Protein AF-A0A2L0ERF5-F1 (afdb_monomer)

Foldseek 3Di:
DDDDDCVVVVVDDPDDPDPDDDPQAEEEEEDQPPVVQVVVVVLSVVVRHHYDYDHALVVVLVVCVVPRHAEYEAEQDGPPAGLLRSLLVCCVVCVVQDYAYEYEYQDPDPVVLVVSVVSPHPYYAHPVGDSCVVVVVVVVSSVVNSVVVVVSVSVVVVVVVQQADPLARAGEQVNVVVVLVVLVVVCVVVVAKKKKKKKFWPPLVVQCVVANVVSSSLLLNQLSVQLVVLDDPSKHWYANDDGMIMIIDHSADDVRQVSSVVSSQCSSQVAFRCDPNDGHGIGMQMFMEMPPDDQDDDSVSNVVQSVVQSVVCVVVPHSFYWYRDPDGDGPRPDDDDDDDDDDDDDDDDDDDDDDDDDDDDDDDDDDDDDDDDDDDDDDDDDDDDDDDDDDDDDDDDDDDDDDDDDDDDDDDDDDDDDDDDDDDDDDDDDDDDDDDDDDDDDDDDDDDDDDDDDDDDDDDDDDDDDDDDDDDDD

Mean predicted aligned error: 20.96 Å

Organism: Sorangium cellulosum (NCBI:txid56)

Nearest PDB structures (foldseek):
  2v0n-assembly1_B  TM=8.458E-01  e=3.869E-25  Caulobacter vibrioides CB15
  2wb4-assembly1_B  TM=5.733E-01  e=1.990E-24  Caulobacter vibrioides CB15
  3ign-assembly1_A  TM=9.523E-01  e=3.283E-17  Marinobacter nauticus VT8
  7e6g-assembly1_B  TM=6.764E-01  e=1.104E-16  Pseudomonas aeruginosa
  4zmu-assembly2_D  TM=7.756E-01  e=6.049E-15  Pseudomonas aeruginosa PAO1

Secondary structure (DSSP, 8-state):
-PPPPGGGGGTSPPP-S-S------EEEEE-S-HHHHHHHHHHHHHTT-EEEEESSHHHHHHHHTTS---EEEEES--SSS-HHHHHHHHHHHTSSS---EEEEES---HHHHHHHHHTT-SEEEESSPPHHHHHHHHHHHHHHHHHHHHHHHHHHHHHHH--B-TTTSSBPHHHHHHHHHHHHHHHHHHT--EEEEEEEETTHHHHHHTT-HHHHHHHHHHHHHHHHHTS-TTSEEEE-SSSEEEEEETT--HHHHHHHHHHHHHHHHHS-EEETTEEE---EEEEEEEES-SS--SHHHHHHHHHHHHHHHHHTTSSSEEE--SS---B----SS--PPPP----PPPP--------------------------------------------------------PPPP---PPPPPPPPPPPPP--PPPPPPP-PPPPP--------------------------------

pLDDT: mean 70.07, std 27.42, range [23.44, 98.38]

Solvent-accessible surface area (backbone atoms only — not comparable to full-atom values): 29821 Å² total; per-residue (Å²): 136,81,83,82,61,73,70,63,68,74,70,53,76,78,78,73,80,69,98,78,72,92,71,59,50,29,33,41,40,22,30,48,54,64,65,61,42,51,49,54,46,52,54,44,44,74,74,55,34,43,70,49,76,38,57,23,26,60,59,44,50,61,53,49,73,73,52,87,58,49,36,37,38,26,24,48,71,35,62,102,32,29,25,61,59,34,44,41,54,48,60,60,74,32,66,93,52,80,62,46,37,32,37,33,32,75,67,84,51,70,67,64,57,54,48,46,48,77,55,67,38,75,48,70,46,51,52,90,65,54,69,68,61,52,50,52,50,52,53,52,46,46,53,51,35,53,51,52,52,48,53,53,50,53,48,55,48,53,60,59,69,53,40,50,32,93,80,55,74,35,29,18,52,71,48,41,56,54,52,52,56,51,53,50,52,49,26,66,75,71,70,36,34,28,27,37,37,34,39,34,50,52,63,46,66,62,43,23,77,73,57,38,63,69,43,32,56,50,48,54,31,54,42,43,51,30,43,64,73,37,57,56,93,82,36,51,53,20,43,64,52,97,62,30,32,38,34,39,34,70,77,27,44,73,69,57,47,50,53,36,52,50,44,28,43,48,49,33,47,70,52,56,44,78,53,98,91,40,75,43,77,48,34,34,18,24,3,29,18,50,34,79,43,97,83,23,83,46,74,70,43,32,50,52,32,9,52,52,13,24,51,50,16,46,72,79,73,34,67,27,42,22,58,53,55,100,71,87,68,79,52,65,82,76,73,96,70,80,94,74,79,84,78,91,75,90,75,91,77,86,89,77,85,84,86,83,84,90,88,85,83,84,89,79,90,79,87,92,80,89,87,90,87,89,86,82,86,81,90,87,85,84,89,89,91,83,87,89,86,84,90,86,83,87,88,88,82,81,85,86,88,81,82,90,79,88,74,83,84,80,94,76,80,95,75,83,84,78,83,80,81,82,79,84,80,86,81,90,79,87,80,82,82,82,87,88,79,85,89,82,84,82,85,81,88,84,84,88,87,89,77,86,85,85,84,84,88,82,82,85,89,81,86,88,89,89,90,84,87,90,84,86,86,134

Sequence (474 aa):
MVPLSEELRGALPPMPVELTGPRAARIVVADDDRLARQMLVSILQRAGFVVEAVDDGQEAIELIGRGGVDLALLDIVMPRLTGLEACRLLKGMTTETFLPVVLVTAKTDTASRVEGLKIGADDYVCKPFDEDELLARVAAMLRIKRLHDHVAAQRSYLEQLSIHDEMTGLYNYRYLFTRLNEEFKRAERYHEPFACVLVDIDRLKALNDAGGRSLGDAVIRRVADGIRRSVREVDVVARYGGEEFLIVLPSTHFAGSLTVAERIWREASGNPVEFGGAARPCTVSIGVALYPSRDVRTKDALIRAAESALHQAKREGGNRICVFQQHGHIYTPTGGAEAQAPPAAAGQAPEVQRSRLPRGPGRAEGAALAADRGACAPHLDAQADRPALAAARPLASARPARATVRRKWPDALYEVPSPPPPSPSRSGSPRPPPPRTPAARKPPRSARRSSTTSPASSRSPTATTRTSPPPARS

Structure (mmCIF, N/CA/C/O backbone):
data_AF-A0A2L0ERF5-F1
#
_entry.id   AF-A0A2L0ERF5-F1
#
loop_
_atom_site.group_PDB
_atom_site.id
_atom_site.type_symbol
_atom_site.label_atom_id
_atom_site.label_alt_id
_atom_si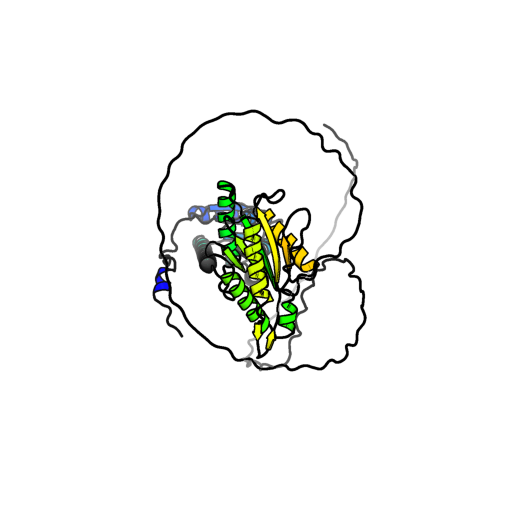te.label_comp_id
_atom_site.label_asym_id
_atom_site.label_entity_id
_atom_site.label_seq_id
_atom_site.pdbx_PDB_ins_code
_atom_site.Cartn_x
_atom_site.Cartn_y
_atom_site.Cartn_z
_atom_site.occupancy
_atom_site.B_iso_or_equiv
_atom_site.auth_seq_id
_atom_site.auth_comp_id
_atom_site.auth_asym_id
_atom_site.auth_atom_id
_atom_site.pdbx_PDB_model_num
ATOM 1 N N . MET A 1 1 ? 13.210 -24.681 14.261 1.00 36.84 1 MET A N 1
ATOM 2 C CA . MET A 1 1 ? 12.790 -24.653 12.843 1.00 36.84 1 MET A CA 1
ATOM 3 C C . MET A 1 1 ? 11.501 -25.440 12.731 1.00 36.84 1 MET A C 1
ATOM 5 O O . MET A 1 1 ? 11.516 -26.612 13.076 1.00 36.84 1 MET A O 1
ATOM 9 N N . VAL A 1 2 ? 10.408 -24.805 12.310 1.00 33.59 2 VAL A N 1
ATOM 10 C CA . VAL A 1 2 ? 9.202 -25.520 11.855 1.00 33.59 2 VAL A CA 1
ATOM 11 C C . VAL A 1 2 ? 9.411 -25.821 10.364 1.00 33.59 2 VAL A C 1
ATOM 13 O O . VAL A 1 2 ? 9.930 -24.941 9.671 1.00 33.59 2 VAL A O 1
ATOM 16 N N . PRO A 1 3 ? 9.096 -27.024 9.854 1.00 38.28 3 PRO A N 1
ATOM 17 C CA . PRO A 1 3 ? 9.157 -27.280 8.419 1.00 38.28 3 PRO A CA 1
ATOM 18 C C . PRO A 1 3 ? 8.088 -26.449 7.697 1.00 38.28 3 PRO A C 1
ATOM 20 O O . PRO A 1 3 ? 6.926 -26.450 8.094 1.00 38.28 3 PRO A O 1
ATOM 23 N N . LEU A 1 4 ? 8.480 -25.750 6.630 1.00 34.47 4 LEU A N 1
ATOM 24 C CA . LEU A 1 4 ? 7.531 -25.142 5.694 1.00 34.47 4 LEU A CA 1
ATOM 25 C C . LEU A 1 4 ? 6.729 -26.263 5.018 1.00 34.47 4 LEU A C 1
ATOM 27 O O . LEU A 1 4 ? 7.330 -27.169 4.436 1.00 34.47 4 LEU A O 1
ATOM 31 N N . SER A 1 5 ? 5.397 -26.211 5.113 1.00 45.25 5 SER A N 1
ATOM 32 C CA . SER A 1 5 ? 4.515 -27.193 4.478 1.00 45.25 5 SER A CA 1
ATOM 33 C C . SER A 1 5 ? 4.612 -27.117 2.951 1.00 45.25 5 SER A C 1
ATOM 35 O O . SER A 1 5 ? 4.958 -26.084 2.370 1.00 45.25 5 SER A O 1
ATOM 37 N N . GLU A 1 6 ? 4.323 -28.234 2.279 1.00 43.38 6 GLU A N 1
ATOM 38 C CA . GLU A 1 6 ? 4.442 -28.333 0.817 1.00 43.38 6 GLU A CA 1
ATOM 39 C C . GLU A 1 6 ? 3.490 -27.388 0.070 1.00 43.38 6 GLU A C 1
ATOM 41 O O . GLU A 1 6 ? 3.773 -27.002 -1.062 1.00 43.38 6 GLU A O 1
ATOM 46 N N . GLU A 1 7 ? 2.424 -26.941 0.735 1.00 44.75 7 GLU A N 1
ATOM 47 C CA . GLU A 1 7 ? 1.428 -25.979 0.253 1.00 44.75 7 GLU A CA 1
ATOM 48 C C . GLU A 1 7 ? 2.069 -24.689 -0.288 1.00 44.75 7 GLU A C 1
ATOM 50 O O . GLU A 1 7 ? 1.657 -24.187 -1.334 1.00 44.75 7 GLU A O 1
ATOM 55 N N . LEU A 1 8 ? 3.144 -24.188 0.344 1.00 41.59 8 LEU A N 1
ATOM 56 C CA . LEU A 1 8 ? 3.838 -22.987 -0.141 1.00 41.59 8 LEU A CA 1
ATOM 57 C C . LEU A 1 8 ? 4.569 -23.191 -1.479 1.00 41.59 8 LEU A C 1
ATOM 59 O O . LEU A 1 8 ? 4.863 -22.207 -2.157 1.00 41.59 8 LEU A O 1
ATOM 63 N N . ARG A 1 9 ? 4.850 -24.433 -1.901 1.00 41.09 9 ARG A N 1
ATOM 64 C CA . ARG A 1 9 ? 5.512 -24.701 -3.192 1.00 41.09 9 ARG A CA 1
ATOM 65 C C . ARG A 1 9 ? 4.586 -24.474 -4.387 1.00 41.09 9 ARG A C 1
ATOM 67 O O . ARG A 1 9 ? 5.084 -24.188 -5.469 1.00 41.09 9 ARG A O 1
ATOM 74 N N . GLY A 1 10 ? 3.268 -24.577 -4.194 1.00 38.75 10 GLY A N 1
ATOM 75 C CA . GLY A 1 10 ? 2.269 -24.289 -5.230 1.00 38.75 10 GLY A CA 1
ATOM 76 C C . GLY A 1 10 ? 1.893 -22.807 -5.350 1.00 38.75 10 GLY A C 1
ATOM 77 O O . GLY A 1 10 ? 1.244 -22.429 -6.320 1.00 38.75 10 GLY A O 1
ATOM 78 N N . ALA A 1 11 ? 2.283 -21.975 -4.376 1.00 46.50 11 ALA A N 1
ATOM 79 C CA . ALA A 1 11 ? 1.910 -20.560 -4.298 1.00 46.50 11 ALA A CA 1
ATOM 80 C C . ALA A 1 11 ? 2.975 -19.592 -4.848 1.00 46.50 11 ALA A C 1
ATOM 82 O O . ALA A 1 11 ? 2.679 -18.417 -5.070 1.00 46.50 11 ALA A O 1
ATOM 83 N N . LEU A 1 12 ? 4.208 -20.054 -5.087 1.00 40.47 12 LEU A N 1
ATOM 84 C CA . LEU A 1 12 ? 5.156 -19.286 -5.895 1.00 40.47 12 LEU A CA 1
ATOM 85 C C . LEU A 1 12 ? 4.736 -19.371 -7.373 1.00 40.47 12 LEU A C 1
ATOM 87 O O . LEU A 1 12 ? 4.416 -20.466 -7.840 1.00 40.47 12 LEU A O 1
ATOM 91 N N . PRO A 1 13 ? 4.797 -18.267 -8.145 1.00 43.06 13 PRO A N 1
ATOM 92 C CA . PRO A 1 13 ? 4.732 -18.372 -9.596 1.00 43.06 13 PRO A CA 1
ATOM 93 C C . PRO A 1 13 ? 5.880 -19.278 -10.072 1.00 43.06 13 PRO A C 1
ATOM 95 O O . PRO A 1 13 ? 6.963 -19.242 -9.472 1.00 43.06 13 PRO A O 1
ATOM 98 N N . PRO A 1 14 ? 5.682 -20.087 -11.130 1.00 44.69 14 PRO A N 1
ATOM 99 C CA . PRO A 1 14 ? 6.727 -20.972 -11.621 1.00 44.69 14 PRO A CA 1
ATOM 100 C C . PRO A 1 14 ? 7.982 -20.155 -11.927 1.00 44.69 14 PRO A C 1
ATOM 102 O O . PRO A 1 14 ? 7.909 -19.133 -12.614 1.00 44.69 14 PRO A O 1
ATOM 105 N N . MET A 1 15 ? 9.127 -20.607 -11.404 1.00 40.62 15 MET A N 1
ATOM 106 C CA . MET A 1 15 ? 10.433 -20.037 -11.737 1.00 40.62 15 MET A CA 1
ATOM 107 C C . MET A 1 15 ? 10.540 -19.927 -13.261 1.00 40.62 15 MET A C 1
ATOM 109 O O . MET A 1 15 ? 10.402 -20.962 -13.921 1.00 40.62 15 MET A O 1
ATOM 113 N N . PRO A 1 16 ? 10.783 -18.729 -13.829 1.00 45.06 16 PRO A N 1
ATOM 114 C CA . PRO A 1 16 ? 10.980 -18.592 -15.261 1.00 45.06 16 PRO A CA 1
ATOM 115 C C . PRO A 1 16 ? 12.243 -19.340 -15.685 1.00 45.06 16 PRO A C 1
ATOM 117 O O . PRO A 1 16 ? 13.364 -18.830 -15.622 1.00 45.06 16 PRO A O 1
ATOM 120 N N . VAL A 1 17 ? 12.043 -20.581 -16.123 1.00 43.91 17 VAL A N 1
ATOM 121 C CA . VAL A 1 17 ? 12.905 -21.189 -17.125 1.00 43.91 17 VAL A CA 1
ATOM 122 C C . VAL A 1 17 ? 12.892 -20.217 -18.302 1.00 43.91 17 VAL A C 1
ATOM 124 O O . VAL A 1 17 ? 11.822 -19.840 -18.771 1.00 43.91 17 VAL A O 1
ATOM 127 N N . GLU A 1 18 ? 14.089 -19.803 -18.713 1.00 40.34 18 GLU A N 1
ATOM 128 C CA . GLU A 1 18 ? 14.369 -18.795 -19.740 1.00 40.34 18 GLU A CA 1
ATOM 129 C C . GLU A 1 18 ? 14.155 -17.303 -19.384 1.00 40.34 18 GLU A C 1
ATOM 131 O O . GLU A 1 18 ? 13.056 -16.788 -19.202 1.00 40.34 18 GLU A O 1
ATOM 136 N N . LEU A 1 19 ? 15.272 -16.558 -19.423 1.00 44.34 19 LEU A N 1
ATOM 137 C CA . LEU A 1 19 ? 15.344 -15.084 -19.460 1.00 44.34 19 LEU A CA 1
ATOM 138 C C . LEU A 1 19 ? 15.172 -14.533 -20.899 1.00 44.34 19 LEU A C 1
ATOM 140 O O . LEU A 1 19 ? 15.588 -13.406 -21.202 1.00 44.34 19 LEU A O 1
ATOM 144 N N . THR A 1 20 ? 14.605 -15.344 -21.795 1.00 41.00 20 THR A N 1
ATOM 145 C CA . THR A 1 20 ? 14.603 -15.191 -23.255 1.00 41.00 20 THR A CA 1
ATOM 146 C C . THR A 1 20 ? 13.177 -15.013 -23.789 1.00 41.00 20 THR A C 1
ATOM 148 O O . THR A 1 20 ? 12.489 -15.961 -24.144 1.00 41.00 20 THR A O 1
ATOM 151 N N . GLY A 1 21 ? 12.730 -13.756 -23.871 1.00 42.53 21 GLY A N 1
ATOM 152 C CA . GLY A 1 21 ? 11.454 -13.361 -24.479 1.00 42.53 21 GLY A CA 1
ATOM 153 C C . GLY A 1 21 ? 11.509 -11.896 -24.946 1.00 42.53 21 GLY A C 1
ATOM 154 O O . GLY A 1 21 ? 12.041 -11.058 -24.210 1.00 42.53 21 GLY A O 1
ATOM 155 N N . PRO A 1 22 ? 11.038 -11.549 -26.160 1.00 45.53 22 PRO A N 1
ATOM 156 C CA . PRO A 1 22 ? 11.396 -10.281 -26.791 1.00 45.53 22 PRO A CA 1
ATOM 157 C C . PRO A 1 22 ? 10.431 -9.131 -26.459 1.00 45.53 22 PRO A C 1
ATOM 159 O O . PRO A 1 22 ? 9.541 -8.798 -27.238 1.00 45.53 22 PRO A O 1
ATOM 162 N N . ARG A 1 23 ? 10.704 -8.406 -25.368 1.00 53.59 23 ARG A N 1
ATOM 163 C CA . ARG A 1 23 ? 10.607 -6.940 -25.446 1.00 53.59 23 ARG A CA 1
ATOM 164 C C . ARG A 1 23 ? 11.965 -6.442 -25.931 1.00 53.59 23 ARG A C 1
ATOM 166 O O . ARG A 1 23 ? 12.962 -6.624 -25.234 1.00 53.59 23 ARG A O 1
ATOM 173 N N . ALA A 1 24 ? 12.004 -5.858 -27.128 1.00 72.12 24 ALA A N 1
ATOM 174 C CA . ALA A 1 24 ? 13.195 -5.181 -27.629 1.00 72.12 24 ALA A CA 1
ATOM 175 C C . ALA A 1 24 ? 13.561 -4.067 -26.638 1.00 72.12 24 ALA A C 1
ATOM 177 O O . ALA A 1 24 ? 12.752 -3.168 -26.397 1.00 72.12 24 ALA A O 1
ATOM 178 N N . ALA A 1 25 ? 14.725 -4.191 -25.995 1.00 87.56 25 ALA A N 1
ATOM 179 C CA . ALA A 1 25 ? 15.102 -3.293 -24.911 1.00 87.56 25 ALA A CA 1
ATOM 180 C C . ALA A 1 25 ? 15.279 -1.873 -25.453 1.00 87.56 25 ALA A C 1
ATOM 182 O O . ALA A 1 25 ? 15.855 -1.685 -26.529 1.00 87.56 25 ALA A O 1
ATOM 183 N N . ARG A 1 26 ? 14.754 -0.894 -24.719 1.00 94.38 26 ARG A N 1
ATOM 184 C CA . ARG A 1 26 ? 14.719 0.506 -25.134 1.00 94.38 26 ARG A CA 1
ATOM 185 C C . ARG A 1 26 ? 15.899 1.257 -24.532 1.00 94.38 26 ARG A C 1
ATOM 187 O O . ARG A 1 26 ? 15.954 1.459 -23.321 1.00 94.38 26 ARG A O 1
ATOM 194 N N . ILE A 1 27 ? 16.846 1.635 -25.381 1.00 96.12 27 ILE A N 1
ATOM 195 C CA . ILE A 1 27 ? 18.130 2.229 -25.012 1.00 96.12 27 ILE A CA 1
ATOM 196 C C . ILE A 1 27 ? 18.140 3.706 -25.408 1.00 96.12 27 ILE A C 1
ATOM 198 O O . ILE A 1 27 ? 17.806 4.048 -26.543 1.00 96.12 27 ILE A O 1
ATOM 202 N N . VAL A 1 28 ? 18.552 4.576 -24.487 1.00 97.12 28 VAL A N 1
ATOM 203 C CA . VAL A 1 28 ? 18.833 5.990 -24.782 1.00 97.12 28 VAL A CA 1
ATOM 204 C C . VAL A 1 28 ? 20.330 6.166 -25.012 1.00 97.12 28 VAL A C 1
ATOM 206 O O . VAL A 1 28 ? 21.127 5.691 -24.206 1.00 97.12 28 VAL A O 1
ATOM 209 N N . VAL A 1 29 ? 20.708 6.847 -26.096 1.00 97.00 29 VAL A N 1
ATOM 210 C CA . VAL A 1 29 ? 22.097 7.199 -26.431 1.00 97.00 29 VAL A CA 1
ATOM 211 C C . VAL A 1 29 ? 22.247 8.721 -26.444 1.00 97.00 29 VAL A C 1
ATOM 213 O O . VAL A 1 29 ? 21.646 9.390 -27.283 1.00 97.00 29 VAL A O 1
ATOM 216 N N . ALA A 1 30 ? 23.070 9.257 -25.546 1.00 96.31 30 ALA A N 1
ATOM 217 C CA . ALA A 1 30 ? 23.463 10.662 -25.511 1.00 96.31 30 ALA A CA 1
ATOM 218 C C . ALA A 1 30 ? 24.961 10.778 -25.810 1.00 96.31 30 ALA A C 1
ATOM 220 O O . ALA A 1 30 ? 25.782 10.183 -25.116 1.00 96.31 30 ALA A O 1
ATOM 221 N N . ASP A 1 31 ? 25.310 11.492 -26.873 1.00 94.25 31 ASP A N 1
ATOM 222 C CA . ASP A 1 31 ? 26.679 11.637 -27.385 1.00 94.25 31 ASP A CA 1
ATOM 223 C C . ASP A 1 31 ? 26.665 12.870 -28.297 1.00 94.25 31 ASP A C 1
ATOM 225 O O . ASP A 1 31 ? 25.781 12.947 -29.150 1.00 94.25 31 ASP A O 1
ATOM 229 N N . ASP A 1 32 ? 27.545 13.858 -28.129 1.00 92.88 32 ASP A N 1
ATOM 230 C CA . ASP A 1 32 ? 27.442 15.109 -28.897 1.00 92.88 32 ASP A CA 1
ATOM 231 C C . ASP A 1 32 ? 27.947 14.943 -30.343 1.00 92.88 32 ASP A C 1
ATOM 233 O O . ASP A 1 32 ? 27.307 15.418 -31.294 1.00 92.88 32 ASP A O 1
ATOM 237 N N . ASP A 1 33 ? 29.005 14.148 -30.529 1.00 93.56 33 ASP A N 1
ATOM 238 C CA . ASP A 1 33 ? 29.514 13.718 -31.827 1.00 93.56 33 ASP A CA 1
ATOM 239 C C . ASP A 1 33 ? 28.451 12.921 -32.596 1.00 93.56 33 ASP A C 1
ATOM 241 O O . ASP A 1 33 ? 28.145 11.756 -32.329 1.00 93.56 33 ASP A O 1
ATOM 245 N N . ARG A 1 34 ? 27.917 13.565 -33.636 1.00 93.62 34 ARG A N 1
ATOM 246 C CA . ARG A 1 34 ? 26.936 12.988 -34.556 1.00 93.62 34 ARG A CA 1
ATOM 247 C C . ARG A 1 34 ? 27.410 11.672 -35.179 1.00 93.62 34 ARG A C 1
ATOM 249 O O . ARG A 1 34 ? 26.565 10.813 -35.425 1.00 93.62 34 ARG A O 1
ATOM 256 N N . LEU A 1 35 ? 28.705 11.509 -35.456 1.00 92.25 35 LEU A N 1
ATOM 257 C CA . LEU A 1 35 ? 29.235 10.305 -36.095 1.00 92.25 35 LEU A CA 1
ATOM 258 C C . LEU A 1 35 ? 29.287 9.137 -35.101 1.00 92.25 35 LEU A C 1
ATOM 260 O O . LEU A 1 35 ? 28.757 8.067 -35.404 1.00 92.25 35 LEU A O 1
ATOM 264 N N . ALA A 1 36 ? 29.834 9.356 -33.901 1.00 90.62 36 ALA A N 1
ATOM 265 C CA . ALA A 1 36 ? 29.805 8.373 -32.817 1.00 90.62 36 ALA A CA 1
ATOM 266 C C . ALA A 1 36 ? 28.364 7.988 -32.435 1.00 90.62 36 ALA A C 1
ATOM 268 O O . ALA A 1 36 ? 28.038 6.799 -32.385 1.00 90.62 36 ALA A O 1
ATOM 269 N N . ARG A 1 37 ? 27.467 8.976 -32.290 1.00 94.50 37 ARG A N 1
ATOM 270 C CA . ARG A 1 37 ? 26.034 8.768 -32.028 1.00 94.50 37 ARG A CA 1
ATOM 271 C C . ARG A 1 37 ? 25.371 7.895 -33.097 1.00 94.50 37 ARG A C 1
ATOM 273 O O . ARG A 1 37 ? 24.684 6.932 -32.764 1.00 94.50 37 ARG A O 1
ATOM 280 N N . GLN A 1 38 ? 25.601 8.180 -34.381 1.00 94.12 38 GLN A N 1
ATOM 281 C CA . GLN A 1 38 ? 25.058 7.381 -35.489 1.00 94.12 38 GLN A CA 1
ATOM 282 C C . GLN A 1 38 ? 25.647 5.959 -35.544 1.00 94.12 38 GLN A C 1
ATOM 284 O O . GLN A 1 38 ? 24.920 5.014 -35.860 1.00 94.12 38 GLN A O 1
ATOM 289 N N . MET A 1 39 ? 26.925 5.781 -35.196 1.00 93.00 39 MET A N 1
ATOM 290 C CA . MET A 1 39 ? 27.566 4.465 -35.111 1.00 93.00 39 MET A CA 1
ATOM 291 C C . MET A 1 39 ? 26.980 3.614 -33.972 1.00 93.00 39 MET A C 1
ATOM 293 O O . MET A 1 39 ? 26.592 2.471 -34.217 1.00 93.00 39 MET A O 1
ATOM 297 N N . LEU A 1 40 ? 26.836 4.180 -32.766 1.00 93.50 40 LEU A N 1
ATOM 298 C CA . LEU A 1 40 ? 26.196 3.520 -31.618 1.00 93.50 40 LEU A CA 1
ATOM 299 C C . LEU A 1 40 ? 24.763 3.079 -31.950 1.00 93.50 40 LEU A C 1
ATOM 301 O O . LEU A 1 40 ? 24.402 1.924 -31.725 1.00 93.50 40 LEU A O 1
ATOM 305 N N . VAL A 1 41 ? 23.964 3.974 -32.542 1.00 95.12 41 VAL A N 1
ATOM 306 C CA . VAL A 1 41 ? 22.592 3.671 -32.980 1.00 95.12 41 VAL A CA 1
ATOM 307 C C . VAL A 1 41 ? 22.571 2.515 -33.985 1.00 95.12 41 VAL A C 1
ATOM 309 O O . VAL A 1 41 ? 21.796 1.580 -33.806 1.00 95.12 41 VAL A O 1
ATOM 312 N N . SER A 1 42 ? 23.445 2.533 -34.997 1.00 94.38 42 SER A N 1
ATOM 313 C CA . SER A 1 42 ? 23.531 1.476 -36.016 1.00 94.38 42 SER A CA 1
ATOM 314 C C . SER A 1 42 ? 23.876 0.104 -35.424 1.00 94.38 42 SER A C 1
ATOM 316 O O . SER A 1 42 ? 23.233 -0.890 -35.762 1.00 94.38 42 SER A O 1
ATOM 318 N N . ILE A 1 43 ? 24.854 0.035 -34.514 1.00 92.94 43 ILE A N 1
ATOM 319 C CA . ILE A 1 43 ? 25.244 -1.211 -33.830 1.00 92.94 43 ILE A CA 1
ATOM 320 C C . ILE A 1 43 ? 24.072 -1.769 -33.014 1.00 92.94 43 ILE A C 1
ATOM 322 O O . ILE A 1 43 ? 23.675 -2.923 -33.177 1.00 92.94 43 ILE A O 1
ATOM 326 N N . LEU A 1 44 ? 23.476 -0.933 -32.164 1.00 93.19 44 LEU A N 1
ATOM 327 C CA . LEU A 1 44 ? 22.429 -1.355 -31.236 1.00 93.19 44 LEU A CA 1
ATOM 328 C C . LEU A 1 44 ? 21.119 -1.723 -31.955 1.00 93.19 44 LEU A C 1
ATOM 330 O O . LEU A 1 44 ? 20.459 -2.686 -31.566 1.00 93.19 44 LEU A O 1
ATOM 334 N N . GLN A 1 45 ? 20.766 -1.024 -33.039 1.00 93.12 45 GLN A N 1
ATOM 335 C CA . GLN A 1 45 ? 19.614 -1.384 -33.874 1.00 93.12 45 GLN A CA 1
ATOM 336 C C . GLN A 1 45 ? 19.846 -2.693 -34.645 1.00 93.12 45 GLN A C 1
ATOM 338 O O . GLN A 1 45 ? 18.930 -3.511 -34.723 1.00 93.12 45 GLN A O 1
ATOM 343 N N . ARG A 1 46 ? 21.065 -2.957 -35.150 1.00 91.44 46 ARG A N 1
ATOM 344 C CA . ARG A 1 46 ? 21.412 -4.261 -35.756 1.00 91.44 46 ARG A CA 1
ATOM 345 C C . ARG A 1 46 ? 21.340 -5.415 -34.752 1.00 91.44 46 ARG A C 1
ATOM 347 O O . ARG A 1 46 ? 20.947 -6.512 -35.134 1.00 91.44 46 ARG A O 1
ATOM 354 N N . ALA A 1 47 ? 21.635 -5.159 -33.478 1.00 87.69 47 ALA A N 1
ATOM 355 C CA . ALA A 1 47 ? 21.444 -6.111 -32.382 1.00 87.69 47 ALA A CA 1
ATOM 356 C C . ALA A 1 47 ? 19.977 -6.254 -31.905 1.00 87.69 47 ALA A C 1
ATOM 358 O O . ALA A 1 47 ? 19.704 -7.014 -30.975 1.00 87.69 47 ALA A O 1
ATOM 359 N N . GLY A 1 48 ? 19.020 -5.557 -32.531 1.00 89.44 48 GLY A N 1
ATOM 360 C CA . GLY A 1 48 ? 17.587 -5.683 -32.242 1.00 89.44 48 GLY A CA 1
ATOM 361 C C . GLY A 1 48 ? 17.075 -4.839 -31.069 1.00 89.44 48 GLY A C 1
ATOM 362 O O . GLY A 1 48 ? 15.979 -5.100 -30.568 1.00 89.44 48 GLY A O 1
ATOM 363 N N . PHE A 1 49 ? 17.831 -3.835 -30.616 1.00 92.69 49 PHE A N 1
ATOM 364 C CA . PHE A 1 49 ? 17.375 -2.887 -29.596 1.00 92.69 49 PHE A CA 1
ATOM 365 C C . PHE A 1 49 ? 16.574 -1.728 -30.206 1.00 92.69 49 PHE A C 1
ATOM 367 O O . PHE A 1 49 ? 16.835 -1.284 -31.326 1.00 92.69 49 PHE A O 1
ATOM 374 N N . VAL A 1 50 ? 15.614 -1.194 -29.445 1.00 94.19 50 VAL A N 1
ATOM 375 C CA . VAL A 1 50 ? 14.959 0.080 -29.780 1.00 94.19 50 VAL A CA 1
ATOM 376 C C . VAL A 1 50 ? 15.858 1.189 -29.258 1.00 94.19 50 VAL A C 1
ATOM 378 O O . VAL A 1 50 ? 16.125 1.237 -28.062 1.00 94.19 50 VAL A O 1
ATOM 381 N N . VAL A 1 51 ? 16.333 2.072 -30.134 1.00 95.44 51 VAL A N 1
ATOM 382 C CA . VAL A 1 51 ? 17.305 3.110 -29.763 1.00 95.44 51 VAL A CA 1
ATOM 383 C C . VAL A 1 51 ? 16.740 4.490 -30.049 1.00 95.44 51 VAL A C 1
ATOM 385 O O . VAL A 1 51 ? 16.351 4.772 -31.182 1.00 95.44 51 VAL A O 1
ATOM 388 N N . GLU A 1 52 ? 16.746 5.352 -29.037 1.00 96.00 52 GLU A N 1
ATOM 389 C CA . GLU A 1 52 ? 16.493 6.786 -29.172 1.00 96.00 52 GLU A CA 1
ATOM 390 C C . GLU A 1 52 ? 17.779 7.556 -28.863 1.00 96.00 52 GLU A C 1
ATOM 392 O O . GLU A 1 52 ? 18.518 7.204 -27.943 1.00 96.00 52 GLU A O 1
ATOM 397 N N . ALA A 1 53 ? 18.071 8.583 -29.662 1.00 96.06 53 ALA A N 1
ATOM 398 C CA . ALA A 1 53 ? 19.360 9.263 -29.653 1.00 96.06 53 ALA A CA 1
ATOM 399 C C . ALA A 1 53 ? 19.198 10.782 -29.547 1.00 96.06 53 ALA A C 1
ATOM 401 O O . ALA A 1 53 ? 18.427 11.376 -30.300 1.00 96.06 53 ALA A O 1
ATOM 402 N N . VAL A 1 54 ? 19.960 11.385 -28.637 1.00 95.88 54 VAL A N 1
ATOM 403 C CA . VAL A 1 54 ? 19.903 12.802 -28.233 1.00 95.88 54 VAL A CA 1
ATOM 404 C C . VAL A 1 54 ? 21.310 13.411 -28.239 1.00 95.88 54 VAL A C 1
ATOM 406 O O . VAL A 1 54 ? 22.288 12.662 -28.225 1.00 95.88 54 VAL A O 1
ATOM 409 N N . ASP A 1 55 ? 21.441 14.742 -28.301 1.00 93.50 55 ASP A N 1
ATOM 410 C CA . ASP A 1 55 ? 22.766 15.400 -28.388 1.00 93.50 55 ASP A CA 1
ATOM 411 C C . ASP A 1 55 ? 23.343 15.941 -27.070 1.00 93.50 55 ASP A C 1
ATOM 413 O O . ASP A 1 55 ? 24.489 16.393 -27.053 1.00 93.50 55 ASP A O 1
ATOM 417 N N . ASP A 1 56 ? 22.612 15.819 -25.955 1.00 91.81 56 ASP A N 1
ATOM 418 C CA . ASP A 1 56 ? 23.132 16.137 -24.622 1.00 91.81 56 ASP A CA 1
ATOM 419 C C . ASP A 1 56 ? 22.487 15.360 -23.458 1.00 91.81 56 ASP A C 1
ATOM 421 O O . ASP A 1 56 ? 21.531 14.594 -23.612 1.00 91.81 56 ASP A O 1
ATOM 425 N N . GLY A 1 57 ? 23.010 15.602 -22.250 1.00 89.25 57 GLY A N 1
ATOM 426 C CA . GLY A 1 57 ? 22.502 15.017 -21.013 1.00 89.25 57 GLY A CA 1
ATOM 427 C C . GLY A 1 57 ? 21.114 15.509 -20.576 1.00 89.25 57 GLY A C 1
ATOM 428 O O . GLY A 1 57 ? 20.406 14.746 -19.919 1.00 89.25 57 GLY A O 1
ATOM 429 N N . GLN A 1 58 ? 20.698 16.736 -20.917 1.00 92.56 58 GLN A N 1
ATOM 430 C CA . GLN A 1 58 ? 19.377 17.259 -20.544 1.00 92.56 58 GLN A CA 1
ATOM 431 C C . GLN A 1 58 ? 18.259 16.532 -21.302 1.00 92.56 58 GLN A C 1
ATOM 433 O O . GLN A 1 58 ? 17.333 16.017 -20.673 1.00 92.56 58 GLN A O 1
ATOM 438 N N . GLU A 1 59 ? 18.369 16.413 -22.629 1.00 92.44 59 GLU A N 1
ATOM 439 C CA . GLU A 1 59 ? 17.407 15.647 -23.434 1.00 92.44 59 GLU A CA 1
ATOM 440 C C . GLU A 1 59 ? 17.344 14.173 -22.997 1.00 92.44 59 GLU A C 1
ATOM 442 O O . GLU A 1 59 ? 16.261 13.583 -22.944 1.00 92.44 59 GLU A O 1
ATOM 447 N N . ALA A 1 60 ? 18.484 13.584 -22.609 1.00 93.25 60 ALA A N 1
ATOM 448 C CA . ALA A 1 60 ? 18.543 12.217 -22.092 1.00 93.25 60 ALA A CA 1
ATOM 449 C C . ALA A 1 60 ? 17.722 12.048 -20.802 1.00 93.25 60 ALA A C 1
ATOM 451 O O . ALA A 1 60 ? 16.935 11.106 -20.689 1.00 93.25 60 ALA A O 1
ATOM 452 N N . ILE A 1 61 ? 17.860 12.978 -19.849 1.00 92.94 61 ILE A N 1
ATOM 453 C CA . ILE A 1 61 ? 17.073 12.992 -18.608 1.00 92.94 61 ILE A CA 1
ATOM 454 C C . ILE A 1 61 ? 15.583 13.149 -18.910 1.00 92.94 61 ILE A C 1
ATOM 456 O O . ILE A 1 61 ? 14.769 12.392 -18.382 1.00 92.94 61 ILE A O 1
ATOM 460 N N . GLU A 1 62 ? 15.208 14.099 -19.768 1.00 91.50 62 GLU A N 1
ATOM 461 C CA . GLU A 1 62 ? 13.804 14.344 -20.109 1.00 91.50 62 GLU A CA 1
ATOM 462 C C . GLU A 1 62 ? 13.149 13.163 -20.826 1.00 91.50 62 GLU A C 1
ATOM 464 O O . GLU A 1 62 ? 11.952 12.922 -20.652 1.00 91.50 62 GLU A O 1
ATOM 469 N N . LEU A 1 63 ? 13.912 12.414 -21.623 1.00 91.12 63 LEU A N 1
ATOM 470 C CA . LEU A 1 63 ? 13.433 11.212 -22.291 1.00 91.12 63 LEU A CA 1
ATOM 471 C C . LEU A 1 63 ? 13.283 10.035 -21.318 1.00 91.12 63 LEU A C 1
ATOM 473 O O . LEU A 1 63 ? 12.273 9.331 -21.357 1.00 91.12 63 LEU A O 1
ATOM 477 N N . ILE A 1 64 ? 14.243 9.851 -20.408 1.00 92.06 64 ILE A N 1
ATOM 478 C CA . ILE A 1 64 ? 14.198 8.809 -19.372 1.00 92.06 64 ILE A CA 1
ATOM 479 C C . ILE A 1 64 ? 13.083 9.088 -18.353 1.00 92.06 64 ILE A C 1
ATOM 481 O O . ILE A 1 64 ? 12.379 8.161 -17.949 1.00 92.06 64 ILE A O 1
ATOM 485 N N . GLY A 1 65 ? 12.840 10.356 -18.008 1.00 86.94 65 GLY A N 1
ATOM 486 C CA . GLY A 1 65 ? 11.752 10.788 -17.124 1.00 86.94 65 GLY A CA 1
ATOM 487 C C . GLY A 1 65 ? 10.342 10.501 -17.663 1.00 86.94 65 GLY A C 1
ATOM 488 O O . GLY A 1 65 ? 9.397 10.417 -16.881 1.00 86.94 65 GLY A O 1
ATOM 489 N N . ARG A 1 66 ? 10.187 10.271 -18.977 1.00 87.62 66 ARG A N 1
ATOM 490 C CA . ARG A 1 66 ? 8.931 9.778 -19.592 1.00 87.62 66 ARG A CA 1
ATOM 491 C C . ARG A 1 66 ? 8.705 8.276 -19.353 1.00 87.62 66 ARG A C 1
ATOM 493 O O . ARG A 1 66 ? 7.620 7.770 -19.631 1.00 87.62 66 ARG A O 1
ATOM 500 N N . GLY A 1 67 ? 9.706 7.573 -18.823 1.00 85.31 67 GLY A N 1
ATOM 501 C CA . GLY A 1 67 ? 9.646 6.166 -18.442 1.00 85.31 67 GLY A CA 1
ATOM 502 C C . GLY A 1 67 ? 9.841 5.180 -19.597 1.00 85.31 67 GLY A C 1
ATOM 503 O O . GLY A 1 67 ? 9.933 5.536 -20.774 1.00 85.31 67 GLY A O 1
ATOM 504 N N . GLY A 1 68 ? 9.915 3.894 -19.241 1.00 85.12 68 GLY A N 1
ATOM 505 C CA . GLY A 1 68 ? 10.019 2.785 -20.195 1.00 85.12 68 GLY A CA 1
ATOM 506 C C . GLY A 1 68 ? 11.348 2.704 -20.954 1.00 85.12 68 GLY A C 1
ATOM 507 O O . GLY A 1 68 ? 11.343 2.237 -22.093 1.00 85.12 68 GLY A O 1
ATOM 508 N N . VAL A 1 69 ? 12.439 3.202 -20.365 1.00 92.94 69 VAL A N 1
ATOM 509 C CA . VAL A 1 69 ? 13.825 3.025 -20.832 1.00 92.94 69 VAL A CA 1
ATOM 510 C C . VAL A 1 69 ? 14.478 1.921 -19.998 1.00 92.94 69 VAL A C 1
ATOM 512 O O . VAL A 1 69 ? 14.301 1.877 -18.781 1.00 92.94 69 VAL A O 1
ATOM 515 N N . ASP A 1 70 ? 15.216 1.030 -20.654 1.00 92.94 70 ASP A N 1
ATOM 516 C CA . ASP A 1 70 ? 15.840 -0.148 -20.046 1.00 92.94 70 ASP A CA 1
ATOM 517 C C . ASP A 1 70 ? 17.347 0.036 -19.784 1.00 92.94 70 ASP A C 1
ATOM 519 O O . ASP A 1 70 ? 17.892 -0.642 -18.914 1.00 92.94 70 ASP A O 1
ATOM 523 N N . LEU A 1 71 ? 18.015 0.943 -20.514 1.00 95.38 71 LEU A N 1
ATOM 524 C CA . LEU A 1 71 ? 19.436 1.289 -20.352 1.00 95.38 71 LEU A CA 1
ATOM 525 C C . LEU A 1 71 ? 19.745 2.686 -20.922 1.00 95.38 71 LEU A C 1
ATOM 527 O O . LEU A 1 71 ? 19.154 3.090 -21.924 1.00 95.38 71 LEU A O 1
ATOM 531 N N . ALA A 1 72 ? 20.699 3.400 -20.321 1.00 96.38 72 ALA A N 1
ATOM 532 C CA . ALA A 1 72 ? 21.246 4.651 -20.853 1.00 96.38 72 ALA A CA 1
ATOM 533 C C . ALA A 1 72 ? 22.744 4.520 -21.190 1.00 96.38 72 ALA A C 1
ATOM 535 O O . ALA A 1 72 ? 23.520 4.027 -20.374 1.00 96.38 72 ALA A O 1
ATOM 536 N N . LEU A 1 73 ? 23.144 4.988 -22.372 1.00 95.81 73 LEU A N 1
ATOM 537 C CA . LEU A 1 73 ? 24.527 5.185 -22.815 1.00 95.81 73 LEU A CA 1
ATOM 538 C C . LEU A 1 73 ? 24.778 6.690 -22.932 1.00 95.81 73 LEU A C 1
ATOM 540 O O . LEU A 1 73 ? 24.076 7.355 -23.689 1.00 95.81 73 LEU A O 1
ATOM 544 N N . LEU A 1 74 ? 25.743 7.230 -22.187 1.00 94.94 74 LEU A N 1
ATOM 545 C CA . LEU A 1 74 ? 26.009 8.675 -22.123 1.00 94.94 74 LEU A CA 1
ATOM 546 C C . LEU A 1 74 ? 27.502 8.954 -22.340 1.00 94.94 74 LEU A C 1
ATOM 548 O O . LEU A 1 74 ? 28.311 8.403 -21.592 1.00 94.94 74 LEU A O 1
ATOM 552 N N . ASP A 1 75 ? 27.894 9.824 -23.275 1.00 92.94 75 ASP A N 1
ATOM 553 C CA . ASP A 1 75 ? 29.274 10.332 -23.300 1.00 92.94 75 ASP A CA 1
ATOM 554 C C . ASP A 1 75 ? 29.533 11.202 -22.060 1.00 92.94 75 ASP A C 1
ATOM 556 O O . ASP A 1 75 ? 28.729 12.052 -21.673 1.00 92.94 75 ASP A O 1
ATOM 560 N N . ILE A 1 76 ? 30.679 10.992 -21.417 1.00 88.88 76 ILE A N 1
ATOM 561 C CA . ILE A 1 76 ? 31.188 11.862 -20.356 1.00 88.88 76 ILE A CA 1
ATOM 562 C C . ILE A 1 76 ? 31.296 13.320 -20.831 1.00 88.88 76 ILE A C 1
ATOM 564 O O . ILE A 1 76 ? 31.028 14.223 -20.039 1.00 88.88 76 ILE A O 1
ATOM 568 N N . VAL A 1 77 ? 31.677 13.566 -22.086 1.00 85.50 77 VAL A N 1
ATOM 569 C CA . VAL A 1 77 ? 31.823 14.909 -22.663 1.00 85.50 77 VAL A CA 1
ATOM 570 C C . VAL A 1 77 ? 30.630 15.210 -23.567 1.00 85.50 77 VAL A C 1
ATOM 572 O O . VAL A 1 77 ? 30.465 14.592 -24.608 1.00 85.50 77 VAL A O 1
ATOM 575 N N . MET A 1 78 ? 29.808 16.177 -23.157 1.00 89.06 78 MET A N 1
ATOM 576 C CA . MET A 1 78 ? 28.675 16.713 -23.919 1.00 89.06 78 MET A CA 1
ATOM 577 C C . MET A 1 78 ? 28.504 18.208 -23.584 1.00 89.06 78 MET A C 1
ATOM 579 O O . MET A 1 78 ? 28.909 18.632 -22.493 1.00 89.06 78 MET A O 1
ATOM 583 N N . PRO A 1 79 ? 27.916 19.030 -24.475 1.00 79.38 79 PRO A N 1
ATOM 584 C CA . PRO A 1 79 ? 27.540 20.404 -24.159 1.00 79.38 79 PRO A CA 1
ATOM 585 C C . PRO A 1 79 ? 26.366 20.432 -23.170 1.00 79.38 79 PRO A C 1
ATOM 587 O O . PRO A 1 79 ? 25.675 19.437 -22.990 1.00 79.38 79 PRO A O 1
ATOM 590 N N . ARG A 1 80 ? 26.098 21.604 -22.576 1.00 85.38 80 ARG A N 1
ATOM 591 C CA . ARG A 1 80 ? 25.012 21.867 -21.603 1.00 85.38 80 ARG A CA 1
ATOM 592 C C . ARG A 1 80 ? 25.141 21.087 -20.284 1.00 85.38 80 ARG A C 1
ATOM 594 O O . ARG A 1 80 ? 25.337 21.723 -19.253 1.00 85.38 80 ARG A O 1
ATOM 601 N N . LEU A 1 81 ? 25.060 19.757 -20.318 1.00 88.50 81 LEU A N 1
ATOM 602 C CA . LEU A 1 81 ? 25.121 18.859 -19.164 1.00 88.50 81 LEU A CA 1
ATOM 603 C C . LEU A 1 81 ? 25.972 17.623 -19.495 1.00 88.50 81 LEU A C 1
ATOM 605 O O . LEU A 1 81 ? 25.662 16.884 -20.431 1.00 88.50 81 LEU A O 1
ATOM 609 N N . THR A 1 82 ? 27.026 17.371 -18.715 1.00 89.44 82 THR A N 1
ATOM 610 C CA . THR A 1 82 ? 27.937 16.237 -18.958 1.00 89.44 82 THR A CA 1
ATOM 611 C C . THR A 1 82 ? 27.291 14.891 -18.615 1.00 89.44 82 THR A C 1
ATOM 613 O O . THR A 1 82 ? 26.435 14.811 -17.730 1.00 89.44 82 THR A O 1
ATOM 616 N N . GLY A 1 83 ? 27.751 13.792 -19.228 1.00 88.38 83 GLY A N 1
ATOM 617 C CA . GLY A 1 83 ? 27.269 12.444 -18.891 1.00 88.38 83 GLY A CA 1
ATOM 618 C C . GLY A 1 83 ? 27.480 12.057 -17.423 1.00 88.38 83 GLY A C 1
ATOM 619 O O . GLY A 1 83 ? 26.693 11.293 -16.868 1.00 88.38 83 GLY A O 1
ATOM 620 N N . LEU A 1 84 ? 28.486 12.633 -16.752 1.00 88.00 84 LEU A N 1
ATOM 621 C CA . LEU A 1 84 ? 28.711 12.448 -15.313 1.00 88.00 84 LEU A CA 1
ATOM 622 C C . LEU A 1 84 ? 27.656 13.158 -14.456 1.00 88.00 84 LEU A C 1
ATOM 624 O O . LEU A 1 84 ? 27.202 12.601 -13.458 1.00 88.00 84 LEU A O 1
ATOM 628 N N . GLU A 1 85 ? 27.252 14.371 -14.824 1.00 89.88 85 GLU A N 1
ATOM 629 C CA . GLU A 1 85 ? 26.190 15.105 -14.128 1.00 89.88 85 GLU A CA 1
ATOM 630 C C . GLU A 1 85 ? 24.821 14.481 -14.406 1.00 89.88 85 GLU A C 1
ATOM 632 O O . GLU A 1 85 ? 24.045 14.263 -13.473 1.00 89.88 85 GLU A O 1
ATOM 637 N N . ALA A 1 86 ? 24.570 14.089 -15.658 1.00 91.56 86 ALA A N 1
ATOM 638 C CA . ALA A 1 86 ? 23.375 13.354 -16.041 1.00 91.56 86 ALA A CA 1
ATOM 639 C C . ALA A 1 86 ? 23.265 12.017 -15.289 1.00 91.56 86 ALA A C 1
ATOM 641 O O . ALA A 1 86 ? 22.219 11.733 -14.711 1.00 91.56 86 ALA A O 1
ATOM 642 N N . CYS A 1 87 ? 24.351 11.243 -15.178 1.00 91.75 87 CYS A N 1
ATOM 643 C CA . CYS A 1 87 ? 24.379 10.008 -14.391 1.00 91.75 87 CYS A CA 1
ATOM 644 C C . CYS A 1 87 ? 23.970 10.229 -12.922 1.00 91.75 87 CYS A C 1
ATOM 646 O O . CYS A 1 87 ? 23.197 9.436 -12.384 1.00 91.75 87 CYS A O 1
ATOM 648 N N . ARG A 1 88 ? 24.427 11.313 -12.271 1.00 89.62 88 ARG A N 1
ATOM 649 C CA . ARG A 1 88 ? 24.031 11.642 -10.883 1.00 89.62 88 ARG A CA 1
ATOM 650 C C . ARG A 1 88 ? 22.534 11.925 -10.772 1.00 89.62 88 ARG A C 1
ATOM 652 O O . ARG A 1 88 ? 21.881 11.410 -9.868 1.00 89.62 88 ARG A O 1
ATOM 659 N N . LEU A 1 89 ? 21.999 12.739 -11.682 1.00 90.56 89 LEU A N 1
ATOM 660 C CA . LEU A 1 89 ? 20.585 13.125 -11.684 1.00 90.56 89 LEU A CA 1
ATOM 661 C C . LEU A 1 89 ? 19.676 11.925 -11.974 1.00 90.56 89 LEU A C 1
ATOM 663 O O . LEU A 1 89 ? 18.691 11.724 -11.263 1.00 90.56 89 LEU A O 1
ATOM 667 N N . LEU A 1 90 ? 20.053 11.090 -12.948 1.00 90.75 90 LEU A N 1
ATOM 668 C CA . LEU A 1 90 ? 19.369 9.838 -13.265 1.00 90.75 90 LEU A CA 1
ATOM 669 C C . LEU A 1 90 ? 19.348 8.893 -12.061 1.00 90.75 90 LEU A C 1
ATOM 671 O O . LEU A 1 90 ? 18.270 8.512 -11.617 1.00 90.75 90 LEU A O 1
ATOM 675 N N . LYS A 1 91 ? 20.507 8.582 -11.466 1.00 87.88 91 LYS A N 1
ATOM 676 C CA . LYS A 1 91 ? 20.582 7.682 -10.302 1.00 87.88 91 LYS A CA 1
ATOM 677 C C . LYS A 1 91 ? 19.832 8.207 -9.075 1.00 87.88 91 LYS A C 1
ATOM 679 O O . LYS A 1 91 ? 19.359 7.399 -8.284 1.00 87.88 91 LYS A O 1
ATOM 684 N N . GLY A 1 92 ? 19.667 9.525 -8.938 1.00 84.69 92 GLY A N 1
ATOM 685 C CA . GLY A 1 92 ? 18.782 10.124 -7.937 1.00 84.69 92 GLY A CA 1
ATOM 686 C C . GLY A 1 92 ? 17.295 9.863 -8.214 1.00 84.69 92 GLY A C 1
ATOM 687 O O . GLY A 1 92 ? 16.579 9.376 -7.339 1.00 84.69 92 GLY A O 1
ATOM 688 N N . MET A 1 93 ? 16.815 10.153 -9.429 1.00 82.00 93 MET A N 1
ATOM 689 C CA . MET A 1 93 ? 15.388 10.001 -9.760 1.00 82.00 93 MET A CA 1
ATOM 690 C C . MET A 1 93 ? 14.940 8.545 -9.949 1.00 82.00 93 MET A C 1
ATOM 692 O O . MET A 1 93 ? 13.799 8.219 -9.635 1.00 82.00 93 MET A O 1
ATOM 696 N N . THR A 1 94 ? 15.822 7.649 -10.398 1.00 78.56 94 THR A N 1
ATOM 697 C CA . THR A 1 94 ? 15.511 6.227 -10.625 1.00 78.56 94 THR A CA 1
ATOM 698 C C . THR A 1 94 ? 15.809 5.351 -9.397 1.00 78.56 94 THR A C 1
ATOM 700 O O . THR A 1 94 ? 16.239 4.206 -9.538 1.00 78.56 94 THR A O 1
ATOM 703 N N . THR A 1 95 ? 15.619 5.881 -8.181 1.00 72.12 95 THR A N 1
ATOM 704 C CA . THR A 1 95 ? 15.898 5.151 -6.924 1.00 72.12 95 THR A CA 1
ATOM 705 C C . THR A 1 95 ? 14.972 3.935 -6.749 1.00 72.12 95 THR A C 1
ATOM 707 O O . THR A 1 95 ? 15.434 2.859 -6.377 1.00 72.12 95 THR A O 1
ATOM 710 N N . GLU A 1 96 ? 13.682 4.074 -7.076 1.00 68.12 96 GLU A N 1
ATOM 711 C CA . GLU A 1 96 ? 12.678 2.992 -6.994 1.00 68.12 96 GLU A CA 1
ATOM 712 C C . GLU A 1 96 ? 12.704 2.039 -8.208 1.00 68.12 96 GLU A C 1
ATOM 714 O O . GLU A 1 96 ? 12.141 0.945 -8.172 1.00 68.12 96 GLU A O 1
ATOM 719 N N . THR A 1 97 ? 13.345 2.445 -9.306 1.00 77.75 97 THR A N 1
ATOM 720 C CA . THR A 1 97 ? 13.321 1.756 -10.604 1.00 77.75 97 THR A CA 1
ATOM 721 C C . THR A 1 97 ? 14.729 1.657 -11.180 1.00 77.75 97 THR A C 1
ATOM 723 O O . THR A 1 97 ? 15.134 2.491 -11.982 1.00 77.75 97 THR A O 1
ATOM 726 N N . PHE A 1 98 ? 15.484 0.624 -10.787 1.00 88.31 98 PHE A N 1
ATOM 727 C CA . PHE A 1 98 ? 16.874 0.435 -11.224 1.00 88.31 98 PHE A CA 1
ATOM 728 C C . PHE A 1 98 ? 17.041 0.634 -12.742 1.00 88.31 98 PHE A C 1
ATOM 730 O O . PHE A 1 98 ? 16.503 -0.131 -13.541 1.00 88.31 98 PHE A O 1
ATOM 737 N N . LEU A 1 99 ? 17.822 1.646 -13.124 1.00 93.50 99 LEU A N 1
ATOM 738 C CA . LEU A 1 99 ? 18.222 1.935 -14.498 1.00 93.50 99 LEU A CA 1
ATOM 739 C C . LEU A 1 99 ? 19.748 1.798 -14.603 1.00 93.50 99 LEU A C 1
ATOM 741 O O . LEU A 1 99 ? 20.448 2.532 -13.896 1.00 93.50 99 LEU A O 1
ATOM 745 N N . PRO A 1 100 ? 20.289 0.910 -15.457 1.00 93.88 100 PRO A N 1
ATOM 746 C CA . PRO A 1 100 ? 21.713 0.893 -15.751 1.00 93.88 100 PRO A CA 1
ATOM 747 C C . PRO A 1 100 ? 22.109 2.093 -16.623 1.00 93.88 100 PRO A C 1
ATOM 749 O O . PRO A 1 100 ? 21.479 2.379 -17.645 1.00 93.88 100 PRO A O 1
ATOM 752 N N . VAL A 1 101 ? 23.180 2.771 -16.218 1.00 94.69 101 VAL A N 1
ATOM 753 C CA . VAL A 1 101 ? 23.806 3.901 -16.906 1.00 94.69 101 VAL A CA 1
ATOM 754 C C . VAL A 1 101 ? 25.251 3.520 -17.222 1.00 94.69 101 VAL A C 1
ATOM 756 O O . VAL A 1 101 ? 26.055 3.275 -16.321 1.00 94.69 101 VAL A O 1
ATOM 759 N N . VAL A 1 102 ? 25.568 3.473 -18.514 1.00 94.00 102 VAL A N 1
ATOM 760 C CA . VAL A 1 102 ? 26.882 3.119 -19.055 1.00 94.00 102 VAL A CA 1
ATOM 761 C C . VAL A 1 102 ? 27.539 4.373 -19.625 1.00 94.00 102 VAL A C 1
ATOM 763 O O . VAL A 1 102 ? 26.986 5.030 -20.508 1.00 94.00 102 VAL A O 1
ATOM 766 N N . LEU A 1 103 ? 28.724 4.718 -19.124 1.00 92.19 103 LEU A N 1
ATOM 767 C CA . LEU A 1 103 ? 29.447 5.917 -19.558 1.00 92.19 103 LEU A CA 1
ATOM 768 C C . LEU A 1 103 ? 30.353 5.628 -20.758 1.00 92.19 103 LEU A C 1
ATOM 770 O O . LEU A 1 103 ? 31.288 4.838 -20.658 1.00 92.19 103 LEU A O 1
ATOM 774 N N . VAL A 1 104 ? 30.130 6.307 -21.875 1.00 90.62 104 VAL A N 1
ATOM 775 C CA . VAL A 1 104 ? 31.025 6.288 -23.036 1.00 90.62 104 VAL A CA 1
ATOM 776 C C . VAL A 1 104 ? 32.128 7.337 -22.821 1.00 90.62 104 VAL A C 1
ATOM 778 O O . VAL A 1 104 ? 31.866 8.417 -22.299 1.00 90.62 104 VAL A O 1
ATOM 781 N N . THR A 1 105 ? 33.390 7.031 -23.141 1.00 85.81 105 THR A N 1
ATOM 782 C CA . THR A 1 105 ? 34.506 7.958 -22.871 1.00 85.81 105 THR A CA 1
ATOM 783 C C . THR A 1 105 ? 35.696 7.805 -23.811 1.00 85.81 105 THR A C 1
ATOM 785 O O . THR A 1 105 ? 36.218 6.712 -24.006 1.00 85.81 105 THR A O 1
ATOM 788 N N . ALA A 1 106 ? 36.214 8.918 -24.333 1.00 80.75 106 ALA A N 1
ATOM 789 C CA . ALA A 1 106 ? 37.476 8.944 -25.082 1.00 80.75 106 ALA A CA 1
ATOM 790 C C . ALA A 1 106 ? 38.738 8.824 -24.197 1.00 80.75 106 ALA A C 1
ATOM 792 O O . ALA A 1 106 ? 39.853 8.742 -24.713 1.00 80.75 106 ALA A O 1
ATOM 793 N N . LYS A 1 107 ? 38.603 8.830 -22.861 1.00 65.94 107 LYS A N 1
ATOM 794 C CA . LYS A 1 107 ? 39.744 8.728 -21.938 1.00 65.94 107 LYS A CA 1
ATOM 795 C C . LYS A 1 107 ? 40.011 7.284 -21.524 1.00 65.94 107 LYS A C 1
ATOM 797 O O . LYS A 1 107 ? 39.207 6.650 -20.844 1.00 65.94 107 LYS A O 1
ATOM 802 N N . THR A 1 108 ? 41.204 6.798 -21.852 1.00 60.69 108 THR A N 1
ATOM 803 C CA . THR A 1 108 ? 41.702 5.484 -21.422 1.00 60.69 108 THR A CA 1
ATOM 804 C C . THR A 1 108 ? 42.302 5.482 -20.014 1.00 60.69 108 THR A C 1
ATOM 806 O O . THR A 1 108 ? 42.522 4.400 -19.466 1.00 60.69 108 THR A O 1
ATOM 809 N N . ASP A 1 109 ? 42.546 6.652 -19.410 1.00 61.19 109 ASP A N 1
ATOM 810 C CA . ASP A 1 109 ? 43.230 6.768 -18.122 1.00 61.19 109 ASP A CA 1
ATOM 811 C C . ASP A 1 109 ? 42.413 6.197 -16.947 1.00 61.19 109 ASP A C 1
ATOM 813 O O . ASP A 1 109 ? 41.197 6.375 -16.826 1.00 61.19 109 ASP A O 1
ATOM 817 N N . THR A 1 110 ? 43.103 5.491 -16.051 1.00 58.19 110 THR A N 1
ATOM 818 C CA . THR A 1 110 ? 42.468 4.763 -14.946 1.00 58.19 110 THR A CA 1
ATOM 819 C C . THR A 1 110 ? 41.844 5.692 -13.899 1.00 58.19 110 THR A C 1
ATOM 821 O O . THR A 1 110 ? 40.944 5.261 -13.180 1.00 58.19 110 THR A O 1
ATOM 824 N N . ALA A 1 111 ? 42.279 6.955 -13.797 1.00 60.66 111 ALA A N 1
ATOM 825 C CA . ALA A 1 111 ? 41.731 7.894 -12.821 1.00 60.66 111 ALA A CA 1
ATOM 826 C C . ALA A 1 111 ? 40.318 8.341 -13.227 1.00 60.66 111 ALA A C 1
ATOM 828 O O . ALA A 1 111 ? 39.396 8.196 -12.424 1.00 60.66 111 ALA A O 1
ATOM 829 N N . SER A 1 112 ? 40.121 8.751 -14.487 1.00 58.84 112 SER A N 1
ATOM 830 C CA . SER A 1 112 ? 38.798 9.091 -15.036 1.00 58.84 112 SER A CA 1
ATOM 831 C C . SER A 1 112 ? 37.804 7.922 -14.919 1.00 58.84 112 SER A C 1
ATOM 833 O O . SER A 1 112 ? 36.646 8.117 -14.548 1.00 58.84 112 SER A O 1
ATOM 835 N N . ARG A 1 113 ? 38.259 6.683 -15.166 1.00 62.38 113 ARG A N 1
ATOM 836 C CA . ARG A 1 113 ? 37.429 5.461 -15.057 1.00 62.38 113 ARG A CA 1
ATOM 837 C C . ARG A 1 113 ? 37.015 5.159 -13.608 1.00 62.38 113 ARG A C 1
ATOM 839 O O . ARG A 1 113 ? 35.881 4.759 -13.358 1.00 62.38 113 ARG A O 1
ATOM 846 N N . VAL A 1 114 ? 37.901 5.403 -12.638 1.00 61.81 114 VAL A N 1
ATOM 847 C CA . VAL A 1 114 ? 37.595 5.282 -11.198 1.00 61.81 114 VAL A CA 1
ATOM 848 C C . VAL A 1 114 ? 36.679 6.410 -10.702 1.00 61.81 114 VAL A C 1
ATOM 850 O O . VAL A 1 114 ? 35.923 6.203 -9.754 1.00 61.81 114 VAL A O 1
ATOM 853 N N . GLU A 1 115 ? 36.716 7.593 -11.316 1.00 64.19 115 GLU A N 1
ATOM 854 C CA . GLU A 1 115 ? 35.817 8.700 -10.976 1.00 64.19 115 GLU A CA 1
ATOM 855 C C . GLU A 1 115 ? 34.374 8.444 -11.441 1.00 64.19 115 GLU A C 1
ATOM 857 O O . GLU A 1 115 ? 33.455 8.596 -10.638 1.00 64.19 115 GLU A O 1
ATOM 862 N N . GLY A 1 116 ? 34.166 7.939 -12.664 1.00 60.28 116 GLY A N 1
ATOM 863 C CA . GLY A 1 116 ? 32.832 7.564 -13.165 1.00 60.28 116 GLY A CA 1
ATOM 864 C C . GLY A 1 116 ? 32.113 6.517 -12.297 1.00 60.28 116 GLY A C 1
ATOM 865 O O . GLY A 1 116 ? 30.940 6.683 -11.964 1.00 60.28 116 GLY A O 1
ATOM 866 N N . LEU A 1 117 ? 32.834 5.489 -11.832 1.00 65.25 117 LEU A N 1
ATOM 867 C CA . LEU A 1 117 ? 32.284 4.472 -10.921 1.00 65.25 117 LEU A CA 1
ATOM 868 C C . LEU A 1 117 ? 31.917 5.049 -9.540 1.00 65.25 117 LEU A C 1
ATOM 870 O O . LEU A 1 117 ? 30.877 4.710 -8.983 1.00 65.25 117 LEU A O 1
ATOM 874 N N . LYS A 1 118 ? 32.719 5.976 -8.992 1.00 68.31 118 LYS A N 1
ATOM 875 C CA . LYS A 1 118 ? 32.391 6.693 -7.738 1.00 68.31 118 LYS A CA 1
ATOM 876 C C . LYS A 1 118 ? 31.177 7.616 -7.868 1.00 68.31 118 LYS A C 1
ATOM 878 O O . LYS A 1 118 ? 30.595 8.000 -6.859 1.00 68.31 118 LYS A O 1
ATOM 883 N N . ILE A 1 119 ? 30.834 7.997 -9.095 1.00 70.31 119 ILE A N 1
ATOM 884 C CA . ILE A 1 119 ? 29.696 8.852 -9.438 1.00 70.31 119 ILE A CA 1
ATOM 885 C C . ILE A 1 119 ? 28.394 8.038 -9.590 1.00 70.31 119 ILE A C 1
ATOM 887 O O . ILE A 1 119 ? 27.312 8.624 -9.600 1.00 70.31 119 ILE A O 1
ATOM 891 N N . GLY A 1 120 ? 28.483 6.703 -9.602 1.00 76.75 120 GLY A N 1
ATOM 892 C CA . GLY A 1 120 ? 27.334 5.796 -9.577 1.00 76.75 120 GLY A CA 1
ATOM 893 C C . GLY A 1 120 ? 26.948 5.198 -10.929 1.00 76.75 120 GLY A C 1
ATOM 894 O O . GLY A 1 120 ? 25.879 4.604 -11.017 1.00 76.75 120 GLY A O 1
ATOM 895 N N . ALA A 1 121 ? 27.783 5.334 -11.965 1.00 86.00 121 ALA A N 1
ATOM 896 C CA . ALA A 1 121 ? 27.616 4.577 -13.207 1.00 86.00 121 ALA A CA 1
ATOM 897 C C . ALA A 1 121 ? 27.895 3.082 -12.979 1.00 86.00 121 ALA A C 1
ATOM 899 O O . ALA A 1 121 ? 28.782 2.730 -12.198 1.00 86.00 121 ALA A O 1
ATOM 900 N N . ASP A 1 122 ? 27.155 2.209 -13.663 1.00 89.00 122 ASP A N 1
ATOM 901 C CA . ASP A 1 122 ? 27.234 0.754 -13.460 1.00 89.00 122 ASP A CA 1
ATOM 902 C C . ASP A 1 122 ? 28.356 0.113 -14.290 1.00 89.00 122 ASP A C 1
ATOM 904 O O . ASP A 1 122 ? 28.941 -0.888 -13.878 1.00 89.00 122 ASP A O 1
ATOM 908 N N . ASP A 1 123 ? 28.673 0.704 -15.448 1.00 89.75 123 ASP A N 1
ATOM 909 C CA . ASP A 1 123 ? 29.794 0.323 -16.310 1.00 89.75 123 ASP A CA 1
ATOM 910 C C . ASP A 1 123 ? 30.238 1.503 -17.200 1.00 89.75 123 ASP A C 1
ATOM 912 O O . ASP A 1 123 ? 29.653 2.591 -17.175 1.00 89.75 123 ASP A O 1
ATOM 916 N N . TYR A 1 124 ? 31.280 1.304 -18.005 1.00 88.31 124 TYR A N 1
ATOM 917 C CA . TYR A 1 124 ? 31.753 2.269 -18.995 1.00 88.31 124 TYR A CA 1
ATOM 918 C C . TYR A 1 124 ? 32.285 1.580 -20.266 1.00 88.31 124 TYR A C 1
ATOM 920 O O . TYR A 1 124 ? 32.669 0.411 -20.259 1.00 88.31 124 TYR A O 1
ATOM 928 N N . VAL A 1 125 ? 32.359 2.341 -21.359 1.00 89.12 125 VAL A N 1
ATOM 929 C CA . VAL A 1 125 ? 32.853 1.935 -22.684 1.00 89.12 125 VAL A CA 1
ATOM 930 C C . VAL A 1 125 ? 33.871 2.970 -23.169 1.00 89.12 125 VAL A C 1
ATOM 932 O O . VAL A 1 125 ? 33.617 4.171 -23.098 1.00 89.12 125 VAL A O 1
ATOM 935 N N . CYS A 1 126 ? 35.030 2.542 -23.672 1.00 86.12 126 CYS A N 1
ATOM 936 C CA . CYS A 1 126 ? 36.034 3.466 -24.213 1.00 86.12 126 CYS A CA 1
ATOM 937 C C . CYS A 1 126 ? 35.816 3.728 -25.715 1.00 86.12 126 CYS A C 1
ATOM 939 O O . CYS A 1 126 ? 35.554 2.792 -26.458 1.00 86.12 126 CYS A O 1
ATOM 941 N N . LYS A 1 127 ? 35.967 4.978 -26.178 1.00 85.38 127 LYS A N 1
ATOM 942 C CA . LYS A 1 127 ? 36.085 5.333 -27.607 1.00 85.38 127 LYS A CA 1
ATOM 943 C C . LYS A 1 127 ? 37.564 5.211 -28.047 1.00 85.38 127 LYS A C 1
ATOM 945 O O . LYS A 1 127 ? 38.426 5.699 -27.312 1.00 85.38 127 LYS A O 1
ATOM 950 N N . PRO A 1 128 ? 37.879 4.652 -29.234 1.00 84.25 128 PRO A N 1
ATOM 951 C CA . PRO A 1 128 ? 36.986 3.881 -30.100 1.00 84.25 128 PRO A CA 1
ATOM 952 C C . PRO A 1 128 ? 36.611 2.549 -29.436 1.00 84.25 128 PRO A C 1
ATOM 954 O O . PRO A 1 128 ? 37.464 1.896 -28.837 1.00 84.25 128 PRO A O 1
ATOM 957 N N . PHE A 1 129 ? 35.340 2.169 -29.548 1.00 82.00 129 PHE A N 1
ATOM 958 C CA . PHE A 1 129 ? 34.812 0.924 -28.995 1.00 82.00 129 PHE A CA 1
ATOM 959 C C . PHE A 1 129 ? 34.805 -0.182 -30.045 1.00 82.00 129 PHE A C 1
ATOM 961 O O . PHE A 1 129 ? 34.566 0.067 -31.228 1.00 82.00 129 PHE A O 1
ATOM 968 N N . ASP A 1 130 ? 35.031 -1.405 -29.582 1.00 88.81 130 ASP A N 1
ATOM 969 C CA . ASP A 1 130 ? 34.762 -2.616 -30.343 1.00 88.81 130 ASP A CA 1
ATOM 970 C C . ASP A 1 130 ? 33.257 -2.959 -30.307 1.00 88.81 130 ASP A C 1
ATOM 972 O O . ASP A 1 130 ? 32.561 -2.645 -29.335 1.00 88.81 130 ASP A O 1
ATOM 976 N N . GLU A 1 131 ? 32.742 -3.571 -31.377 1.00 91.00 131 GLU A N 1
ATOM 977 C CA . GLU A 1 131 ? 31.318 -3.908 -31.491 1.00 91.00 131 GLU A CA 1
ATOM 978 C C . GLU A 1 131 ? 30.918 -5.046 -30.539 1.00 91.00 131 GLU A C 1
ATOM 980 O O . GLU A 1 131 ? 29.899 -4.930 -29.851 1.00 91.00 131 GLU A O 1
ATOM 985 N N . ASP A 1 132 ? 31.742 -6.091 -30.424 1.00 88.94 132 ASP A N 1
ATOM 986 C CA . ASP A 1 132 ? 31.475 -7.222 -29.535 1.00 88.94 132 ASP A CA 1
ATOM 987 C C . ASP A 1 132 ? 31.631 -6.807 -28.062 1.00 88.94 132 ASP A C 1
ATOM 989 O O . ASP A 1 132 ? 30.807 -7.194 -27.228 1.00 88.94 132 ASP A O 1
ATOM 993 N N . GLU A 1 133 ? 32.616 -5.960 -27.721 1.00 89.88 133 GLU A N 1
ATOM 994 C CA . GLU A 1 133 ? 32.741 -5.414 -26.357 1.00 89.88 133 GLU A CA 1
ATOM 995 C C . GLU A 1 133 ? 31.515 -4.569 -25.964 1.00 89.88 133 GLU A C 1
ATOM 997 O O . GLU A 1 133 ? 30.954 -4.758 -24.877 1.00 89.88 133 GLU A O 1
ATOM 1002 N N . LEU A 1 134 ? 31.069 -3.655 -26.836 1.00 91.88 134 LEU A N 1
ATOM 1003 C CA . LEU A 1 134 ? 29.895 -2.814 -26.584 1.00 91.88 134 LEU A CA 1
ATOM 1004 C C . LEU A 1 134 ? 28.634 -3.666 -26.378 1.00 91.88 134 LEU A C 1
ATOM 1006 O O . LEU A 1 134 ? 27.906 -3.472 -25.398 1.00 91.88 134 LEU A O 1
ATOM 1010 N N . LEU A 1 135 ? 28.384 -4.625 -27.273 1.00 92.06 135 LEU A N 1
ATOM 1011 C CA . LEU A 1 135 ? 27.207 -5.490 -27.204 1.00 92.06 135 LEU A CA 1
ATOM 1012 C C . LEU A 1 135 ? 27.245 -6.418 -25.982 1.00 92.06 135 LEU A C 1
ATOM 1014 O O . LEU A 1 135 ? 26.219 -6.576 -25.314 1.00 92.06 135 LEU A O 1
ATOM 1018 N N . ALA A 1 136 ? 28.410 -6.962 -25.617 1.00 89.62 136 ALA A N 1
ATOM 1019 C CA . ALA A 1 136 ? 28.570 -7.783 -24.417 1.00 89.62 136 ALA A CA 1
ATOM 1020 C C . ALA A 1 136 ? 28.263 -7.001 -23.127 1.00 89.62 136 ALA A C 1
ATOM 1022 O O . ALA A 1 136 ? 27.558 -7.509 -22.248 1.00 89.62 136 ALA A O 1
ATOM 1023 N N . ARG A 1 137 ? 28.733 -5.749 -23.019 1.00 92.25 137 ARG A N 1
ATOM 1024 C CA . ARG A 1 137 ? 28.463 -4.867 -21.867 1.00 92.25 137 ARG A CA 1
ATOM 1025 C C . ARG A 1 137 ? 26.988 -4.484 -21.770 1.00 92.25 137 ARG A C 1
ATOM 1027 O O . ARG A 1 137 ? 26.382 -4.639 -20.708 1.00 92.25 137 ARG A O 1
ATOM 1034 N N . VAL A 1 138 ? 26.379 -4.069 -22.882 1.00 93.19 138 VAL A N 1
ATOM 1035 C CA . VAL A 1 138 ? 24.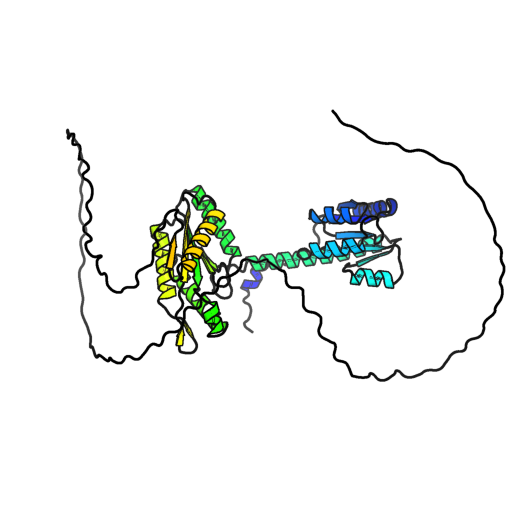942 -3.747 -22.951 1.00 93.19 138 VAL A CA 1
ATOM 1036 C C . VAL A 1 138 ? 24.087 -4.965 -22.584 1.00 93.19 138 VAL A C 1
ATOM 1038 O O . VAL A 1 138 ? 23.186 -4.851 -21.752 1.00 93.19 138 VAL A O 1
ATOM 1041 N N . ALA A 1 139 ? 24.402 -6.153 -23.107 1.00 90.31 139 ALA A N 1
ATOM 1042 C CA . ALA A 1 139 ? 23.705 -7.390 -22.754 1.00 90.31 139 ALA A CA 1
ATOM 1043 C C . ALA A 1 139 ? 23.869 -7.764 -21.267 1.00 90.31 139 ALA A C 1
ATOM 1045 O O . ALA A 1 139 ? 22.905 -8.197 -20.627 1.00 90.31 139 ALA A O 1
ATOM 1046 N N . ALA A 1 140 ? 25.057 -7.564 -20.684 1.00 89.81 140 ALA A N 1
ATOM 1047 C CA . ALA A 1 140 ? 25.297 -7.798 -19.262 1.00 89.81 140 ALA A CA 1
ATOM 1048 C C . ALA A 1 140 ? 24.465 -6.857 -18.372 1.00 89.81 140 ALA A C 1
ATOM 1050 O O . ALA A 1 140 ? 23.819 -7.324 -17.431 1.00 89.81 140 ALA A O 1
ATOM 1051 N N . MET A 1 141 ? 24.416 -5.564 -18.700 1.00 92.75 141 MET A N 1
ATOM 1052 C CA . MET A 1 141 ? 23.623 -4.572 -17.967 1.00 92.75 141 MET A CA 1
ATOM 1053 C C . MET A 1 141 ? 22.113 -4.809 -18.102 1.00 92.75 141 MET A C 1
ATOM 1055 O O . MET A 1 141 ? 21.394 -4.781 -17.103 1.00 92.75 141 MET A O 1
ATOM 1059 N N . LEU A 1 142 ? 21.623 -5.148 -19.299 1.00 91.75 142 LEU A N 1
ATOM 1060 C CA . LEU A 1 142 ? 20.217 -5.512 -19.513 1.00 91.75 142 LEU A CA 1
ATOM 1061 C C . LEU A 1 142 ? 19.818 -6.799 -18.767 1.00 91.75 142 LEU A C 1
ATOM 1063 O O . LEU A 1 142 ? 18.681 -6.923 -18.311 1.00 91.75 142 LEU A O 1
ATOM 1067 N N . ARG A 1 143 ? 20.744 -7.747 -18.575 1.00 89.94 143 ARG A N 1
ATOM 1068 C CA . ARG A 1 143 ? 20.518 -8.930 -17.726 1.00 89.94 143 ARG A CA 1
ATOM 1069 C C . ARG A 1 143 ? 20.401 -8.563 -16.241 1.00 89.94 143 ARG A C 1
ATOM 1071 O O . ARG A 1 143 ? 19.561 -9.139 -15.552 1.00 89.94 143 ARG A O 1
ATOM 1078 N N . ILE A 1 144 ? 21.187 -7.597 -15.757 1.00 90.38 144 ILE A N 1
ATOM 1079 C CA . ILE A 1 144 ? 21.081 -7.070 -14.382 1.00 90.38 144 ILE A CA 1
ATOM 1080 C C . ILE A 1 144 ? 19.756 -6.311 -14.199 1.00 90.38 144 ILE A C 1
ATOM 1082 O O . ILE A 1 144 ? 19.054 -6.557 -13.218 1.00 90.38 144 ILE A O 1
ATOM 1086 N N . LYS A 1 145 ? 19.358 -5.481 -15.175 1.00 90.44 145 LYS A N 1
ATOM 1087 C CA . LYS A 1 145 ? 18.052 -4.797 -15.217 1.00 90.44 145 LYS A CA 1
ATOM 1088 C C . LYS A 1 145 ? 16.889 -5.779 -15.062 1.00 90.44 145 LYS A C 1
ATOM 1090 O O . LYS A 1 145 ? 16.106 -5.643 -14.127 1.00 90.44 145 LYS A O 1
ATOM 1095 N N . ARG A 1 146 ? 16.836 -6.824 -15.901 1.00 87.94 146 ARG A N 1
ATOM 1096 C CA . ARG A 1 146 ? 15.799 -7.874 -15.841 1.00 87.94 146 ARG A CA 1
ATOM 1097 C C . ARG A 1 146 ? 15.743 -8.583 -14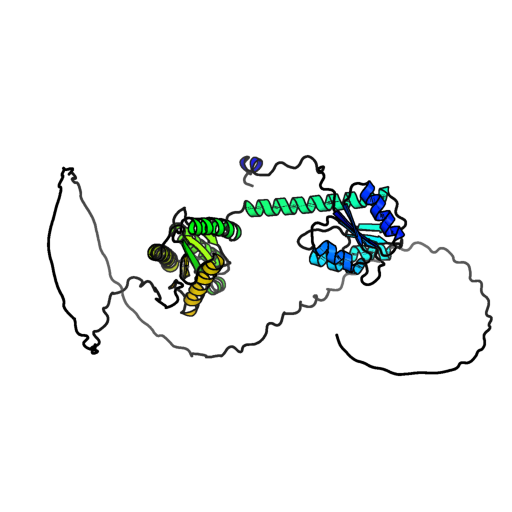.484 1.00 87.94 146 ARG A C 1
ATOM 1099 O O . ARG A 1 146 ? 14.654 -8.909 -14.022 1.00 87.94 146 ARG A O 1
ATOM 1106 N N . LEU A 1 147 ? 16.889 -8.815 -13.837 1.00 87.12 147 LEU A N 1
ATOM 1107 C CA . LEU A 1 147 ? 16.936 -9.421 -12.503 1.00 87.12 147 LEU A CA 1
ATOM 1108 C C . LEU A 1 147 ? 16.382 -8.474 -11.424 1.00 87.12 147 LEU A C 1
ATOM 1110 O O . LEU A 1 147 ? 15.589 -8.910 -10.591 1.00 87.12 147 LEU A O 1
ATOM 1114 N N . HIS A 1 148 ? 16.743 -7.187 -11.465 1.00 88.00 148 HIS A N 1
ATOM 1115 C CA . HIS A 1 148 ? 16.172 -6.169 -10.575 1.00 88.00 148 HIS A CA 1
ATOM 1116 C C . HIS A 1 148 ? 14.653 -6.038 -10.753 1.00 88.00 148 HIS A C 1
ATOM 1118 O O . HIS A 1 148 ? 13.922 -6.061 -9.762 1.00 88.00 148 HIS A O 1
ATOM 1124 N N . ASP A 1 149 ? 14.174 -5.973 -11.998 1.00 85.88 149 ASP A N 1
ATOM 1125 C CA . ASP A 1 149 ? 12.744 -5.912 -12.318 1.00 85.88 149 ASP A CA 1
ATOM 1126 C C . ASP A 1 149 ? 11.997 -7.152 -11.799 1.00 85.88 149 ASP A C 1
ATOM 1128 O O . ASP A 1 149 ? 10.915 -7.032 -11.224 1.00 85.88 149 ASP A O 1
ATOM 1132 N N . HIS A 1 150 ? 12.583 -8.346 -11.951 1.00 81.88 150 HIS A N 1
ATOM 1133 C CA . HIS A 1 150 ? 11.994 -9.593 -11.464 1.00 81.88 150 HIS A CA 1
ATOM 1134 C C . HIS A 1 150 ? 11.881 -9.620 -9.935 1.00 81.88 150 HIS A C 1
ATOM 1136 O O . HIS A 1 150 ? 10.816 -9.942 -9.411 1.00 81.88 150 HIS A O 1
ATOM 1142 N N . VAL A 1 151 ? 12.935 -9.222 -9.213 1.00 84.44 151 VAL A N 1
ATOM 1143 C CA . VAL A 1 151 ? 12.916 -9.142 -7.741 1.00 84.44 151 VAL A CA 1
ATOM 1144 C C . VAL A 1 151 ? 11.917 -8.085 -7.256 1.00 84.44 151 VAL A C 1
ATOM 1146 O O . VAL A 1 151 ? 11.180 -8.339 -6.304 1.00 84.44 151 VAL A O 1
ATOM 1149 N N . ALA A 1 152 ? 11.824 -6.931 -7.925 1.00 80.06 152 ALA A N 1
ATOM 1150 C CA . ALA A 1 152 ? 10.833 -5.902 -7.607 1.00 80.06 152 ALA A CA 1
ATOM 1151 C C . ALA A 1 152 ? 9.390 -6.390 -7.847 1.00 80.06 152 ALA A C 1
ATOM 1153 O O . ALA A 1 152 ? 8.517 -6.186 -7.000 1.00 80.06 152 ALA A O 1
ATOM 1154 N N . ALA A 1 153 ? 9.142 -7.097 -8.954 1.00 76.50 153 ALA A N 1
ATOM 1155 C CA . ALA A 1 153 ? 7.842 -7.688 -9.265 1.00 76.50 153 ALA A CA 1
ATOM 1156 C C . ALA A 1 153 ? 7.457 -8.801 -8.273 1.00 76.50 153 ALA A C 1
ATOM 1158 O O . ALA A 1 153 ? 6.348 -8.782 -7.740 1.00 76.50 153 ALA A O 1
ATOM 1159 N N . GLN A 1 154 ? 8.377 -9.723 -7.960 1.00 77.75 154 GLN A N 1
ATOM 1160 C CA . GLN A 1 154 ? 8.181 -10.760 -6.940 1.00 77.75 154 GLN A CA 1
ATOM 1161 C C . GLN A 1 154 ? 7.903 -10.152 -5.564 1.00 77.75 154 GLN A C 1
ATOM 1163 O O . GLN A 1 154 ? 6.977 -10.585 -4.881 1.00 77.75 154 GLN A O 1
ATOM 1168 N N . ARG A 1 155 ? 8.651 -9.115 -5.168 1.00 76.00 155 ARG A N 1
ATOM 1169 C CA . ARG A 1 155 ? 8.404 -8.387 -3.921 1.00 76.00 155 ARG A CA 1
ATOM 1170 C C . ARG A 1 155 ? 7.006 -7.768 -3.912 1.00 76.00 155 ARG A C 1
ATOM 1172 O O . ARG A 1 155 ? 6.273 -7.979 -2.954 1.00 76.00 155 ARG A O 1
ATOM 1179 N N . SER A 1 156 ? 6.603 -7.069 -4.976 1.00 67.81 156 SER A N 1
ATOM 1180 C CA . SER A 1 156 ? 5.265 -6.464 -5.045 1.00 67.81 156 SER A CA 1
ATOM 1181 C C . SER A 1 156 ? 4.142 -7.509 -5.057 1.00 67.81 156 SER A C 1
ATOM 1183 O O . SER A 1 156 ? 3.056 -7.231 -4.558 1.00 67.81 156 SER A O 1
ATOM 1185 N N . TYR A 1 157 ? 4.394 -8.708 -5.593 1.00 69.88 157 TYR A N 1
ATOM 1186 C CA . TYR A 1 157 ? 3.476 -9.849 -5.550 1.00 69.88 157 TYR A CA 1
ATOM 1187 C C . TYR A 1 157 ? 3.363 -10.450 -4.137 1.00 69.88 157 TYR A C 1
ATOM 1189 O O . TYR A 1 157 ? 2.257 -10.659 -3.646 1.00 69.88 157 TYR A O 1
ATOM 1197 N N . LEU A 1 158 ? 4.478 -10.633 -3.423 1.00 68.88 158 LEU A N 1
ATOM 1198 C CA . LEU A 1 158 ? 4.476 -11.066 -2.018 1.00 68.88 158 LEU A CA 1
ATOM 1199 C C . LEU A 1 158 ? 3.810 -10.025 -1.094 1.00 68.88 158 LEU A C 1
ATOM 1201 O O . LEU A 1 158 ? 3.035 -10.387 -0.212 1.00 68.88 158 LEU A O 1
ATOM 1205 N N . GLU A 1 159 ? 4.024 -8.731 -1.345 1.00 65.38 159 GLU A N 1
ATOM 1206 C CA . GLU A 1 159 ? 3.323 -7.623 -0.674 1.00 65.38 159 GLU A CA 1
ATOM 1207 C C . GLU A 1 159 ? 1.821 -7.545 -1.020 1.00 65.38 159 GLU A C 1
ATOM 1209 O O . GLU A 1 159 ? 1.070 -6.890 -0.301 1.00 65.38 159 GLU A O 1
ATOM 1214 N N . GLN A 1 160 ? 1.367 -8.189 -2.102 1.00 59.50 160 GLN A N 1
ATOM 1215 C CA . GLN A 1 160 ? -0.058 -8.353 -2.432 1.00 59.50 160 GLN A CA 1
ATOM 1216 C C . GLN A 1 160 ? -0.661 -9.614 -1.797 1.00 59.50 160 GLN A C 1
ATOM 1218 O O . GLN A 1 160 ? -1.831 -9.599 -1.425 1.00 59.50 160 GLN A O 1
ATOM 1223 N N . LEU A 1 161 ? 0.127 -10.685 -1.639 1.00 64.56 161 LEU A N 1
ATOM 1224 C CA . LEU A 1 161 ? -0.271 -11.894 -0.906 1.00 64.56 161 LEU A CA 1
ATOM 1225 C C . LEU A 1 161 ? -0.371 -11.647 0.607 1.00 64.56 161 LEU A C 1
ATOM 1227 O O . LEU A 1 161 ? -1.219 -12.240 1.276 1.00 64.56 161 LEU A O 1
ATOM 1231 N N . SER A 1 162 ? 0.438 -10.732 1.150 1.00 74.25 162 SER A N 1
ATOM 1232 C CA . SER A 1 162 ? 0.210 -10.183 2.485 1.00 74.25 162 SER A CA 1
ATOM 1233 C C . SER A 1 162 ? -1.010 -9.256 2.463 1.00 74.25 162 SER A C 1
ATOM 1235 O O . SER A 1 162 ? -0.900 -8.050 2.261 1.00 74.25 162 SER A O 1
ATOM 1237 N N . ILE A 1 163 ? -2.203 -9.829 2.649 1.00 86.88 163 ILE A N 1
ATOM 1238 C CA . ILE A 1 163 ? -3.469 -9.078 2.754 1.00 86.88 163 ILE A CA 1
ATOM 1239 C C . ILE A 1 163 ? -3.731 -8.547 4.175 1.00 86.88 163 ILE A C 1
ATOM 1241 O O . ILE A 1 163 ? -4.592 -7.686 4.367 1.00 86.88 163 ILE A O 1
ATOM 1245 N N . HIS A 1 164 ? -2.991 -9.045 5.171 1.00 90.50 164 HIS A N 1
ATOM 1246 C CA . HIS A 1 164 ? -3.182 -8.760 6.594 1.00 90.50 164 HIS A CA 1
ATOM 1247 C C . HIS A 1 164 ? -2.083 -7.863 7.189 1.00 90.50 164 HIS A C 1
ATOM 1249 O O . HIS A 1 164 ? -0.976 -7.774 6.663 1.00 90.50 164 HIS A O 1
ATOM 1255 N N . ASP A 1 165 ? -2.393 -7.187 8.297 1.00 92.88 165 ASP A N 1
ATOM 1256 C CA . ASP A 1 165 ? -1.404 -6.543 9.171 1.00 92.88 165 ASP A CA 1
ATOM 1257 C C . ASP A 1 165 ? -0.848 -7.577 10.166 1.00 92.88 165 ASP A C 1
ATOM 1259 O O . ASP A 1 165 ? -1.605 -8.182 10.927 1.00 92.88 165 ASP A O 1
ATOM 1263 N N . GLU A 1 166 ? 0.476 -7.761 10.178 1.00 89.19 166 GLU A N 1
ATOM 1264 C CA . GLU A 1 166 ? 1.174 -8.785 10.980 1.00 89.19 166 GLU A CA 1
ATOM 1265 C C . GLU A 1 166 ? 0.906 -8.682 12.488 1.00 89.19 166 GLU A C 1
ATOM 1267 O O . GLU A 1 166 ? 0.994 -9.670 13.215 1.00 89.19 166 GLU A O 1
ATOM 1272 N N . MET A 1 167 ? 0.606 -7.478 12.976 1.00 91.31 167 MET A N 1
ATOM 1273 C CA . MET A 1 167 ? 0.490 -7.202 14.402 1.00 91.31 167 MET A CA 1
ATOM 1274 C C . MET A 1 167 ? -0.924 -7.447 14.940 1.00 91.31 167 MET A C 1
ATOM 1276 O O . MET A 1 167 ? -1.065 -7.752 16.123 1.00 91.31 167 MET A O 1
ATOM 1280 N N . THR A 1 168 ? -1.954 -7.293 14.101 1.00 94.44 168 THR A N 1
ATOM 1281 C CA . THR A 1 168 ? -3.379 -7.321 14.486 1.00 94.44 168 THR A CA 1
ATOM 1282 C C . THR A 1 168 ? -4.204 -8.408 13.797 1.00 94.44 168 THR A C 1
ATOM 1284 O O . THR A 1 168 ? -5.310 -8.696 14.247 1.00 94.44 168 THR A O 1
ATOM 1287 N N . GLY A 1 169 ? -3.726 -8.997 12.695 1.00 92.25 169 GLY A N 1
ATOM 1288 C CA . GLY A 1 169 ? -4.481 -9.988 11.916 1.00 92.25 169 GLY A CA 1
ATOM 1289 C C . GLY A 1 169 ? -5.746 -9.443 11.232 1.00 92.25 169 GLY A C 1
ATOM 1290 O O . GLY A 1 169 ? -6.545 -10.222 10.705 1.00 92.25 169 GLY A O 1
ATOM 1291 N N . LEU A 1 170 ? -5.948 -8.121 11.245 1.00 95.25 170 LEU A N 1
ATOM 1292 C CA . LEU A 1 170 ? -6.920 -7.412 10.407 1.00 95.25 170 LEU A CA 1
ATOM 1293 C C . LEU A 1 170 ? -6.379 -7.293 8.979 1.00 95.25 170 LEU A C 1
ATOM 1295 O O . LEU A 1 170 ? -5.229 -7.651 8.724 1.00 95.25 170 LEU A O 1
ATOM 1299 N N . TYR A 1 171 ? -7.169 -6.797 8.026 1.00 94.88 171 TYR A N 1
ATOM 1300 C CA . TYR A 1 171 ? -6.609 -6.446 6.719 1.0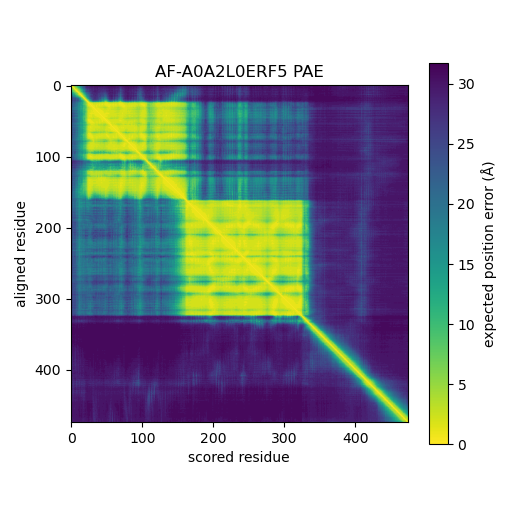0 94.88 171 TYR A CA 1
ATOM 1301 C C . TYR A 1 171 ? -5.630 -5.265 6.834 1.00 94.88 171 TYR A C 1
ATOM 1303 O O . TYR A 1 171 ? -5.720 -4.451 7.758 1.00 94.88 171 TYR A O 1
ATOM 1311 N N . ASN A 1 172 ? -4.692 -5.157 5.895 1.00 92.31 172 ASN A N 1
ATOM 1312 C CA . ASN A 1 172 ? -3.823 -3.985 5.798 1.00 92.31 172 ASN A CA 1
ATOM 1313 C C . ASN A 1 172 ? -4.430 -2.880 4.915 1.00 92.31 172 ASN A C 1
ATOM 1315 O O . ASN A 1 172 ? -5.381 -3.095 4.158 1.00 92.31 172 ASN A O 1
ATOM 1319 N N . TYR A 1 173 ? -3.839 -1.687 4.997 1.00 90.56 173 TYR A N 1
ATOM 1320 C CA . TYR A 1 173 ? -4.213 -0.504 4.216 1.00 90.56 173 TYR A CA 1
ATOM 1321 C C . TYR A 1 173 ? -4.313 -0.770 2.699 1.00 90.56 173 TYR A C 1
ATOM 1323 O O . TYR A 1 173 ? -5.222 -0.269 2.038 1.00 90.56 173 TYR A O 1
ATOM 1331 N N . ARG A 1 174 ? -3.414 -1.581 2.122 1.00 86.69 174 ARG A N 1
ATOM 1332 C CA . ARG A 1 174 ? -3.388 -1.836 0.671 1.00 86.69 174 ARG A CA 1
ATOM 1333 C C . ARG A 1 174 ? -4.585 -2.677 0.228 1.00 86.69 174 ARG A C 1
ATOM 1335 O O . ARG A 1 174 ? -5.245 -2.321 -0.746 1.00 86.69 174 ARG A O 1
ATOM 1342 N N . TYR A 1 175 ? -4.901 -3.745 0.961 1.00 89.19 175 TYR A N 1
ATOM 1343 C CA . TYR A 1 175 ? -6.073 -4.580 0.682 1.00 89.19 175 TYR A CA 1
ATOM 1344 C C . TYR A 1 175 ? -7.391 -3.836 0.957 1.00 89.19 175 TYR A C 1
ATOM 1346 O O . TYR A 1 175 ? -8.340 -3.944 0.175 1.00 89.19 175 TYR A O 1
ATOM 1354 N N . LEU A 1 176 ? -7.427 -3.007 2.010 1.00 92.44 176 LEU A N 1
ATOM 1355 C CA . LEU A 1 176 ? -8.555 -2.123 2.314 1.00 92.44 176 LEU A CA 1
ATOM 1356 C C . LEU A 1 176 ? -8.937 -1.248 1.118 1.00 92.44 176 LEU A C 1
ATOM 1358 O O . LEU A 1 176 ? -10.107 -1.217 0.750 1.00 92.44 176 LEU A O 1
ATOM 1362 N N . PHE A 1 177 ? -7.981 -0.538 0.511 1.00 91.06 177 PHE A N 1
ATOM 1363 C CA . PHE A 1 177 ? -8.281 0.385 -0.589 1.00 91.06 177 PHE A CA 1
ATOM 1364 C C . PHE A 1 177 ? -8.829 -0.327 -1.833 1.00 91.06 177 PHE A C 1
ATOM 1366 O O . PHE A 1 177 ? -9.704 0.222 -2.507 1.00 91.06 177 PHE A O 1
ATOM 1373 N N . THR A 1 178 ? -8.383 -1.558 -2.102 1.00 89.00 178 THR A N 1
ATOM 1374 C CA . THR A 1 178 ? -8.950 -2.416 -3.152 1.00 89.00 178 THR A CA 1
ATOM 1375 C C . THR A 1 178 ? -10.416 -2.737 -2.856 1.00 89.00 178 THR A C 1
ATOM 1377 O O . THR A 1 178 ? -11.294 -2.370 -3.641 1.00 89.00 178 THR A O 1
ATOM 1380 N N . ARG A 1 179 ? -10.705 -3.322 -1.685 1.00 92.38 179 ARG A N 1
ATOM 1381 C CA . ARG A 1 179 ? -12.069 -3.717 -1.289 1.00 92.38 179 ARG A CA 1
ATOM 1382 C C . ARG A 1 179 ? -13.012 -2.516 -1.154 1.00 92.38 179 ARG A C 1
ATOM 1384 O O . ARG A 1 179 ? -14.125 -2.558 -1.664 1.00 92.38 179 ARG A O 1
ATOM 1391 N N . LEU A 1 180 ? -12.568 -1.408 -0.557 1.00 94.38 180 LEU A N 1
ATOM 1392 C CA . LEU A 1 180 ? -13.328 -0.153 -0.462 1.00 94.38 180 LEU A CA 1
ATOM 1393 C C . LEU A 1 180 ? -13.749 0.360 -1.847 1.00 94.38 180 LEU A C 1
ATOM 1395 O O . LEU A 1 180 ? -14.879 0.805 -2.029 1.00 94.38 180 LEU A O 1
ATOM 1399 N N . ASN A 1 181 ? -12.854 0.291 -2.833 1.00 92.81 181 ASN A N 1
ATOM 1400 C CA . ASN A 1 181 ? -13.114 0.737 -4.200 1.00 92.81 181 ASN A CA 1
ATOM 1401 C C . ASN A 1 181 ? -14.057 -0.207 -4.973 1.00 92.81 181 ASN A C 1
ATOM 1403 O O . ASN A 1 181 ? -14.778 0.254 -5.856 1.00 92.81 181 ASN A O 1
ATOM 1407 N N . GLU A 1 182 ? -14.079 -1.500 -4.648 1.00 91.19 182 GLU A N 1
ATOM 1408 C CA . GLU A 1 182 ? -15.060 -2.465 -5.169 1.00 91.19 182 GLU A CA 1
ATOM 1409 C C . GLU A 1 182 ? -16.449 -2.247 -4.556 1.00 91.19 182 GLU A C 1
ATOM 1411 O O . GLU A 1 182 ? -17.434 -2.096 -5.279 1.00 91.19 182 GLU A O 1
ATOM 1416 N N . GLU A 1 183 ? -16.528 -2.186 -3.225 1.00 94.31 183 GLU A N 1
ATOM 1417 C CA . GLU A 1 183 ? -17.791 -2.059 -2.495 1.00 94.31 183 GLU A CA 1
ATOM 1418 C C . GLU A 1 183 ? -18.441 -0.679 -2.700 1.00 94.31 183 GLU A C 1
ATOM 1420 O O . GLU A 1 183 ? -19.657 -0.598 -2.860 1.00 94.31 183 GLU A O 1
ATOM 1425 N N . PHE A 1 184 ? -17.658 0.402 -2.822 1.00 93.69 184 PHE A N 1
ATOM 1426 C CA . PHE A 1 184 ? -18.200 1.720 -3.180 1.00 93.69 184 PHE A CA 1
ATOM 1427 C C . PHE A 1 184 ? -18.818 1.719 -4.589 1.00 93.69 184 PHE A C 1
ATOM 1429 O O . PHE A 1 184 ? -19.907 2.253 -4.780 1.00 93.69 184 PHE A O 1
ATOM 1436 N N . LYS A 1 185 ? -18.178 1.068 -5.575 1.00 93.12 185 LYS A N 1
ATOM 1437 C CA . LYS A 1 185 ? -18.744 0.917 -6.932 1.00 93.12 185 LYS A CA 1
ATOM 1438 C C . LYS A 1 185 ? -20.007 0.051 -6.944 1.00 93.12 185 LYS A C 1
ATOM 1440 O O . LYS A 1 185 ? -20.901 0.292 -7.752 1.00 93.12 185 LYS A O 1
ATOM 1445 N N . ARG A 1 186 ? -20.094 -0.952 -6.062 1.00 92.81 186 ARG A N 1
ATOM 1446 C CA . ARG A 1 186 ? -21.311 -1.753 -5.850 1.00 92.81 186 ARG A CA 1
ATOM 1447 C C . ARG A 1 186 ? -22.438 -0.881 -5.290 1.00 92.81 186 ARG A C 1
ATOM 1449 O O . ARG A 1 186 ? -23.518 -0.861 -5.876 1.00 92.81 186 ARG A O 1
ATOM 1456 N N . ALA A 1 187 ? -22.165 -0.117 -4.232 1.00 93.62 187 ALA A N 1
ATOM 1457 C CA . ALA A 1 187 ? -23.125 0.799 -3.619 1.00 93.62 187 ALA A CA 1
ATOM 1458 C C . ALA A 1 187 ? -23.611 1.886 -4.594 1.00 93.62 187 ALA A C 1
ATOM 1460 O O . ALA A 1 187 ? -24.807 2.139 -4.686 1.00 93.62 187 ALA A O 1
ATOM 1461 N N . GLU A 1 188 ? -22.709 2.472 -5.385 1.00 92.12 188 GLU A N 1
ATOM 1462 C CA . GLU A 1 188 ? -23.041 3.442 -6.434 1.00 92.12 188 GLU A CA 1
ATOM 1463 C C . GLU A 1 188 ? -23.962 2.839 -7.509 1.00 92.12 188 GLU A C 1
ATOM 1465 O O . GLU A 1 188 ? -25.002 3.420 -7.824 1.00 92.12 188 GLU A O 1
ATOM 1470 N N . ARG A 1 189 ? -23.629 1.642 -8.016 1.00 94.44 189 ARG A N 1
ATOM 1471 C CA . ARG A 1 189 ? -24.381 0.940 -9.072 1.00 94.44 189 ARG A CA 1
ATOM 1472 C C . ARG A 1 189 ? -25.785 0.498 -8.650 1.00 94.44 189 ARG A C 1
ATOM 1474 O O . ARG A 1 189 ? -26.684 0.524 -9.485 1.00 94.44 189 ARG A O 1
ATOM 1481 N N . TYR A 1 190 ? -25.959 0.051 -7.407 1.00 95.31 190 TYR A N 1
ATOM 1482 C CA . TYR A 1 190 ? -27.241 -0.463 -6.896 1.00 95.31 190 TYR A CA 1
ATOM 1483 C C . TYR A 1 190 ? -27.982 0.529 -5.984 1.00 95.31 190 TYR A C 1
ATOM 1485 O O . TYR A 1 190 ? -29.063 0.222 -5.491 1.00 95.31 190 TYR A O 1
ATOM 1493 N N . HIS A 1 191 ? -27.419 1.726 -5.792 1.00 91.44 191 HIS A N 1
ATOM 1494 C CA . HIS A 1 191 ? -27.923 2.787 -4.911 1.00 91.44 191 HIS A CA 1
ATOM 1495 C C . HIS A 1 191 ? -28.116 2.337 -3.450 1.00 91.44 191 HIS A C 1
ATOM 1497 O O . HIS A 1 191 ? -29.002 2.817 -2.740 1.00 91.44 191 HIS A O 1
ATOM 1503 N N . GLU A 1 192 ? -27.267 1.416 -2.993 1.00 93.81 192 GLU A N 1
ATOM 1504 C CA . GLU A 1 192 ? -27.296 0.893 -1.629 1.00 93.81 192 GLU A CA 1
ATOM 1505 C C . GLU A 1 192 ? -26.660 1.871 -0.624 1.00 93.81 192 GLU A C 1
ATOM 1507 O O . GLU A 1 192 ? -25.706 2.583 -0.958 1.00 93.81 192 GLU A O 1
ATOM 1512 N N . PRO A 1 193 ? -27.146 1.904 0.632 1.00 93.81 193 PRO A N 1
ATOM 1513 C CA . PRO A 1 193 ? -26.515 2.683 1.687 1.00 93.81 193 PRO A CA 1
ATOM 1514 C C . PRO A 1 193 ? -25.160 2.072 2.067 1.00 93.81 193 PRO A C 1
ATOM 1516 O O . PRO A 1 193 ? -24.993 0.854 2.097 1.00 93.81 193 PRO A O 1
ATOM 1519 N N . PHE A 1 194 ? -24.188 2.920 2.375 1.00 94.75 194 PHE A N 1
ATOM 1520 C CA . PHE A 1 194 ? -22.798 2.525 2.567 1.00 94.75 194 PHE A CA 1
ATOM 1521 C C . PHE A 1 194 ? -22.151 3.406 3.635 1.00 94.75 194 PHE A C 1
ATOM 1523 O O . PHE A 1 194 ? -22.215 4.634 3.540 1.00 94.75 194 PHE A O 1
ATOM 1530 N N . ALA A 1 195 ? -21.524 2.808 4.649 1.00 96.56 195 ALA A N 1
ATOM 1531 C CA . ALA A 1 195 ? -20.907 3.563 5.740 1.00 96.56 195 ALA A CA 1
ATOM 1532 C C . ALA A 1 195 ? -19.402 3.299 5.860 1.00 96.56 195 ALA A C 1
ATOM 1534 O O . ALA A 1 195 ? -18.915 2.193 5.623 1.00 96.56 195 ALA A O 1
ATOM 1535 N N . CYS A 1 196 ? -18.677 4.337 6.267 1.00 97.50 196 CYS A N 1
ATOM 1536 C CA . CYS A 1 196 ? -17.266 4.293 6.627 1.00 97.50 196 CYS A CA 1
ATOM 1537 C C . CYS A 1 196 ? -17.132 4.704 8.095 1.00 97.50 196 CYS A C 1
ATOM 1539 O O . CYS A 1 196 ? -17.710 5.712 8.510 1.00 97.50 196 CYS A O 1
ATOM 1541 N N . VAL A 1 197 ? -16.385 3.925 8.872 1.00 98.25 197 VAL A N 1
ATOM 1542 C CA . VAL A 1 197 ? -16.120 4.182 10.289 1.00 98.25 197 VAL A CA 1
ATOM 1543 C C . VAL A 1 197 ? -14.611 4.188 10.506 1.00 98.25 197 VAL A C 1
ATOM 1545 O O . VAL A 1 197 ? -13.946 3.185 10.264 1.00 98.25 197 VAL A O 1
ATOM 1548 N N . LEU A 1 198 ? -14.072 5.312 10.969 1.00 98.25 198 LEU A N 1
ATOM 1549 C CA . LEU A 1 198 ? -12.684 5.454 11.402 1.00 98.25 198 LEU A CA 1
ATOM 1550 C C . LEU A 1 198 ? -12.621 5.422 12.931 1.00 98.25 198 LEU A C 1
ATOM 1552 O O . LEU A 1 198 ? -13.397 6.108 13.596 1.00 98.25 198 LEU A O 1
ATOM 1556 N N . VAL A 1 199 ? -11.702 4.630 13.479 1.00 98.31 199 VAL A N 1
ATOM 1557 C CA . VAL A 1 199 ? -11.524 4.386 14.918 1.00 98.31 199 VAL A CA 1
ATOM 1558 C C . VAL A 1 199 ? -10.072 4.656 15.288 1.00 98.31 199 VAL A C 1
ATOM 1560 O O . VAL A 1 199 ? -9.171 4.170 14.612 1.00 98.31 199 VAL A O 1
ATOM 1563 N N . ASP A 1 200 ? -9.845 5.382 16.377 1.00 98.00 200 ASP A N 1
ATOM 1564 C CA . ASP A 1 200 ? -8.517 5.740 16.881 1.00 98.00 200 ASP A CA 1
ATOM 1565 C C . ASP A 1 200 ? -8.407 5.498 18.387 1.00 98.00 200 ASP A C 1
ATOM 1567 O O . ASP A 1 200 ? -9.379 5.691 19.122 1.00 98.00 200 ASP A O 1
ATOM 1571 N N . ILE A 1 201 ? -7.224 5.084 18.844 1.00 97.12 201 ILE A N 1
ATOM 1572 C CA . ILE A 1 201 ? -6.957 4.782 20.253 1.00 97.12 201 ILE A CA 1
ATOM 1573 C C . ILE A 1 201 ? -6.522 6.046 21.003 1.00 97.12 201 ILE A C 1
ATOM 1575 O O . ILE A 1 201 ? -5.371 6.485 20.915 1.00 97.12 201 ILE A O 1
ATOM 1579 N N . ASP A 1 202 ? -7.417 6.570 21.842 1.00 95.69 202 ASP A N 1
ATOM 1580 C CA . ASP A 1 202 ? -7.181 7.801 22.591 1.00 95.69 202 ASP A CA 1
ATOM 1581 C C . ASP A 1 202 ? -5.893 7.707 23.427 1.00 95.69 202 ASP A C 1
ATOM 1583 O O . ASP A 1 202 ? -5.771 6.905 24.359 1.00 95.69 202 ASP A O 1
ATOM 1587 N N . ARG A 1 203 ? -4.955 8.622 23.158 1.00 93.31 203 ARG A N 1
ATOM 1588 C CA . ARG A 1 203 ? -3.726 8.826 23.946 1.00 93.31 203 ARG A CA 1
ATOM 1589 C C . ARG A 1 203 ? -2.795 7.606 23.991 1.00 93.31 203 ARG A C 1
ATOM 1591 O O . ARG A 1 203 ? -2.038 7.483 24.956 1.00 93.31 203 ARG A O 1
ATOM 1598 N N . LEU A 1 204 ? -2.770 6.752 22.962 1.00 94.00 204 LEU A N 1
ATOM 1599 C CA . LEU A 1 204 ? -1.866 5.593 22.908 1.00 94.00 204 LEU A CA 1
ATOM 1600 C C . LEU A 1 204 ? -0.399 5.960 23.207 1.00 94.00 204 LEU A C 1
ATOM 1602 O O . LEU A 1 204 ? 0.277 5.224 23.927 1.00 94.00 204 LEU A O 1
ATOM 1606 N N . LYS A 1 205 ? 0.089 7.128 22.760 1.00 93.00 205 LYS A N 1
ATOM 1607 C CA . LYS A 1 205 ? 1.420 7.629 23.150 1.00 93.00 205 LYS A CA 1
ATOM 1608 C C . LYS A 1 205 ? 1.637 7.656 24.672 1.00 93.00 205 LYS A C 1
ATOM 1610 O O . LYS A 1 205 ? 2.672 7.193 25.131 1.00 93.00 205 LYS A O 1
ATOM 1615 N N . ALA A 1 206 ? 0.669 8.119 25.462 1.00 92.38 206 ALA A N 1
ATOM 1616 C CA . ALA A 1 206 ? 0.791 8.141 26.921 1.00 92.38 206 ALA A CA 1
ATOM 1617 C C . ALA A 1 206 ? 0.791 6.730 27.543 1.00 92.38 206 ALA A C 1
ATOM 1619 O O . ALA A 1 206 ? 1.350 6.539 28.619 1.00 92.38 206 ALA A O 1
ATOM 1620 N N . LEU A 1 207 ? 0.202 5.732 26.869 1.00 90.88 207 LEU A N 1
ATOM 1621 C CA . LEU A 1 207 ? 0.309 4.322 27.262 1.00 90.88 207 LEU A CA 1
ATOM 1622 C C . LEU A 1 207 ? 1.705 3.770 26.928 1.00 90.88 207 LEU A C 1
ATOM 1624 O O . LEU A 1 207 ? 2.319 3.140 27.786 1.00 90.88 207 LEU A O 1
ATOM 1628 N N . ASN A 1 208 ? 2.249 4.083 25.747 1.00 92.19 208 ASN A N 1
ATOM 1629 C CA . ASN A 1 208 ? 3.635 3.763 25.378 1.00 92.19 208 ASN A CA 1
ATOM 1630 C C . ASN A 1 208 ? 4.648 4.381 26.358 1.00 92.19 208 ASN A C 1
ATOM 1632 O O . ASN A 1 208 ? 5.532 3.681 26.850 1.00 92.19 208 ASN A O 1
ATOM 1636 N N . ASP A 1 209 ? 4.485 5.660 26.702 1.00 91.19 209 ASP A N 1
ATOM 1637 C CA . ASP A 1 209 ? 5.350 6.373 27.649 1.00 91.19 209 ASP A CA 1
ATOM 1638 C C . ASP A 1 209 ? 5.248 5.790 29.085 1.00 91.19 209 ASP A C 1
ATOM 1640 O O . ASP A 1 209 ? 6.201 5.877 29.857 1.00 91.19 209 ASP A O 1
ATOM 1644 N N . ALA A 1 210 ? 4.122 5.151 29.446 1.00 87.25 210 ALA A N 1
ATOM 1645 C CA . ALA A 1 210 ? 3.830 4.615 30.788 1.00 87.25 210 ALA A CA 1
ATOM 1646 C C . ALA A 1 210 ? 3.891 3.073 30.923 1.00 87.25 210 ALA A C 1
ATOM 1648 O O . ALA A 1 210 ? 3.480 2.519 31.955 1.00 87.25 210 ALA A O 1
ATOM 1649 N N . GLY A 1 211 ? 4.344 2.364 29.887 1.00 82.00 211 GLY A N 1
ATOM 1650 C CA . GLY A 1 211 ? 4.458 0.897 29.882 1.00 82.00 211 GLY A CA 1
ATOM 1651 C C . GLY A 1 211 ? 5.357 0.308 28.792 1.00 82.00 211 GLY A C 1
ATOM 1652 O O . GLY A 1 211 ? 5.439 -0.913 28.673 1.00 82.00 211 GLY A O 1
ATOM 1653 N N . GLY A 1 212 ? 6.035 1.150 28.010 1.00 89.75 212 GLY A N 1
ATOM 1654 C CA . GLY A 1 212 ? 6.821 0.742 26.852 1.00 89.75 212 GLY A CA 1
ATOM 1655 C C . GLY A 1 212 ? 5.959 0.397 25.635 1.00 89.75 212 GLY A C 1
ATOM 1656 O O . GLY A 1 212 ? 4.741 0.230 25.719 1.00 89.75 212 GLY A O 1
ATOM 1657 N N . ARG A 1 213 ? 6.619 0.245 24.481 1.00 90.06 213 ARG A N 1
ATOM 1658 C CA . ARG A 1 213 ? 5.968 -0.099 23.205 1.00 90.06 213 ARG A CA 1
ATOM 1659 C C . ARG A 1 213 ? 5.144 -1.390 23.279 1.00 90.06 213 ARG A C 1
ATOM 1661 O O . ARG A 1 213 ? 4.094 -1.478 22.659 1.00 90.06 213 ARG A O 1
ATOM 1668 N N . SER A 1 214 ? 5.573 -2.361 24.084 1.00 92.25 214 SER A N 1
ATOM 1669 C CA . SER A 1 214 ? 4.866 -3.629 24.285 1.00 92.25 214 SER A CA 1
ATOM 1670 C C . SER A 1 214 ? 3.483 -3.471 24.931 1.00 92.25 214 SER A C 1
ATOM 1672 O O . SER A 1 214 ? 2.594 -4.260 24.607 1.00 92.25 214 SER A O 1
ATOM 1674 N N . LEU A 1 215 ? 3.263 -2.447 25.774 1.00 93.31 215 LEU A N 1
ATOM 1675 C CA . LEU A 1 215 ? 1.916 -2.085 26.231 1.00 93.31 215 LEU A CA 1
ATOM 1676 C C . LEU A 1 215 ? 1.096 -1.516 25.067 1.00 93.31 215 LEU A C 1
ATOM 1678 O O . LEU A 1 215 ? -0.038 -1.941 24.872 1.00 93.31 215 LEU A O 1
ATOM 1682 N N . GLY A 1 216 ? 1.659 -0.613 24.260 1.00 93.75 216 GLY A N 1
ATOM 1683 C CA . GLY A 1 216 ? 0.972 -0.076 23.083 1.00 93.75 216 GLY A CA 1
ATOM 1684 C C . GLY A 1 216 ? 0.570 -1.159 22.083 1.00 93.75 216 GLY A C 1
ATOM 1685 O O . GLY A 1 216 ? -0.598 -1.246 21.717 1.00 93.75 216 GLY A O 1
ATOM 1686 N N . ASP A 1 217 ? 1.491 -2.048 21.712 1.00 94.94 217 ASP A N 1
ATOM 1687 C CA . ASP A 1 217 ? 1.206 -3.157 20.796 1.00 94.94 217 ASP A CA 1
ATOM 1688 C C . ASP A 1 217 ? 0.122 -4.105 21.371 1.00 94.94 217 ASP A C 1
ATOM 1690 O O . ASP A 1 217 ? -0.696 -4.643 20.623 1.00 94.94 217 ASP A O 1
ATOM 1694 N N . ALA A 1 218 ? 0.067 -4.294 22.700 1.00 94.31 218 ALA A N 1
ATOM 1695 C CA . ALA A 1 218 ? -1.000 -5.045 23.375 1.00 94.31 218 ALA A CA 1
ATOM 1696 C C . ALA A 1 218 ? -2.354 -4.312 23.361 1.00 94.31 218 ALA A C 1
ATOM 1698 O O . ALA A 1 218 ? -3.388 -4.944 23.135 1.00 94.31 218 ALA A O 1
ATOM 1699 N N . VAL A 1 219 ? -2.353 -2.987 23.537 1.00 95.25 219 VAL A N 1
ATOM 1700 C CA . VAL A 1 219 ? -3.549 -2.140 23.420 1.00 95.25 219 VAL A CA 1
ATOM 1701 C C . VAL A 1 219 ? -4.116 -2.203 22.000 1.00 95.25 219 VAL A C 1
ATOM 1703 O O . VAL A 1 219 ? -5.305 -2.474 21.839 1.00 95.25 219 VAL A O 1
ATOM 1706 N N . ILE A 1 220 ? -3.276 -2.021 20.973 1.00 96.31 220 ILE A N 1
ATOM 1707 C CA . ILE A 1 220 ? -3.710 -2.056 19.568 1.00 96.31 220 ILE A CA 1
ATOM 1708 C C . ILE A 1 220 ? -4.274 -3.442 19.215 1.00 96.31 220 ILE A C 1
ATOM 1710 O O . ILE A 1 220 ? -5.331 -3.519 18.593 1.00 96.31 220 ILE A O 1
ATOM 1714 N N . ARG A 1 221 ? -3.639 -4.539 19.666 1.00 95.56 221 ARG A N 1
ATOM 1715 C CA . ARG A 1 221 ? -4.170 -5.904 19.481 1.00 95.56 221 ARG A CA 1
ATOM 1716 C C . ARG A 1 221 ? -5.545 -6.104 20.118 1.00 95.56 221 ARG A C 1
ATOM 1718 O O . ARG A 1 221 ? -6.450 -6.578 19.439 1.00 95.56 221 ARG A O 1
ATOM 1725 N N . ARG A 1 222 ? -5.739 -5.698 21.379 1.00 94.94 222 ARG A N 1
ATOM 1726 C CA . ARG A 1 222 ? -7.046 -5.837 22.049 1.00 94.94 222 ARG A CA 1
ATOM 1727 C C . ARG A 1 222 ? -8.139 -5.025 21.345 1.00 94.94 222 ARG A C 1
ATOM 1729 O O . ARG A 1 222 ? -9.257 -5.510 21.203 1.00 94.94 222 ARG A O 1
ATOM 1736 N N . VAL A 1 223 ? -7.829 -3.807 20.894 1.00 96.50 223 VAL A N 1
ATOM 1737 C CA . VAL A 1 223 ? -8.792 -2.972 20.155 1.00 96.50 223 VAL A CA 1
ATOM 1738 C C . VAL A 1 223 ? -9.113 -3.586 18.788 1.00 96.50 223 VAL A C 1
ATOM 1740 O O . VAL A 1 223 ? -10.283 -3.637 18.419 1.00 96.50 223 VAL A O 1
ATOM 1743 N N . ALA A 1 224 ? -8.125 -4.143 18.081 1.00 96.69 224 ALA A N 1
ATOM 1744 C CA . ALA A 1 224 ? -8.341 -4.871 16.830 1.00 96.69 224 ALA A CA 1
ATOM 1745 C C . ALA A 1 224 ? -9.267 -6.092 16.998 1.00 96.69 224 ALA A C 1
ATOM 1747 O O . ALA A 1 224 ? -10.226 -6.245 16.239 1.00 96.69 224 ALA A O 1
ATOM 1748 N N . ASP A 1 225 ? -9.031 -6.918 18.023 1.00 95.06 225 ASP A N 1
ATOM 1749 C CA . ASP A 1 225 ? -9.904 -8.040 18.393 1.00 95.06 225 ASP A CA 1
ATOM 1750 C C . ASP A 1 225 ? -11.329 -7.574 18.724 1.00 95.06 225 ASP A C 1
ATOM 1752 O O . ASP A 1 225 ? -12.310 -8.172 18.273 1.00 95.06 225 ASP A O 1
ATOM 1756 N N . GLY A 1 226 ? -11.449 -6.488 19.493 1.00 95.06 226 GLY A N 1
ATOM 1757 C CA . GLY A 1 226 ? -12.728 -5.880 19.853 1.00 95.06 226 GLY A CA 1
ATOM 1758 C C . GLY A 1 226 ? -13.512 -5.402 18.630 1.00 95.06 226 GLY A C 1
ATOM 1759 O O . GLY A 1 226 ? -14.700 -5.702 18.506 1.00 95.06 226 GLY A O 1
ATOM 1760 N N . ILE A 1 227 ? -12.845 -4.741 17.676 1.00 96.81 227 ILE A N 1
ATOM 1761 C CA . ILE A 1 227 ? -13.446 -4.348 16.394 1.00 96.81 227 ILE A CA 1
ATOM 1762 C C . ILE A 1 227 ? -13.872 -5.593 15.605 1.00 96.81 227 ILE A C 1
ATOM 1764 O O . ILE A 1 227 ? -15.014 -5.654 15.156 1.00 96.81 227 ILE A O 1
ATOM 1768 N N . ARG A 1 228 ? -13.010 -6.614 15.486 1.00 95.31 228 ARG A N 1
ATOM 1769 C CA . ARG A 1 228 ? -13.286 -7.849 14.726 1.00 95.31 228 ARG A CA 1
ATOM 1770 C C . ARG A 1 228 ? -14.509 -8.613 15.245 1.00 95.31 228 ARG A C 1
ATOM 1772 O O . ARG A 1 228 ? -15.271 -9.148 14.448 1.00 95.31 228 ARG A O 1
ATOM 1779 N N . ARG A 1 229 ? -14.735 -8.634 16.564 1.00 94.44 229 ARG A N 1
ATOM 1780 C CA . ARG A 1 229 ? -15.947 -9.206 17.196 1.00 94.44 229 ARG A CA 1
ATOM 1781 C C . ARG A 1 229 ? -17.182 -8.304 17.066 1.00 94.44 229 ARG A C 1
ATOM 1783 O O . ARG A 1 229 ? -18.306 -8.760 17.259 1.00 94.44 229 ARG A O 1
ATOM 1790 N N . SER A 1 230 ? -16.980 -7.028 16.744 1.00 95.75 230 SER A N 1
ATOM 1791 C CA . SER A 1 230 ? -18.017 -5.994 16.670 1.00 95.75 230 SER A CA 1
ATOM 1792 C C . SER A 1 230 ? -18.537 -5.726 15.254 1.00 95.75 230 SER A C 1
ATOM 1794 O O . SER A 1 230 ? -19.315 -4.786 15.070 1.00 95.75 230 SER A O 1
ATOM 1796 N N . VAL A 1 231 ? -18.179 -6.550 14.267 1.00 95.62 231 VAL A N 1
ATOM 1797 C CA . VAL A 1 231 ? -18.583 -6.432 12.853 1.00 95.62 231 VAL A CA 1
ATOM 1798 C C . VAL A 1 231 ? -19.156 -7.751 12.309 1.00 95.62 231 VAL A C 1
ATOM 1800 O O . VAL A 1 231 ? -19.238 -8.746 13.028 1.00 95.62 231 VAL A O 1
ATOM 1803 N N . ARG A 1 232 ? -19.604 -7.758 11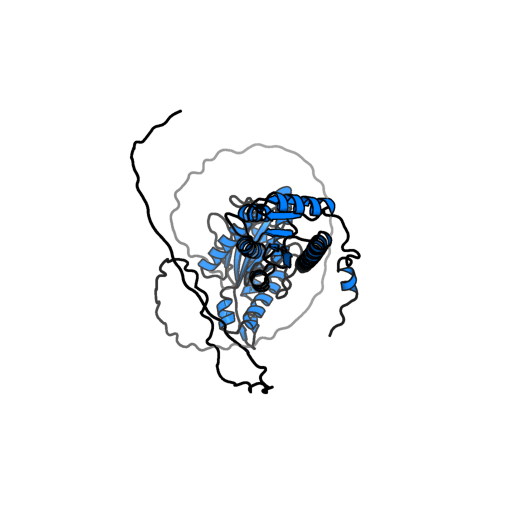.051 1.00 95.00 232 ARG A N 1
ATOM 1804 C CA . ARG A 1 232 ? -19.996 -8.947 10.277 1.00 95.00 232 ARG A CA 1
ATOM 1805 C C . ARG A 1 232 ? -18.841 -9.408 9.384 1.00 95.00 232 ARG A C 1
ATOM 1807 O O . ARG A 1 232 ? -17.952 -8.633 9.066 1.00 95.00 232 ARG A O 1
ATOM 1814 N N . GLU A 1 233 ? -18.907 -10.643 8.893 1.00 89.31 233 GLU A N 1
ATOM 1815 C CA . GLU A 1 233 ? -17.928 -11.202 7.942 1.00 89.31 233 GLU A CA 1
ATOM 1816 C C . GLU A 1 233 ? -17.859 -10.439 6.601 1.00 89.31 233 GLU A C 1
ATOM 1818 O O . GLU A 1 233 ? -16.813 -10.396 5.960 1.00 89.31 233 GLU A O 1
ATOM 1823 N N . VAL A 1 234 ? -18.958 -9.792 6.195 1.00 91.62 234 VAL A N 1
ATOM 1824 C CA . VAL A 1 234 ? -19.022 -8.947 4.986 1.00 91.62 234 VAL A CA 1
ATOM 1825 C C . VAL A 1 234 ? -18.442 -7.539 5.178 1.00 91.62 234 VAL A C 1
ATOM 1827 O O . VAL A 1 234 ? -18.210 -6.841 4.190 1.00 91.62 234 VAL A O 1
ATOM 1830 N N . ASP A 1 235 ? -18.212 -7.113 6.422 1.00 95.94 235 ASP A N 1
ATOM 1831 C CA . ASP A 1 235 ? -17.672 -5.794 6.746 1.00 95.94 235 ASP A CA 1
ATOM 1832 C C . ASP A 1 235 ? -16.137 -5.826 6.626 1.00 95.94 235 ASP A C 1
ATOM 1834 O O . ASP A 1 235 ? -15.470 -6.717 7.156 1.00 95.94 235 ASP A O 1
ATOM 1838 N N . VAL A 1 236 ? -15.538 -4.843 5.949 1.00 96.00 236 VAL A N 1
ATOM 1839 C CA . VAL A 1 236 ? -14.084 -4.838 5.710 1.00 96.00 236 VAL A CA 1
ATOM 1840 C C . VAL A 1 236 ? -13.389 -4.037 6.803 1.00 96.00 236 VAL A C 1
ATOM 1842 O O . VAL A 1 236 ? -13.405 -2.809 6.779 1.00 96.00 236 VAL A O 1
ATOM 1845 N N . VAL A 1 237 ? -12.759 -4.734 7.751 1.00 97.62 237 VAL A N 1
ATOM 1846 C CA . VAL A 1 237 ? -11.957 -4.131 8.828 1.00 97.62 237 VAL A CA 1
ATOM 1847 C C . VAL A 1 237 ? -10.473 -4.175 8.483 1.00 97.62 237 VAL A C 1
ATOM 1849 O O . VAL A 1 237 ? -9.914 -5.251 8.252 1.00 97.62 237 VAL A O 1
ATOM 1852 N N . ALA A 1 238 ? -9.812 -3.021 8.535 1.00 96.88 238 ALA A N 1
ATOM 1853 C CA . ALA A 1 238 ? -8.375 -2.920 8.340 1.00 96.88 238 ALA A CA 1
ATOM 1854 C C . ALA A 1 238 ? -7.698 -1.962 9.321 1.00 96.88 238 ALA A C 1
ATOM 1856 O O . ALA A 1 238 ? -8.299 -1.007 9.820 1.00 96.88 238 ALA A O 1
ATOM 1857 N N . ARG A 1 239 ? -6.399 -2.177 9.528 1.00 96.81 239 ARG A N 1
ATOM 1858 C CA . ARG A 1 239 ? -5.520 -1.180 10.138 1.00 96.81 239 ARG A CA 1
ATOM 1859 C C . ARG A 1 239 ? -5.189 -0.106 9.094 1.00 96.81 239 ARG A C 1
ATOM 1861 O O . ARG A 1 239 ? -4.621 -0.414 8.046 1.00 96.81 239 ARG A O 1
ATOM 1868 N N . TYR A 1 240 ? -5.577 1.136 9.376 1.00 94.12 240 TYR A N 1
ATOM 1869 C CA . TYR A 1 240 ? -5.412 2.293 8.487 1.00 94.12 240 TYR A CA 1
ATOM 1870 C C . TYR A 1 240 ? -4.100 3.036 8.769 1.00 94.12 240 TYR A C 1
ATOM 1872 O O . TYR A 1 240 ? -3.420 3.459 7.839 1.00 94.12 240 TYR A O 1
ATOM 1880 N N . GLY A 1 241 ? -3.713 3.128 10.045 1.00 90.44 241 GLY A N 1
ATOM 1881 C CA . GLY A 1 241 ? -2.506 3.819 10.496 1.00 90.44 241 GLY A CA 1
ATOM 1882 C C . GLY A 1 241 ? -1.845 3.150 11.704 1.00 90.44 241 GLY A C 1
ATOM 1883 O O . GLY A 1 241 ? -2.114 1.996 12.041 1.00 90.44 241 GLY A O 1
ATOM 1884 N N . GLY A 1 242 ? -0.955 3.880 12.382 1.00 89.50 242 GLY A N 1
ATOM 1885 C CA . GLY A 1 242 ? -0.226 3.360 13.548 1.00 89.50 242 GLY A CA 1
ATOM 1886 C C . GLY A 1 242 ? -1.154 2.945 14.696 1.00 89.50 242 GLY A C 1
ATOM 1887 O O . GLY A 1 242 ? -1.019 1.837 15.220 1.00 89.50 242 GLY A O 1
ATOM 1888 N N . GLU A 1 243 ? -2.116 3.812 15.018 1.00 94.19 243 GLU A N 1
ATOM 1889 C CA . GLU A 1 243 ? -3.117 3.669 16.090 1.00 94.19 243 GLU A CA 1
ATOM 1890 C C . GLU A 1 243 ? -4.572 3.784 15.580 1.00 94.19 243 GLU A C 1
ATOM 1892 O O . GLU A 1 243 ? -5.510 3.836 16.374 1.00 94.19 243 GLU A O 1
ATOM 1897 N N . GLU A 1 244 ? -4.746 3.775 14.251 1.00 97.00 244 GLU A N 1
ATOM 1898 C CA . GLU A 1 244 ? -6.004 4.031 13.539 1.00 97.00 244 GLU A CA 1
ATOM 1899 C C . GLU A 1 244 ? -6.474 2.810 12.729 1.00 97.00 244 GLU A C 1
ATOM 1901 O O . GLU A 1 244 ? -5.688 2.140 12.048 1.00 97.00 244 GLU A O 1
ATOM 1906 N N . PHE A 1 245 ? -7.783 2.563 12.741 1.00 98.31 245 PHE A N 1
ATOM 1907 C CA . PHE A 1 245 ? -8.469 1.501 12.002 1.00 98.31 245 PHE A CA 1
ATOM 1908 C C . PHE A 1 245 ? -9.593 2.085 11.146 1.00 98.31 245 PHE A C 1
ATOM 1910 O O . PHE A 1 245 ? -10.294 2.993 11.588 1.00 98.31 245 PHE A O 1
ATOM 1917 N N . LEU A 1 246 ? -9.813 1.518 9.959 1.00 98.38 246 LEU A N 1
ATOM 1918 C CA . LEU A 1 246 ? -10.945 1.856 9.097 1.00 98.38 246 LEU A CA 1
ATOM 1919 C C . LEU A 1 246 ? -11.809 0.610 8.891 1.00 98.38 246 LEU A C 1
ATOM 1921 O O . LEU A 1 246 ? -11.306 -0.468 8.563 1.00 98.38 246 LEU A O 1
ATOM 1925 N N . ILE A 1 247 ? -13.114 0.778 9.084 1.00 98.38 247 ILE A N 1
ATOM 1926 C CA . ILE A 1 247 ? -14.141 -0.230 8.860 1.00 98.38 247 ILE A CA 1
ATOM 1927 C C . ILE A 1 247 ? -15.071 0.253 7.748 1.00 98.38 247 ILE A C 1
ATOM 1929 O O . ILE A 1 247 ? -15.658 1.334 7.828 1.00 98.38 247 ILE A O 1
ATOM 1933 N N . VAL A 1 248 ? -15.225 -0.576 6.721 1.00 97.69 248 VAL A N 1
ATOM 1934 C CA . VAL A 1 248 ? -16.212 -0.404 5.652 1.00 97.69 248 VAL A CA 1
ATOM 1935 C C . VAL A 1 248 ? -17.427 -1.262 5.972 1.00 97.69 248 VAL A C 1
ATOM 1937 O O . VAL A 1 248 ? -17.275 -2.458 6.216 1.00 97.69 248 VAL A O 1
ATOM 1940 N N . LEU A 1 249 ? -18.620 -0.668 5.931 1.00 97.62 249 LEU A N 1
ATOM 1941 C CA . LEU A 1 249 ? -19.894 -1.345 6.177 1.00 97.62 249 LEU A CA 1
ATOM 1942 C C . LEU A 1 249 ? -20.752 -1.308 4.895 1.00 97.62 249 LEU A C 1
ATOM 1944 O O . LEU A 1 249 ? -21.452 -0.313 4.653 1.00 97.62 249 LEU A O 1
ATOM 1948 N N . PRO A 1 250 ? -20.696 -2.355 4.048 1.00 96.44 250 PRO A N 1
ATOM 1949 C CA . PRO A 1 250 ? -21.578 -2.500 2.893 1.00 96.44 250 PRO A CA 1
ATOM 1950 C C . PRO A 1 250 ? -23.056 -2.542 3.296 1.00 96.44 250 PRO A C 1
ATOM 1952 O O . PRO A 1 250 ? -23.398 -2.950 4.410 1.00 96.44 250 PRO A O 1
ATOM 1955 N N . SER A 1 251 ? -23.935 -2.109 2.388 1.00 95.19 251 SER A N 1
ATOM 1956 C CA . SER A 1 251 ? -25.402 -2.197 2.515 1.00 95.19 251 SER A CA 1
ATOM 1957 C C . SER A 1 251 ? -25.969 -1.653 3.848 1.00 95.19 251 SER A C 1
ATOM 1959 O O . SER A 1 251 ? -27.028 -2.078 4.318 1.00 95.19 251 SER A O 1
ATOM 1961 N N . THR A 1 252 ? -25.261 -0.717 4.493 1.00 95.81 252 THR A N 1
ATOM 1962 C CA . THR A 1 252 ? -25.487 -0.289 5.881 1.00 95.81 252 THR A CA 1
ATOM 1963 C C . THR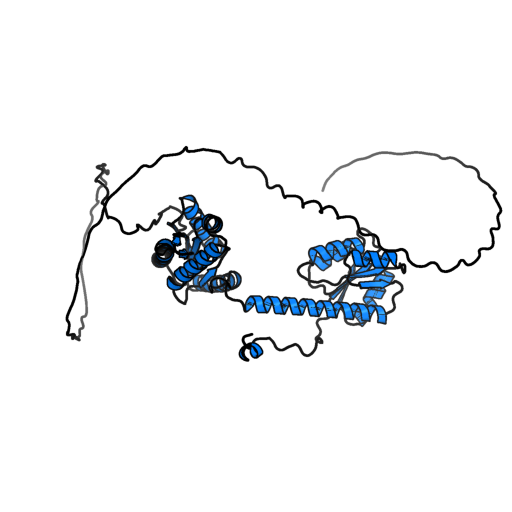 A 1 252 ? -25.881 1.184 5.968 1.00 95.81 252 THR A C 1
ATOM 1965 O O . THR A 1 252 ? -25.137 2.091 5.606 1.00 95.81 252 THR A O 1
ATOM 1968 N N . HIS A 1 253 ? -27.080 1.415 6.501 1.00 92.81 253 HIS A N 1
ATOM 1969 C CA . HIS A 1 253 ? -27.687 2.729 6.713 1.00 92.81 253 HIS A CA 1
ATOM 1970 C C . HIS A 1 253 ? -27.300 3.342 8.076 1.00 92.81 253 HIS A C 1
ATOM 1972 O O . HIS A 1 253 ? -26.744 2.667 8.942 1.00 92.81 253 HIS A O 1
ATOM 1978 N N . PHE A 1 254 ? -27.666 4.614 8.293 1.00 92.12 254 PHE A N 1
ATOM 1979 C CA . PHE A 1 254 ? -27.332 5.425 9.479 1.00 92.12 254 PHE A CA 1
ATOM 1980 C C . PHE A 1 254 ? -27.447 4.675 10.823 1.00 92.12 254 PHE A C 1
ATOM 1982 O O . PHE A 1 254 ? -26.445 4.516 11.518 1.00 92.12 254 PHE A O 1
ATOM 1989 N N . ALA A 1 255 ? -28.632 4.159 11.169 1.00 92.75 255 ALA A N 1
ATOM 1990 C CA . ALA A 1 255 ? -28.865 3.481 12.449 1.00 92.75 255 ALA A CA 1
ATOM 1991 C C . ALA A 1 255 ? -28.030 2.194 12.611 1.00 92.75 255 ALA A C 1
ATOM 1993 O O . ALA A 1 255 ? -27.466 1.956 13.680 1.00 92.75 255 ALA A O 1
ATOM 1994 N N . GLY A 1 256 ? -27.872 1.403 11.544 1.00 94.81 256 GLY A N 1
ATOM 1995 C CA . GLY A 1 256 ? -26.969 0.249 11.531 1.00 94.81 256 GLY A CA 1
ATOM 1996 C C . GLY A 1 256 ? -25.506 0.647 11.757 1.00 94.81 256 GLY A C 1
ATOM 1997 O O . GLY A 1 256 ? -24.836 0.052 12.598 1.00 94.81 256 GLY A O 1
ATOM 1998 N N . SER A 1 257 ? -25.033 1.703 11.083 1.00 95.31 257 SER A N 1
ATOM 1999 C CA . SER A 1 257 ? -23.657 2.201 11.232 1.00 95.31 257 SER A CA 1
ATOM 2000 C C . SER A 1 257 ? -23.358 2.696 12.653 1.00 95.31 257 SER A C 1
ATOM 2002 O O . SER A 1 257 ? -22.305 2.377 13.203 1.00 95.31 257 SER A O 1
ATOM 2004 N N . LEU A 1 258 ? -24.316 3.380 13.294 1.00 95.50 258 LEU A N 1
ATOM 2005 C CA . LEU A 1 258 ? -24.213 3.784 14.698 1.00 95.50 258 LEU A CA 1
ATOM 2006 C C . LEU A 1 258 ? -24.246 2.587 15.651 1.00 95.50 258 LEU A C 1
ATOM 2008 O O . LEU A 1 258 ? -23.482 2.568 16.608 1.00 95.50 258 LEU A O 1
ATOM 2012 N N . THR A 1 259 ? -25.064 1.569 15.374 1.00 96.12 259 THR A N 1
ATOM 2013 C CA . THR A 1 259 ? -25.113 0.341 16.188 1.00 96.12 259 THR A CA 1
ATOM 2014 C C . THR A 1 259 ? -23.767 -0.395 16.173 1.00 96.12 259 THR A C 1
ATOM 2016 O O . THR A 1 259 ? -23.309 -0.882 17.207 1.00 96.12 259 THR A O 1
ATOM 2019 N N . VAL A 1 260 ? -23.099 -0.451 15.014 1.00 97.12 260 VAL A N 1
ATOM 2020 C CA . VAL A 1 260 ? -21.748 -1.024 14.885 1.00 97.12 260 VAL A CA 1
ATOM 2021 C C . VAL A 1 260 ? -20.709 -0.151 15.594 1.00 97.12 260 VAL A C 1
ATOM 2023 O O . VAL A 1 260 ? -19.938 -0.672 16.398 1.00 97.12 260 VAL A O 1
ATOM 2026 N N . ALA A 1 261 ? -20.720 1.166 15.363 1.00 97.00 261 ALA A N 1
ATOM 2027 C CA . ALA A 1 261 ? -19.803 2.103 16.013 1.00 97.00 261 ALA A CA 1
ATOM 2028 C C . ALA A 1 261 ? -19.936 2.092 17.548 1.00 97.00 261 ALA A C 1
ATOM 2030 O O . ALA A 1 261 ? -18.927 2.089 18.250 1.00 97.00 261 ALA A O 1
ATOM 2031 N N . GLU A 1 262 ? -21.157 2.023 18.085 1.00 96.31 262 GLU A N 1
ATOM 2032 C CA . GLU A 1 262 ? -21.387 1.942 19.529 1.00 96.31 262 GLU A CA 1
ATOM 2033 C C . GLU A 1 262 ? -20.926 0.604 20.110 1.00 96.31 262 GLU A C 1
ATOM 2035 O O . GLU A 1 262 ? -20.303 0.581 21.170 1.00 96.31 262 GLU A O 1
ATOM 2040 N N . ARG A 1 263 ? -21.154 -0.511 19.407 1.00 96.44 263 ARG A N 1
ATOM 2041 C CA . ARG A 1 263 ? -20.636 -1.822 19.819 1.00 96.44 263 ARG A CA 1
ATOM 2042 C C . ARG A 1 263 ? -19.104 -1.825 19.885 1.00 96.44 263 ARG A C 1
ATOM 2044 O O . ARG A 1 263 ? -18.560 -2.240 20.904 1.00 96.44 263 ARG A O 1
ATOM 2051 N N . ILE A 1 264 ? -18.433 -1.280 18.862 1.00 96.50 264 ILE A N 1
ATOM 2052 C CA . ILE A 1 264 ? -16.973 -1.085 18.849 1.00 96.50 264 ILE A CA 1
ATOM 2053 C C . ILE A 1 264 ? -16.532 -0.221 20.038 1.00 96.50 264 ILE A C 1
ATOM 2055 O O . ILE A 1 264 ? -15.618 -0.603 20.766 1.00 96.50 264 ILE A O 1
ATOM 2059 N N . TRP A 1 265 ? -17.186 0.924 20.262 1.00 96.19 265 TRP A N 1
ATOM 2060 C CA . TRP A 1 265 ? -16.849 1.843 21.351 1.00 96.19 265 TRP A CA 1
ATOM 2061 C C . TRP A 1 265 ? -17.008 1.198 22.735 1.00 96.19 265 TRP A C 1
ATOM 2063 O O . TRP A 1 265 ? -16.113 1.322 23.567 1.00 96.19 265 TRP A O 1
ATOM 2073 N N . ARG A 1 266 ? -18.103 0.462 22.980 1.00 94.56 266 ARG A N 1
ATOM 2074 C CA . ARG A 1 266 ? -18.341 -0.236 24.257 1.00 94.56 266 ARG A CA 1
ATOM 2075 C C . ARG A 1 266 ? -17.306 -1.338 24.505 1.00 94.56 266 ARG A C 1
ATOM 2077 O O . ARG A 1 266 ? -16.778 -1.417 25.608 1.00 94.56 266 ARG A O 1
ATOM 2084 N N . GLU A 1 267 ? -16.988 -2.154 23.500 1.00 93.06 267 GLU A N 1
ATOM 2085 C CA . GLU A 1 267 ? -15.995 -3.238 23.610 1.00 93.06 267 GLU A CA 1
ATOM 2086 C C . GLU A 1 267 ? -14.564 -2.691 23.795 1.00 93.06 267 GLU A C 1
ATOM 2088 O O . GLU A 1 267 ? -13.762 -3.218 24.573 1.00 93.06 267 GLU A O 1
ATOM 2093 N N . ALA A 1 268 ? -14.242 -1.581 23.127 1.00 89.69 268 ALA A N 1
ATOM 2094 C CA . ALA A 1 268 ? -12.965 -0.902 23.284 1.00 89.69 268 ALA A CA 1
ATOM 2095 C C . ALA A 1 268 ? -12.839 -0.211 24.654 1.00 89.69 268 ALA A C 1
ATOM 2097 O O . ALA A 1 268 ? -11.874 -0.483 25.362 1.00 89.69 268 ALA A O 1
ATOM 2098 N N . SER A 1 269 ? -13.793 0.632 25.055 1.00 88.38 269 SER A N 1
ATOM 2099 C CA . SER A 1 269 ? -13.703 1.441 26.283 1.00 88.38 269 SER A CA 1
ATOM 2100 C C . SER A 1 269 ? -14.121 0.704 27.567 1.00 88.38 269 SER A C 1
ATOM 2102 O O . SER A 1 269 ? -13.748 1.134 28.658 1.00 88.38 269 SER A O 1
ATOM 2104 N N . GLY A 1 270 ? -14.900 -0.380 27.473 1.00 85.50 270 GLY A N 1
ATOM 2105 C CA . GLY A 1 270 ? -15.413 -1.131 28.629 1.00 85.50 270 GLY A CA 1
ATOM 2106 C C . GLY A 1 270 ? -14.457 -2.188 29.192 1.00 85.50 270 GLY A C 1
ATOM 2107 O O . GLY A 1 270 ? -14.487 -2.454 30.392 1.00 85.50 270 GLY A O 1
ATOM 2108 N N . ASN A 1 271 ? -13.587 -2.755 28.351 1.00 86.50 271 ASN A N 1
ATOM 2109 C CA . ASN A 1 271 ? -12.683 -3.852 28.711 1.00 86.50 271 ASN A CA 1
ATOM 2110 C C . ASN A 1 271 ? -11.232 -3.334 28.833 1.00 86.50 271 ASN A C 1
ATOM 2112 O O . ASN A 1 271 ? -10.640 -2.981 27.814 1.00 86.50 271 ASN A O 1
ATOM 2116 N N . PRO A 1 272 ? -10.613 -3.270 30.028 1.00 88.62 272 PRO A N 1
ATOM 2117 C CA . PRO A 1 272 ? -9.214 -2.856 30.168 1.00 88.62 272 PRO A CA 1
ATOM 2118 C C . PRO A 1 272 ? -8.220 -3.807 29.479 1.00 88.62 272 PRO A C 1
ATOM 2120 O O . PRO A 1 272 ? -8.505 -4.979 29.239 1.00 88.62 272 PRO A O 1
ATOM 2123 N N . VAL A 1 273 ? -7.011 -3.315 29.198 1.00 89.62 273 VAL A N 1
ATOM 2124 C CA . VAL A 1 273 ? -5.868 -4.159 28.816 1.00 89.62 273 VAL A CA 1
ATOM 2125 C C . VAL A 1 273 ? -5.172 -4.633 30.087 1.00 89.62 273 VAL A C 1
ATOM 2127 O O . VAL A 1 273 ? -4.549 -3.827 30.773 1.00 89.62 273 VAL A O 1
ATOM 2130 N N . GLU A 1 274 ? -5.229 -5.926 30.392 1.00 89.38 274 GLU A N 1
ATOM 2131 C CA . GLU A 1 274 ? -4.369 -6.502 31.430 1.00 89.38 274 GLU A CA 1
ATOM 2132 C C . GLU A 1 274 ? -2.916 -6.544 30.951 1.00 89.38 274 GLU A C 1
ATOM 2134 O O . GLU A 1 274 ? -2.589 -7.215 29.970 1.00 89.38 274 GLU A O 1
ATOM 2139 N N . PHE A 1 275 ? -2.029 -5.813 31.632 1.00 88.25 275 PHE A N 1
ATOM 2140 C CA . PHE A 1 275 ? -0.611 -5.768 31.281 1.00 88.25 275 PHE A CA 1
ATOM 2141 C C . PHE A 1 275 ? 0.267 -5.591 32.520 1.00 88.25 275 PHE A C 1
ATOM 2143 O O . PHE A 1 275 ? 0.093 -4.651 33.295 1.00 88.25 275 PHE A O 1
ATOM 2150 N N . GLY A 1 276 ? 1.233 -6.494 32.711 1.00 83.06 276 GLY A N 1
ATOM 2151 C CA . GLY A 1 276 ? 2.130 -6.464 33.873 1.00 83.06 276 GLY A CA 1
ATOM 2152 C C . GLY A 1 276 ? 1.420 -6.654 35.221 1.00 83.06 276 GLY A C 1
ATOM 2153 O O . GLY A 1 276 ? 1.912 -6.160 36.230 1.00 83.06 276 GLY A O 1
ATOM 2154 N N . GLY A 1 277 ? 0.262 -7.327 35.237 1.00 84.56 277 GLY A N 1
ATOM 2155 C CA . GLY A 1 277 ? -0.554 -7.526 36.442 1.00 84.56 277 GLY A CA 1
ATOM 2156 C C . GLY A 1 277 ? -1.423 -6.325 36.835 1.00 84.56 277 GLY A C 1
ATOM 2157 O O . GLY A 1 277 ? -1.830 -6.236 37.991 1.00 84.56 277 GLY A O 1
ATOM 2158 N N . ALA A 1 278 ? -1.682 -5.393 35.911 1.00 86.56 278 ALA A N 1
ATOM 2159 C CA . ALA A 1 278 ? -2.571 -4.261 36.145 1.00 86.56 278 ALA A CA 1
ATOM 2160 C C . ALA A 1 278 ? -3.469 -3.951 34.936 1.00 86.56 278 ALA A C 1
ATOM 2162 O O . ALA A 1 278 ? -2.982 -3.775 33.814 1.00 86.56 278 ALA A O 1
ATOM 2163 N N . ALA A 1 279 ? -4.757 -3.748 35.214 1.00 89.00 279 ALA A N 1
ATOM 2164 C CA . ALA A 1 279 ? -5.742 -3.211 34.286 1.00 89.00 279 ALA A CA 1
ATOM 2165 C C . ALA A 1 279 ? -5.342 -1.807 33.796 1.00 89.00 279 ALA A C 1
ATOM 2167 O O . ALA A 1 279 ? -5.342 -0.834 34.556 1.00 89.00 279 ALA A O 1
ATOM 2168 N N . ARG A 1 280 ? -5.033 -1.673 32.504 1.00 88.81 280 ARG A N 1
ATOM 2169 C CA . ARG A 1 280 ? -4.812 -0.388 31.828 1.00 88.81 280 ARG A CA 1
ATOM 2170 C C . ARG A 1 280 ? -6.060 -0.028 31.011 1.00 88.81 280 ARG A C 1
ATOM 2172 O O . ARG A 1 280 ? -6.281 -0.636 29.961 1.00 88.81 280 ARG A O 1
ATOM 2179 N N . PRO A 1 281 ? -6.895 0.931 31.452 1.00 89.38 281 PRO A N 1
ATOM 2180 C CA . PRO A 1 281 ? -7.994 1.415 30.628 1.00 89.38 281 PRO A CA 1
ATOM 2181 C C . PRO A 1 281 ? -7.440 2.188 29.426 1.00 89.38 281 PRO A C 1
ATOM 2183 O O . PRO A 1 281 ? -6.503 2.978 29.555 1.00 89.38 281 PRO A O 1
ATOM 2186 N N . CYS A 1 282 ? -8.056 1.995 28.266 1.00 92.12 282 CYS A N 1
ATOM 2187 C CA . CYS A 1 282 ? -7.939 2.895 27.125 1.00 92.12 282 CYS A CA 1
ATOM 2188 C C . CYS A 1 282 ? -9.333 3.134 26.544 1.00 92.12 282 CYS A C 1
ATOM 2190 O O . CYS A 1 282 ? -10.263 2.379 26.825 1.00 92.12 282 CYS A O 1
ATOM 2192 N N . THR A 1 283 ? -9.476 4.195 25.761 1.00 95.19 283 THR A N 1
ATOM 2193 C CA . THR A 1 283 ? -10.732 4.562 25.106 1.00 95.19 283 THR A CA 1
ATOM 2194 C C . THR A 1 283 ? -10.496 4.769 23.617 1.00 95.19 283 THR A C 1
ATOM 2196 O O . THR A 1 283 ? -9.345 4.841 23.178 1.00 95.19 283 THR A O 1
ATOM 2199 N N . VAL A 1 284 ? -11.572 4.839 22.834 1.00 97.06 284 VAL A N 1
ATOM 2200 C CA . VAL A 1 284 ? -11.486 5.143 21.401 1.00 97.06 284 VAL A CA 1
ATOM 2201 C C . VAL A 1 284 ? -12.331 6.349 21.014 1.00 97.06 284 VAL A C 1
ATOM 2203 O O . VAL A 1 284 ? -13.464 6.522 21.473 1.00 97.06 284 VAL A O 1
ATOM 2206 N N . SER A 1 285 ? -11.783 7.147 20.104 1.00 97.62 285 SER A N 1
ATOM 2207 C CA . SER A 1 285 ? -12.523 8.140 19.330 1.00 97.62 285 SER A CA 1
ATOM 2208 C C . SER A 1 285 ? -12.989 7.507 18.020 1.00 97.62 285 SER A C 1
ATOM 2210 O O . SER A 1 285 ? -12.237 6.760 17.395 1.00 97.62 285 SER A O 1
ATOM 2212 N N . ILE A 1 286 ? -14.223 7.797 17.595 1.00 98.25 286 ILE A N 1
ATOM 2213 C CA . ILE A 1 286 ? -14.814 7.232 16.375 1.00 98.25 286 ILE A CA 1
ATOM 2214 C C . ILE A 1 286 ? -15.432 8.332 15.503 1.00 98.25 286 ILE A C 1
ATOM 2216 O O . ILE A 1 286 ? -16.237 9.136 15.977 1.00 98.25 286 ILE A O 1
ATOM 2220 N N . GLY A 1 287 ? -15.090 8.331 14.214 1.00 97.75 287 GLY A N 1
ATOM 2221 C CA . GLY A 1 287 ? -15.725 9.134 13.171 1.00 97.75 287 GLY A CA 1
ATOM 2222 C C . GLY A 1 287 ? -16.522 8.262 12.203 1.00 97.75 287 GLY A C 1
ATOM 2223 O O . GLY A 1 287 ? -15.986 7.308 11.649 1.00 97.75 287 GLY A O 1
ATOM 2224 N N . VAL A 1 288 ? -17.794 8.591 11.978 1.00 97.31 288 VAL A N 1
ATOM 2225 C CA . VAL A 1 288 ? -18.698 7.863 11.071 1.00 97.31 288 VAL A CA 1
ATOM 2226 C C . VAL A 1 288 ? -19.101 8.761 9.903 1.00 97.31 288 VAL A C 1
ATOM 2228 O O . VAL A 1 288 ? -19.524 9.897 10.113 1.00 97.31 288 VAL A O 1
ATOM 2231 N N . ALA A 1 289 ? -19.042 8.250 8.675 1.00 96.25 289 ALA A N 1
ATOM 2232 C CA . ALA A 1 289 ? -19.570 8.917 7.486 1.00 96.25 289 ALA A CA 1
ATOM 2233 C C . ALA A 1 289 ? -20.402 7.969 6.616 1.00 96.25 289 ALA A C 1
ATOM 2235 O O . ALA A 1 289 ? -20.254 6.749 6.673 1.00 96.25 289 ALA A O 1
ATOM 2236 N N . LEU A 1 290 ? -21.296 8.551 5.813 1.00 95.25 290 LEU A N 1
ATOM 2237 C CA . LEU A 1 290 ? -22.335 7.833 5.074 1.00 95.25 290 LEU A CA 1
ATOM 2238 C C . LEU A 1 290 ? -22.424 8.293 3.617 1.00 95.25 290 LEU A C 1
ATOM 2240 O O . LEU A 1 290 ? -22.419 9.493 3.320 1.00 95.25 290 LEU A O 1
ATOM 2244 N N . TYR A 1 291 ? -22.583 7.313 2.734 1.00 94.00 291 TYR A N 1
ATOM 2245 C CA . TYR A 1 291 ? -22.939 7.450 1.330 1.00 94.00 291 TYR A CA 1
ATOM 2246 C C . TYR A 1 291 ? -24.271 6.712 1.058 1.00 94.00 291 TYR A C 1
ATOM 2248 O O . TYR A 1 291 ? -24.510 5.656 1.645 1.00 94.00 291 TYR A O 1
ATOM 2256 N N . PRO A 1 292 ? -25.133 7.228 0.165 1.00 90.31 292 PRO A N 1
ATOM 2257 C CA . PRO A 1 292 ? -25.108 8.593 -0.350 1.00 90.31 292 PRO A CA 1
ATOM 2258 C C . PRO A 1 292 ? -25.509 9.590 0.751 1.00 90.31 292 PRO A C 1
ATOM 2260 O O . PRO A 1 292 ? -26.437 9.355 1.522 1.00 90.31 292 PRO A O 1
ATOM 2263 N N . SER A 1 293 ? -24.847 10.744 0.807 1.00 86.88 293 SER A N 1
ATOM 2264 C CA . SER A 1 293 ? -25.319 11.896 1.592 1.00 86.88 293 SER A CA 1
ATOM 2265 C C . SER A 1 293 ? -25.147 13.184 0.787 1.00 86.88 293 SER A C 1
ATOM 2267 O O . SER A 1 293 ? -24.734 13.132 -0.372 1.00 86.88 293 SER A O 1
ATOM 2269 N N . ARG A 1 294 ? -25.530 14.347 1.338 1.00 81.50 294 ARG A N 1
ATOM 2270 C CA . ARG A 1 294 ? -25.523 15.619 0.590 1.00 81.50 294 ARG A CA 1
ATOM 2271 C C . ARG A 1 294 ? -24.147 15.891 -0.023 1.00 81.50 294 ARG A C 1
ATOM 2273 O O . ARG A 1 294 ? -24.057 16.078 -1.237 1.00 81.50 294 ARG A O 1
ATOM 2280 N N . ASP A 1 295 ? -23.124 15.833 0.825 1.00 81.69 295 ASP A N 1
ATOM 2281 C CA . ASP A 1 295 ? -21.754 16.266 0.540 1.00 81.69 295 ASP A CA 1
ATOM 2282 C C . ASP A 1 295 ? -20.803 15.088 0.247 1.00 81.69 295 ASP A C 1
ATOM 2284 O O . ASP A 1 295 ? -19.725 15.280 -0.313 1.00 81.69 295 ASP A O 1
ATOM 2288 N N . VAL A 1 296 ? -21.208 13.850 0.566 1.00 88.38 296 VAL A N 1
ATOM 2289 C CA . VAL A 1 296 ? -20.452 12.633 0.235 1.00 88.38 296 VAL A CA 1
ATOM 2290 C C . VAL A 1 296 ? -20.992 12.013 -1.051 1.00 88.38 296 VAL A C 1
ATOM 2292 O O . VAL A 1 296 ? -22.010 11.316 -1.052 1.00 88.38 296 VAL A O 1
ATOM 2295 N N . ARG A 1 297 ? -20.274 12.261 -2.152 1.00 87.38 297 ARG A N 1
ATOM 2296 C CA . ARG A 1 297 ? -20.579 11.732 -3.495 1.00 87.38 297 ARG A CA 1
ATOM 2297 C C . ARG A 1 297 ? -19.486 10.847 -4.095 1.00 87.38 297 ARG A C 1
ATOM 2299 O O . ARG A 1 297 ? -19.761 10.148 -5.057 1.00 87.38 297 ARG A O 1
ATOM 2306 N N . THR A 1 298 ? -18.282 10.837 -3.523 1.00 91.62 298 THR A N 1
ATOM 2307 C CA . THR A 1 298 ? -17.166 9.977 -3.952 1.00 91.62 298 THR A CA 1
ATOM 2308 C C . THR A 1 298 ? -16.549 9.256 -2.756 1.00 91.62 298 THR A C 1
ATOM 2310 O O . THR A 1 298 ? -16.682 9.711 -1.616 1.00 91.62 298 THR A O 1
ATOM 2313 N N . LYS A 1 299 ? -15.824 8.159 -3.008 1.00 92.62 299 LYS A N 1
ATOM 2314 C CA . LYS A 1 299 ? -15.080 7.417 -1.976 1.00 92.62 299 LYS A CA 1
ATOM 2315 C C . LYS A 1 299 ? -14.117 8.313 -1.184 1.00 92.62 299 LYS A C 1
ATOM 2317 O O . LYS A 1 299 ? -14.038 8.207 0.034 1.00 92.62 299 LYS A O 1
ATOM 2322 N N . ASP A 1 300 ? -13.451 9.260 -1.843 1.00 92.50 300 ASP A N 1
ATOM 2323 C CA . ASP A 1 300 ? -12.464 10.131 -1.195 1.00 92.50 300 ASP A CA 1
ATOM 2324 C C . ASP A 1 300 ? -13.158 11.210 -0.344 1.00 92.50 300 ASP A C 1
ATOM 2326 O O . ASP A 1 300 ? -12.625 11.641 0.675 1.00 92.50 300 ASP A O 1
ATOM 2330 N N . ALA A 1 301 ? -14.374 11.624 -0.725 1.00 92.62 301 ALA A N 1
ATOM 2331 C CA . ALA A 1 301 ? -15.226 12.458 0.120 1.00 92.62 301 ALA A CA 1
ATOM 2332 C C . ALA A 1 301 ? -15.761 11.683 1.340 1.00 92.62 301 ALA A C 1
ATOM 2334 O O . ALA A 1 301 ? -15.882 12.270 2.410 1.00 92.62 301 ALA A O 1
ATOM 2335 N N . LEU A 1 302 ? -16.032 10.378 1.205 1.00 94.81 302 LEU A N 1
ATOM 2336 C CA . LEU A 1 302 ? -16.480 9.514 2.305 1.00 94.81 302 LEU A CA 1
ATOM 2337 C C . LEU A 1 302 ? -15.380 9.312 3.357 1.00 94.81 302 LEU A C 1
ATOM 2339 O O . LEU A 1 302 ? -15.662 9.417 4.549 1.00 94.81 302 LEU A O 1
ATOM 2343 N N . ILE A 1 303 ? -14.137 9.072 2.925 1.00 95.06 303 ILE A N 1
ATOM 2344 C CA . ILE A 1 303 ? -12.979 8.982 3.827 1.00 95.06 303 ILE A CA 1
ATOM 2345 C C . ILE A 1 303 ? -12.790 10.320 4.557 1.00 95.06 303 ILE A C 1
ATOM 2347 O O . ILE A 1 303 ? -12.868 10.352 5.782 1.00 95.06 303 ILE A O 1
ATOM 2351 N N . ARG A 1 304 ? -12.669 11.442 3.827 1.00 95.19 304 ARG A N 1
ATOM 2352 C CA . ARG A 1 304 ? -12.485 12.779 4.431 1.00 95.19 304 ARG A CA 1
ATOM 2353 C C . ARG A 1 304 ? -13.615 13.184 5.380 1.00 95.19 304 ARG A C 1
ATOM 2355 O O . ARG A 1 304 ? -13.375 13.886 6.359 1.00 95.19 304 ARG A O 1
ATOM 2362 N N . ALA A 1 305 ? -14.844 12.748 5.112 1.00 94.62 305 ALA A N 1
ATOM 2363 C CA . ALA A 1 305 ? -15.976 12.936 6.010 1.00 94.62 305 ALA A CA 1
ATOM 2364 C C . ALA A 1 305 ? -15.787 12.177 7.339 1.00 94.62 305 ALA A C 1
ATOM 2366 O O . ALA A 1 305 ? -15.977 12.760 8.408 1.00 94.62 305 ALA A O 1
ATOM 2367 N N . ALA A 1 306 ? -15.356 10.912 7.292 1.00 96.06 306 ALA A N 1
ATOM 2368 C CA . ALA A 1 306 ? -15.076 10.122 8.493 1.00 96.06 306 ALA A CA 1
ATOM 2369 C C . ALA A 1 306 ? -13.854 10.664 9.261 1.00 96.06 306 ALA A C 1
ATOM 2371 O O . ALA A 1 306 ? -13.911 10.778 10.484 1.00 96.06 306 ALA A O 1
ATOM 2372 N N . GLU A 1 307 ? -12.796 11.090 8.560 1.00 96.19 307 GLU A N 1
ATOM 2373 C CA . GLU A 1 307 ? -11.615 11.752 9.142 1.00 96.19 307 GLU A CA 1
ATOM 2374 C C . GLU A 1 307 ? -12.003 13.061 9.850 1.00 96.19 307 GLU A C 1
ATOM 2376 O O . GLU A 1 307 ? -11.595 13.311 10.985 1.00 96.19 307 GLU A O 1
ATOM 2381 N N . SER A 1 308 ? -12.856 13.879 9.223 1.00 94.94 308 SER A N 1
ATOM 2382 C CA . SER A 1 308 ? -13.377 15.121 9.806 1.00 94.94 308 SER A CA 1
ATOM 2383 C C . SER A 1 308 ? -14.210 14.864 11.068 1.00 94.94 308 SER A C 1
ATOM 2385 O O . SER A 1 308 ? -14.044 15.570 12.067 1.00 94.94 308 SER A O 1
ATOM 2387 N N . ALA A 1 309 ? -15.050 13.824 11.064 1.00 95.44 309 ALA A N 1
ATOM 2388 C CA . ALA A 1 309 ? -15.820 13.413 12.234 1.00 95.44 309 ALA A CA 1
ATOM 2389 C C . ALA A 1 309 ? -14.918 12.876 13.364 1.00 95.44 309 ALA A C 1
ATOM 2391 O O . ALA A 1 309 ? -15.086 13.270 14.517 1.00 95.44 309 ALA A O 1
ATOM 2392 N N . LEU A 1 310 ? -13.917 12.050 13.045 1.00 96.44 310 LEU A N 1
ATOM 2393 C CA . LEU A 1 310 ? -12.949 11.530 14.016 1.00 96.44 310 LEU A CA 1
ATOM 2394 C C . LEU A 1 310 ? -12.118 12.660 14.645 1.00 96.44 310 LEU A C 1
ATOM 2396 O O . LEU A 1 310 ? -11.908 12.694 15.858 1.00 96.44 310 LEU A O 1
ATOM 2400 N N . HIS A 1 311 ? -11.684 13.627 13.836 1.00 95.12 311 HIS A N 1
ATOM 2401 C CA . HIS A 1 311 ? -10.977 14.809 14.317 1.00 95.12 311 HIS A CA 1
ATOM 2402 C C . HIS A 1 311 ? -11.850 15.648 15.263 1.00 95.12 311 HIS A C 1
ATOM 2404 O O . HIS A 1 311 ? -11.352 16.136 16.279 1.00 95.12 311 HIS A O 1
ATOM 2410 N N . GLN A 1 312 ? -13.156 15.769 14.998 1.00 94.38 312 GLN A N 1
ATOM 2411 C CA . GLN A 1 312 ? -14.086 16.408 15.930 1.00 94.38 312 GLN A CA 1
ATOM 2412 C C . GLN A 1 312 ? -14.216 15.612 17.243 1.00 94.38 312 GLN A C 1
ATOM 2414 O O . GLN A 1 312 ? -14.114 16.213 18.314 1.00 94.38 312 GLN A O 1
ATOM 2419 N N . ALA A 1 313 ? -14.321 14.277 17.186 1.00 94.44 313 ALA A N 1
ATOM 2420 C CA . ALA A 1 313 ? -14.351 13.418 18.375 1.00 94.44 313 ALA A CA 1
ATOM 2421 C C . ALA A 1 313 ? -13.109 13.618 19.269 1.00 94.44 313 ALA A C 1
ATOM 2423 O O . ALA A 1 313 ? -13.241 13.867 20.472 1.00 94.44 313 ALA A O 1
ATOM 2424 N N . LYS A 1 314 ? -11.909 13.621 18.663 1.00 93.69 314 LYS A N 1
ATOM 2425 C CA . LYS A 1 314 ? -10.636 13.939 19.335 1.00 93.69 314 LYS A CA 1
ATOM 2426 C C . LYS A 1 314 ? -10.659 15.349 19.956 1.00 93.69 314 LYS A C 1
ATOM 2428 O O . LYS A 1 314 ? -10.332 15.508 21.133 1.00 93.69 314 LYS A O 1
ATOM 2433 N N . ARG A 1 315 ? -11.077 16.377 19.201 1.00 93.19 315 ARG A N 1
ATOM 2434 C CA . ARG A 1 315 ? -11.095 17.792 19.644 1.00 93.19 315 ARG A CA 1
ATOM 2435 C C . ARG A 1 315 ? -12.009 18.066 20.835 1.00 93.19 315 ARG A C 1
ATOM 2437 O O . ARG A 1 315 ? -11.686 18.928 21.647 1.00 93.19 315 ARG A O 1
ATOM 2444 N N . GLU A 1 316 ? -13.125 17.355 20.958 1.00 91.44 316 GLU A N 1
ATOM 2445 C CA . GLU A 1 316 ? -14.052 17.517 22.086 1.00 91.44 316 GLU A CA 1
ATOM 2446 C C . GLU A 1 316 ? -13.617 16.765 23.365 1.00 91.44 316 GLU A C 1
ATOM 2448 O O . GLU A 1 316 ? -14.330 16.783 24.373 1.00 91.44 316 GLU A O 1
ATOM 2453 N N . GLY A 1 317 ? -12.449 16.110 23.344 1.00 90.38 317 GLY A N 1
ATOM 2454 C CA . GLY A 1 317 ? -11.841 15.429 24.492 1.00 90.38 317 GLY A CA 1
ATOM 2455 C C . GLY A 1 317 ? -11.690 13.911 24.348 1.00 90.38 317 GLY A C 1
ATOM 2456 O O . GLY A 1 317 ? -11.213 13.277 25.291 1.00 90.38 317 GLY A O 1
ATOM 2457 N N . GLY A 1 318 ? -12.069 13.346 23.199 1.00 93.31 318 GLY A N 1
ATOM 2458 C CA . GLY A 1 318 ? -12.004 11.915 22.901 1.00 93.31 318 GLY A CA 1
ATOM 2459 C C . GLY A 1 318 ? -13.171 11.100 23.466 1.00 93.31 318 GLY A C 1
ATOM 2460 O O . GLY A 1 318 ? -14.202 11.670 23.854 1.00 93.31 318 GLY A O 1
ATOM 2461 N N . ASN A 1 319 ? -12.992 9.773 23.499 1.00 94.94 319 ASN A N 1
ATOM 2462 C CA . ASN A 1 319 ? -13.912 8.755 24.021 1.00 94.94 319 ASN A CA 1
ATOM 2463 C C . ASN A 1 319 ? -15.377 8.923 23.570 1.00 94.94 319 ASN A C 1
ATOM 2465 O O . ASN A 1 319 ? -16.290 8.913 24.399 1.00 94.94 319 ASN A O 1
ATOM 2469 N N . ARG A 1 320 ? -15.618 9.124 22.269 1.00 94.88 320 ARG A N 1
ATOM 2470 C CA . ARG A 1 320 ? -16.968 9.358 21.722 1.00 94.88 320 ARG A CA 1
ATOM 2471 C C . ARG A 1 320 ? -17.101 8.985 20.253 1.00 94.88 320 ARG A C 1
ATOM 2473 O O . ARG A 1 320 ? -16.106 8.745 19.570 1.00 94.88 320 ARG A O 1
ATOM 2480 N N . ILE A 1 321 ? -18.342 9.035 19.775 1.00 96.25 321 ILE A N 1
ATOM 2481 C CA . ILE A 1 321 ? -18.718 8.814 18.382 1.00 96.25 321 ILE A CA 1
ATOM 2482 C C . ILE A 1 321 ? -19.237 10.133 17.802 1.00 96.25 321 ILE A C 1
ATOM 2484 O O . ILE A 1 321 ? -20.190 10.722 18.313 1.00 96.25 321 ILE A O 1
ATOM 2488 N N . CYS A 1 322 ? -18.631 10.588 16.711 1.00 94.75 322 CYS A N 1
ATOM 2489 C CA . CYS A 1 322 ? -19.114 11.716 15.921 1.00 94.75 322 CYS A CA 1
ATOM 2490 C C . CYS A 1 322 ? -19.540 11.225 14.532 1.00 94.75 322 CYS A C 1
ATOM 2492 O O . CYS A 1 322 ? -18.878 10.376 13.936 1.00 94.75 322 CYS A O 1
ATOM 2494 N N . VAL A 1 323 ? -20.634 11.775 13.997 1.00 94.38 323 VAL A N 1
ATOM 2495 C CA . VAL A 1 323 ? -21.134 11.456 12.650 1.00 94.38 323 VAL A CA 1
ATOM 2496 C C . VAL A 1 323 ? -21.005 12.683 11.755 1.00 94.38 323 VAL A C 1
ATOM 2498 O O . VAL A 1 323 ? -21.361 13.789 12.159 1.00 94.38 323 VAL A O 1
ATOM 2501 N N . PHE A 1 324 ? -20.530 12.495 10.526 1.00 91.00 324 PHE A N 1
ATOM 2502 C CA . PHE A 1 324 ? -20.446 13.556 9.531 1.00 91.00 324 PHE A CA 1
ATOM 2503 C C . PHE A 1 324 ? -21.829 13.886 8.950 1.00 91.00 324 PHE A C 1
ATOM 2505 O O . PHE A 1 324 ? -22.291 13.262 7.992 1.00 91.00 324 PHE A O 1
ATOM 2512 N N . GLN A 1 325 ? -22.488 14.888 9.531 1.00 76.62 325 GLN A N 1
ATOM 2513 C CA . GLN A 1 325 ? -23.644 15.585 8.963 1.00 76.62 325 GLN A CA 1
ATOM 2514 C C . GLN A 1 325 ? -23.526 17.089 9.259 1.00 76.62 325 GLN A C 1
ATOM 2516 O O . GLN A 1 325 ? -22.947 17.483 10.268 1.00 76.62 325 GLN A O 1
ATOM 2521 N N . GLN A 1 326 ? -24.058 17.940 8.374 1.00 53.53 326 GLN A N 1
ATOM 2522 C CA . GLN A 1 326 ? -23.788 19.390 8.379 1.00 53.53 326 GLN A CA 1
ATOM 2523 C C . GLN A 1 326 ? -24.282 20.169 9.611 1.00 53.53 326 GLN A C 1
ATOM 2525 O O . GLN A 1 326 ? -23.863 21.307 9.792 1.00 53.53 326 GLN A O 1
ATOM 2530 N N . HIS A 1 327 ? -25.144 19.589 10.450 1.00 38.72 327 HIS A N 1
ATOM 2531 C CA . HIS A 1 327 ? -25.510 20.144 11.754 1.00 38.72 327 HIS A CA 1
ATOM 2532 C C . HIS A 1 327 ? -25.437 19.036 12.809 1.00 38.72 327 HIS A C 1
ATOM 2534 O O . HIS A 1 327 ? -25.873 17.910 12.572 1.00 38.72 327 HIS A O 1
ATOM 2540 N N . GLY A 1 328 ? -24.809 19.344 13.944 1.00 48.72 328 GLY A N 1
ATOM 2541 C CA . GLY A 1 328 ? -24.305 18.329 14.863 1.00 48.72 328 GLY A CA 1
ATOM 2542 C C . GLY A 1 328 ? -25.355 17.730 15.796 1.00 48.72 328 GLY A C 1
ATOM 2543 O O . GLY A 1 328 ? -25.997 18.445 16.561 1.00 48.72 328 GLY A O 1
ATOM 2544 N N . HIS A 1 329 ? -25.401 16.399 15.834 1.00 38.28 329 HIS A N 1
ATOM 2545 C CA . HIS A 1 329 ? -25.861 15.641 16.994 1.00 38.28 329 HIS A CA 1
ATOM 2546 C C . HIS A 1 329 ? -24.692 14.795 17.509 1.00 38.28 329 HIS A C 1
ATOM 2548 O O . HIS A 1 329 ? -24.272 13.836 16.864 1.00 38.28 329 HIS A O 1
ATOM 2554 N N . ILE A 1 330 ? -24.139 15.182 18.662 1.00 51.62 330 ILE A N 1
ATOM 2555 C CA . ILE A 1 330 ? -23.061 14.445 19.328 1.00 51.62 330 ILE A CA 1
ATOM 2556 C C . ILE A 1 330 ? -23.693 13.230 20.009 1.00 51.62 330 ILE A C 1
ATOM 2558 O O . ILE A 1 330 ? -24.361 13.374 21.035 1.00 51.62 330 ILE A O 1
ATOM 2562 N N . TYR A 1 331 ? -23.497 12.036 19.448 1.00 51.88 331 TYR A N 1
ATOM 2563 C CA . TYR A 1 331 ? -23.898 10.804 20.117 1.00 51.88 331 TYR A CA 1
ATOM 2564 C C . TYR A 1 331 ? -22.797 10.365 21.086 1.00 51.88 331 TYR A C 1
ATOM 2566 O O . TYR A 1 331 ? -21.919 9.568 20.758 1.00 51.88 331 TYR A O 1
ATOM 2574 N N . THR A 1 332 ? -22.850 10.910 22.300 1.00 55.12 332 THR A N 1
ATOM 2575 C CA . THR A 1 332 ? -22.122 10.356 23.444 1.00 55.12 332 THR A CA 1
ATOM 2576 C C . THR A 1 332 ? -22.972 9.230 24.039 1.00 55.12 332 THR A C 1
ATOM 2578 O O . THR A 1 332 ? -23.964 9.540 24.704 1.00 55.12 332 THR A O 1
ATOM 2581 N N . PRO A 1 333 ? -22.637 7.943 23.827 1.00 47.50 333 PRO A N 1
ATOM 2582 C CA . PRO A 1 333 ? -23.330 6.848 24.496 1.00 47.50 333 PRO A CA 1
ATOM 2583 C C . PRO A 1 333 ? -23.193 6.981 26.017 1.00 47.50 333 PRO A C 1
ATOM 2585 O O . PRO A 1 333 ? -22.092 6.960 26.573 1.00 47.50 333 PRO A O 1
ATOM 2588 N N . THR A 1 334 ? -24.321 7.133 26.708 1.00 48.78 334 THR A N 1
ATOM 2589 C CA . THR A 1 334 ? -24.365 7.180 28.169 1.00 48.78 334 THR A CA 1
ATOM 2590 C C . THR A 1 334 ? -24.120 5.786 28.738 1.00 48.78 334 THR A C 1
ATOM 2592 O O . THR A 1 334 ? -25.013 4.940 28.773 1.00 48.78 334 THR A O 1
ATOM 2595 N N . GLY A 1 335 ? -22.895 5.551 29.220 1.00 43.38 335 GLY A N 1
ATOM 2596 C CA . GLY A 1 335 ? -22.593 4.396 30.067 1.00 43.38 335 GLY A CA 1
ATOM 2597 C C . GLY A 1 335 ? -23.576 4.334 31.241 1.00 43.38 335 GLY A C 1
ATOM 2598 O O . GLY A 1 335 ? -23.877 5.363 31.843 1.00 43.38 335 GLY A O 1
ATOM 2599 N N . GLY A 1 336 ? -24.119 3.145 31.515 1.00 38.62 336 GLY A N 1
ATOM 2600 C CA . GLY A 1 336 ? -25.334 2.967 32.316 1.00 38.62 336 GLY A CA 1
ATOM 2601 C C . GLY A 1 336 ? -25.230 3.411 33.778 1.00 38.62 336 GLY A C 1
ATOM 2602 O O . GLY A 1 336 ? -24.979 2.590 34.656 1.00 38.62 336 GLY A O 1
ATOM 2603 N N . ALA A 1 337 ? -25.503 4.689 34.035 1.00 36.53 337 ALA A N 1
ATOM 2604 C CA . ALA A 1 337 ? -25.702 5.270 35.356 1.00 36.53 337 ALA A CA 1
ATOM 2605 C C . ALA A 1 337 ? -26.812 6.336 35.286 1.00 36.53 337 ALA A C 1
ATOM 2607 O O . ALA A 1 337 ? -26.615 7.402 34.716 1.00 36.53 337 ALA A O 1
ATOM 2608 N N . GLU A 1 338 ? -27.967 6.001 35.868 1.00 32.50 338 GLU A N 1
ATOM 2609 C CA . GLU A 1 338 ? -29.137 6.857 36.138 1.00 32.50 338 GLU A CA 1
ATOM 2610 C C . GLU A 1 338 ? -29.732 7.692 34.984 1.00 32.50 338 GLU A C 1
ATOM 2612 O O . GLU A 1 338 ? -29.257 8.763 34.611 1.00 32.50 338 GLU A O 1
ATOM 2617 N N . ALA A 1 339 ? -30.917 7.276 34.530 1.00 38.97 339 ALA A N 1
ATOM 2618 C CA . ALA A 1 339 ? -31.839 8.161 33.830 1.00 38.97 339 ALA A CA 1
ATOM 2619 C C . ALA A 1 339 ? -32.490 9.142 34.825 1.00 38.97 339 ALA A C 1
ATOM 2621 O O . ALA A 1 339 ? -33.506 8.826 35.443 1.00 38.97 339 ALA A O 1
ATOM 2622 N N . GLN A 1 340 ? -31.925 10.344 34.958 1.00 30.22 340 GLN A N 1
ATOM 2623 C CA . GLN A 1 340 ? -32.601 11.479 35.594 1.00 30.22 340 GLN A CA 1
ATOM 2624 C C . GLN A 1 340 ? -33.230 12.377 34.516 1.00 30.22 340 GLN A C 1
ATOM 2626 O O . GLN A 1 340 ? -32.565 12.791 33.566 1.00 30.22 340 GLN A O 1
ATOM 2631 N N . ALA A 1 341 ? -34.532 12.646 34.638 1.00 31.19 341 ALA A N 1
ATOM 2632 C CA . ALA A 1 341 ? -35.270 13.466 33.679 1.00 31.19 341 ALA A CA 1
ATOM 2633 C C . ALA A 1 341 ? -34.859 14.952 33.767 1.00 31.19 341 ALA A C 1
ATOM 2635 O O . ALA A 1 341 ? -34.588 15.442 34.867 1.00 31.19 341 ALA A O 1
ATOM 2636 N N . PRO A 1 342 ? -34.847 15.702 32.647 1.00 35.72 342 PRO A N 1
ATOM 2637 C CA . PRO A 1 342 ? -34.585 17.136 32.686 1.00 35.72 342 PRO A CA 1
ATOM 2638 C C . PRO A 1 342 ? -35.700 17.874 33.456 1.00 35.72 342 PRO A C 1
ATOM 2640 O O . PRO A 1 342 ? -36.876 17.526 33.309 1.00 35.72 342 PRO A O 1
ATOM 2643 N N . PRO A 1 343 ? -35.369 18.902 34.260 1.00 37.00 343 PRO A N 1
ATOM 2644 C CA . PRO A 1 343 ? -36.362 19.656 35.017 1.00 37.00 343 PRO A CA 1
ATOM 2645 C C . PRO A 1 343 ? -37.270 20.475 34.091 1.00 37.00 343 PRO A C 1
ATOM 2647 O O . PRO A 1 343 ? -36.835 21.003 33.066 1.00 37.00 343 PRO A O 1
ATOM 2650 N N . ALA A 1 344 ? -38.538 20.622 34.479 1.00 37.75 344 ALA A N 1
ATOM 2651 C CA . ALA A 1 344 ? -39.511 21.406 33.729 1.00 37.75 344 ALA A CA 1
ATOM 2652 C C . ALA A 1 344 ? -39.174 22.909 33.770 1.00 37.75 344 ALA A C 1
ATOM 2654 O O . ALA A 1 344 ? -39.374 23.575 34.785 1.00 37.75 344 ALA A O 1
ATOM 2655 N N . ALA A 1 345 ? -38.697 23.451 32.649 1.00 31.69 345 ALA A N 1
ATOM 2656 C CA . ALA A 1 345 ? -38.540 24.886 32.445 1.00 31.69 345 ALA A CA 1
ATOM 2657 C C . ALA A 1 345 ? -39.795 25.455 31.765 1.00 31.69 345 ALA A C 1
ATOM 2659 O O . ALA A 1 345 ? -40.075 25.151 30.605 1.00 31.69 345 ALA A O 1
ATOM 2660 N N . ALA A 1 346 ? -40.559 26.280 32.482 1.00 34.59 346 ALA A N 1
ATOM 2661 C CA . ALA A 1 346 ? -41.708 26.974 31.910 1.00 34.59 346 ALA A CA 1
ATOM 2662 C C . ALA A 1 346 ? -41.243 28.098 30.965 1.00 34.59 346 ALA A C 1
ATOM 2664 O O . ALA A 1 346 ? -40.533 29.013 31.377 1.00 34.59 346 ALA A O 1
ATOM 2665 N N . GLY A 1 347 ? -41.678 28.042 29.707 1.00 29.98 347 GLY A N 1
ATOM 2666 C CA . GLY A 1 347 ? -41.435 29.060 28.685 1.00 29.98 347 GLY A CA 1
ATOM 2667 C C . GLY A 1 347 ? -42.579 29.049 27.674 1.00 29.98 347 GLY A C 1
ATOM 2668 O O . GLY A 1 347 ? -43.007 27.984 27.234 1.00 29.98 347 GLY A O 1
ATOM 2669 N N . GLN A 1 348 ? -43.131 30.220 27.365 1.00 29.84 348 GLN A N 1
ATOM 2670 C CA . GLN A 1 348 ? -44.362 30.341 26.580 1.00 29.84 348 GLN A CA 1
ATOM 2671 C C . GLN A 1 348 ? -44.107 30.070 25.090 1.00 29.84 348 GLN A C 1
ATOM 2673 O O . GLN A 1 348 ? -43.203 30.654 24.495 1.00 29.84 348 GLN A O 1
ATOM 2678 N N . ALA A 1 349 ? -44.940 29.226 24.477 1.00 28.41 349 ALA A N 1
ATOM 2679 C CA . ALA A 1 349 ? -45.008 29.067 23.026 1.00 28.41 349 ALA A CA 1
ATOM 2680 C C . ALA A 1 349 ? -46.156 29.930 22.463 1.00 28.41 349 ALA A C 1
ATOM 2682 O O . ALA A 1 349 ? -47.238 29.933 23.057 1.00 28.41 349 ALA A O 1
ATOM 2683 N N . PRO A 1 350 ? -45.962 30.654 21.344 1.00 31.42 350 PRO A N 1
ATOM 2684 C CA . PRO A 1 350 ? -47.013 31.467 20.742 1.00 31.42 350 PRO A CA 1
ATOM 2685 C C . PRO A 1 350 ? -48.087 30.604 20.066 1.00 31.42 350 PRO A C 1
ATOM 2687 O O . PRO A 1 350 ? -47.808 29.554 19.484 1.00 31.42 350 PRO A O 1
ATOM 2690 N N . GLU A 1 351 ? -49.328 31.076 20.129 1.00 29.17 351 GLU A N 1
ATOM 2691 C CA . GLU A 1 351 ? -50.504 30.395 19.595 1.00 29.17 351 GLU A CA 1
ATOM 2692 C C . GLU A 1 351 ? -50.574 30.503 18.061 1.00 29.17 351 GLU A C 1
ATOM 2694 O O . GLU A 1 351 ? -50.582 31.600 17.504 1.00 29.17 351 GLU A O 1
ATOM 2699 N N . VAL A 1 352 ? -50.659 29.362 17.366 1.00 31.69 352 VAL A N 1
ATOM 2700 C CA . VAL A 1 352 ? -50.879 29.304 15.910 1.00 31.69 352 VAL A CA 1
ATOM 2701 C C . VAL A 1 352 ? -52.176 28.551 15.625 1.00 31.69 352 VAL A C 1
ATOM 2703 O O . VAL A 1 352 ? -52.363 27.401 16.027 1.00 31.69 352 VAL A O 1
ATOM 2706 N N . GLN A 1 353 ? -53.092 29.230 14.937 1.00 29.22 353 GLN A N 1
ATOM 2707 C CA . GLN A 1 353 ? -54.477 28.801 14.764 1.00 29.22 353 GLN A CA 1
ATOM 2708 C C . GLN A 1 353 ? -54.597 27.545 13.887 1.00 29.22 353 GLN A C 1
ATOM 2710 O O . GLN A 1 353 ? -54.089 27.489 12.768 1.00 29.22 353 GLN A O 1
ATOM 2715 N N . ARG A 1 354 ? -55.342 26.541 14.368 1.00 28.95 354 ARG A N 1
ATOM 2716 C CA . ARG A 1 354 ? -55.708 25.355 13.579 1.00 28.95 354 ARG A CA 1
ATOM 2717 C C . ARG A 1 354 ? -56.900 25.660 12.672 1.00 28.95 354 ARG A C 1
ATOM 2719 O O . ARG A 1 354 ? -58.046 25.599 13.121 1.00 28.95 354 ARG A O 1
ATOM 2726 N N . SER A 1 355 ? -56.648 25.913 11.392 1.00 30.27 355 SER A N 1
ATOM 2727 C CA . SER A 1 355 ? -57.702 25.901 10.376 1.00 30.27 355 SER A CA 1
ATOM 2728 C C . SER A 1 355 ? -58.298 24.490 10.239 1.00 30.27 355 SER A C 1
ATOM 2730 O O . SER A 1 355 ? -57.592 23.489 10.116 1.00 30.27 355 SER A O 1
ATOM 2732 N N . ARG A 1 356 ? -59.631 24.401 10.293 1.00 32.03 356 ARG A N 1
ATOM 2733 C CA . ARG A 1 356 ? -60.405 23.196 9.946 1.00 32.03 356 ARG A CA 1
ATOM 2734 C C . ARG A 1 356 ? -60.876 23.307 8.498 1.00 32.03 356 ARG A C 1
ATOM 2736 O O . ARG A 1 356 ? -61.178 24.420 8.087 1.00 32.03 356 ARG A O 1
ATOM 2743 N N . LEU A 1 357 ? -61.038 22.170 7.811 1.00 28.42 357 LEU A N 1
ATOM 2744 C CA . LEU A 1 357 ? -62.052 21.828 6.782 1.00 28.42 357 LEU A CA 1
ATOM 2745 C C . LEU A 1 357 ? -61.711 20.411 6.220 1.00 28.42 357 LEU A C 1
ATOM 2747 O O . LEU A 1 357 ? -60.683 19.859 6.610 1.00 28.42 357 LEU A O 1
ATOM 2751 N N . PRO A 1 358 ? -62.610 19.714 5.495 1.00 34.56 358 PRO A N 1
ATOM 2752 C CA . PRO A 1 358 ? -63.680 18.899 6.075 1.00 34.56 358 PRO A CA 1
ATOM 2753 C C . PRO A 1 358 ? -63.523 17.381 5.802 1.00 34.56 358 PRO A C 1
ATOM 2755 O O . PRO A 1 358 ? -62.552 16.931 5.202 1.00 34.56 358 PRO A O 1
ATOM 2758 N N . ARG A 1 359 ? -64.492 16.565 6.251 1.00 33.25 359 ARG A N 1
ATOM 2759 C CA . ARG A 1 359 ? -64.535 15.102 6.036 1.00 33.25 359 ARG A CA 1
ATOM 2760 C C . ARG A 1 359 ? -65.596 14.671 5.013 1.00 33.25 359 ARG A C 1
ATOM 2762 O O . ARG A 1 359 ? -66.745 15.083 5.133 1.00 33.25 359 ARG A O 1
ATOM 2769 N N . GLY A 1 360 ? -65.237 13.679 4.192 1.00 26.64 360 GLY A N 1
ATOM 2770 C CA . GLY A 1 360 ? -66.141 12.678 3.596 1.00 26.64 360 GLY A CA 1
ATOM 2771 C C . GLY A 1 360 ? -66.354 12.769 2.072 1.00 26.64 360 GLY A C 1
ATOM 2772 O O . GLY A 1 360 ? -65.961 13.774 1.485 1.00 26.64 360 GLY A O 1
ATOM 2773 N N . PRO A 1 361 ? -67.022 11.773 1.438 1.00 42.09 361 PRO A N 1
ATOM 2774 C CA . PRO A 1 361 ? -67.445 10.480 2.010 1.00 42.09 361 PRO A CA 1
ATOM 2775 C C . PRO A 1 361 ? -67.292 9.219 1.104 1.00 42.09 361 PRO A C 1
ATOM 2777 O O . PRO A 1 361 ? -67.693 9.221 -0.052 1.00 42.09 361 PRO A O 1
ATOM 2780 N N . GLY A 1 362 ? -66.930 8.081 1.718 1.00 28.19 362 GLY A N 1
ATOM 2781 C CA . GLY A 1 362 ? -67.617 6.786 1.515 1.00 28.19 362 GLY A CA 1
ATOM 2782 C C . GLY A 1 362 ? -67.230 5.825 0.366 1.00 28.19 362 GLY A C 1
ATOM 2783 O O . GLY A 1 362 ? -66.921 6.241 -0.740 1.00 28.19 362 GLY A O 1
ATOM 2784 N N . ARG A 1 363 ? -67.443 4.520 0.657 1.00 27.81 363 ARG A N 1
ATOM 2785 C CA . ARG A 1 363 ? -67.456 3.323 -0.231 1.00 27.81 363 ARG A CA 1
ATOM 2786 C C . ARG A 1 363 ? -66.101 2.859 -0.815 1.00 27.81 363 ARG A C 1
ATOM 2788 O O . ARG A 1 363 ? -65.230 3.683 -1.039 1.00 27.81 363 ARG A O 1
ATOM 2795 N N . ALA A 1 364 ? -65.881 1.570 -1.114 1.00 28.14 364 ALA A N 1
ATOM 2796 C CA . ALA A 1 364 ? -66.470 0.295 -0.635 1.00 28.14 364 ALA A CA 1
ATOM 2797 C C . ALA A 1 364 ? -65.578 -0.891 -1.111 1.00 28.14 364 ALA A C 1
ATOM 2799 O O . ALA A 1 364 ? -64.671 -0.658 -1.901 1.00 28.14 364 ALA A O 1
ATOM 2800 N N . GLU A 1 365 ? -65.899 -2.128 -0.684 1.00 29.39 365 GLU A N 1
ATOM 2801 C CA . GLU A 1 365 ? -65.365 -3.422 -1.198 1.00 29.39 365 GLU A CA 1
ATOM 2802 C C . GLU A 1 365 ? -63.864 -3.708 -0.903 1.00 29.39 365 GLU A C 1
ATOM 2804 O O . GLU A 1 365 ? -63.072 -2.794 -0.713 1.00 29.39 365 GLU A O 1
ATOM 2809 N N . GLY A 1 366 ? -63.390 -4.960 -0.776 1.00 25.45 366 GLY A N 1
ATOM 2810 C CA . GLY A 1 366 ? -64.068 -6.269 -0.724 1.00 25.45 366 GLY A CA 1
ATOM 2811 C C . GLY A 1 366 ? -63.061 -7.439 -0.567 1.00 25.45 366 GLY A C 1
ATOM 2812 O O . GLY A 1 366 ? -61.905 -7.276 -0.936 1.00 25.45 366 GLY A O 1
ATOM 2813 N N . ALA A 1 367 ? -63.513 -8.601 -0.052 1.00 29.17 367 ALA A N 1
ATOM 2814 C CA . ALA A 1 367 ? -62.756 -9.854 0.235 1.00 29.17 367 ALA A CA 1
ATOM 2815 C C . ALA A 1 367 ? -61.594 -9.750 1.271 1.00 29.17 367 ALA A C 1
ATOM 2817 O O . ALA A 1 367 ? -60.768 -8.852 1.189 1.00 29.17 367 ALA A O 1
ATOM 2818 N N . ALA A 1 368 ? -61.428 -10.560 2.331 1.00 26.45 368 ALA A N 1
ATOM 2819 C CA . ALA A 1 368 ? -61.993 -11.830 2.840 1.00 26.45 368 ALA A CA 1
ATOM 2820 C C . ALA A 1 368 ? -61.340 -13.156 2.369 1.00 26.45 368 ALA A C 1
ATOM 2822 O O . ALA A 1 368 ? -61.582 -13.586 1.248 1.00 26.45 368 ALA A O 1
ATOM 2823 N N . LEU A 1 369 ? -60.571 -13.783 3.286 1.00 28.72 369 LEU A N 1
ATOM 2824 C CA . LEU A 1 369 ? -60.101 -15.191 3.455 1.00 28.72 369 LEU A CA 1
ATOM 2825 C C . LEU A 1 369 ? -58.864 -15.111 4.401 1.00 28.72 369 LEU A C 1
ATOM 2827 O O . LEU A 1 369 ? -58.023 -14.248 4.174 1.00 28.72 369 LEU A O 1
ATOM 2831 N N . ALA A 1 370 ? -58.688 -15.782 5.554 1.00 27.12 370 ALA A N 1
ATOM 2832 C CA . ALA A 1 370 ? -59.045 -17.125 6.061 1.00 27.12 370 ALA A CA 1
ATOM 2833 C C . ALA A 1 370 ? -58.308 -18.264 5.315 1.00 27.12 370 ALA A C 1
ATOM 2835 O O . ALA A 1 370 ? -58.341 -18.279 4.092 1.00 27.12 370 ALA A O 1
ATOM 2836 N N . ALA A 1 371 ? -57.631 -19.241 5.943 1.00 28.62 371 ALA A N 1
ATOM 2837 C CA . ALA A 1 371 ? -57.459 -19.619 7.367 1.00 28.62 371 ALA A CA 1
ATOM 2838 C C . ALA A 1 371 ? -56.062 -20.312 7.565 1.00 28.62 371 ALA A C 1
ATOM 2840 O O . ALA A 1 371 ? -55.250 -20.247 6.648 1.00 28.62 371 ALA A O 1
ATOM 2841 N N . ASP A 1 372 ? -55.647 -20.975 8.662 1.00 25.73 372 ASP A N 1
ATOM 2842 C CA . ASP A 1 372 ? -56.315 -21.357 9.928 1.00 25.73 372 ASP A CA 1
ATOM 2843 C C . ASP A 1 372 ? -55.381 -21.250 11.170 1.00 25.73 372 ASP A C 1
ATOM 2845 O O . ASP A 1 372 ? -55.224 -20.155 11.708 1.00 25.73 372 ASP A O 1
ATOM 2849 N N . ARG A 1 373 ? -54.796 -22.357 11.672 1.00 27.70 373 ARG A N 1
ATOM 2850 C CA . ARG A 1 373 ? -54.221 -22.485 13.036 1.00 27.70 373 ARG A CA 1
ATOM 2851 C C . ARG A 1 373 ? -52.876 -23.227 13.075 1.00 27.70 373 ARG A C 1
ATOM 2853 O O . ARG A 1 373 ? -52.557 -23.987 12.168 1.00 27.70 373 ARG A O 1
ATOM 2860 N N . GLY A 1 374 ? -52.146 -23.092 14.188 1.00 26.03 374 GLY A N 1
ATOM 2861 C CA . GLY A 1 374 ? -50.942 -23.887 14.479 1.00 26.03 374 GLY A CA 1
ATOM 2862 C C . GLY A 1 374 ? -50.301 -23.558 15.832 1.00 26.03 374 GLY A C 1
ATOM 2863 O O . GLY A 1 374 ? -49.283 -22.877 15.878 1.00 26.03 374 GLY A O 1
ATOM 2864 N N . ALA A 1 375 ? -50.895 -24.014 16.937 1.00 28.64 375 ALA A N 1
ATOM 2865 C CA . ALA A 1 375 ? -50.351 -23.821 18.285 1.00 28.64 375 ALA A CA 1
ATOM 2866 C C . ALA A 1 375 ? -49.748 -25.121 18.838 1.00 28.64 375 ALA A C 1
ATOM 2868 O O . ALA A 1 375 ? -50.400 -26.155 18.731 1.00 28.64 375 ALA A O 1
ATOM 2869 N N . CYS A 1 376 ? -48.564 -25.044 19.466 1.00 25.36 376 CYS A N 1
ATOM 2870 C CA . CYS A 1 376 ? -48.217 -25.760 20.709 1.00 25.36 376 CYS A CA 1
ATOM 2871 C C . CYS A 1 376 ? -46.771 -25.481 21.173 1.00 25.36 376 CYS A C 1
ATOM 2873 O O . CYS A 1 376 ? -45.813 -25.819 20.487 1.00 25.36 376 CYS A O 1
ATOM 2875 N N . ALA A 1 377 ? -46.630 -24.963 22.396 1.00 30.42 377 ALA A N 1
ATOM 2876 C CA . ALA A 1 377 ? -45.584 -25.401 23.331 1.00 30.42 377 ALA A CA 1
ATOM 2877 C C . ALA A 1 377 ? -46.214 -26.451 24.282 1.00 30.42 377 ALA A C 1
ATOM 2879 O O . ALA A 1 377 ? -47.442 -26.612 24.235 1.00 30.42 377 ALA A O 1
ATOM 2880 N N . PRO A 1 378 ? -45.443 -27.172 25.125 1.00 45.34 378 PRO A N 1
ATOM 2881 C CA . PRO A 1 378 ? -45.158 -26.645 26.477 1.00 45.34 378 PRO A CA 1
ATOM 2882 C C . PRO A 1 378 ? -43.826 -27.106 27.141 1.00 45.34 378 PRO A C 1
ATOM 2884 O O . PRO A 1 378 ? -43.166 -27.991 26.620 1.00 45.34 378 PRO A O 1
ATOM 2887 N N . HIS A 1 379 ? -43.497 -26.481 28.294 1.00 27.88 379 HIS A N 1
ATOM 2888 C CA . HIS A 1 379 ? -42.850 -26.966 29.555 1.00 27.88 379 HIS A CA 1
ATOM 2889 C C . HIS A 1 379 ? -41.915 -28.218 29.572 1.00 27.88 379 HIS A C 1
ATOM 2891 O O . HIS A 1 379 ? -42.107 -29.156 28.815 1.00 27.88 379 HIS A O 1
ATOM 2897 N N . LEU A 1 380 ? -40.919 -28.394 30.461 1.00 28.64 380 LEU A N 1
ATOM 2898 C CA . LEU A 1 380 ? -40.578 -27.875 31.814 1.00 28.64 380 LEU A CA 1
ATOM 2899 C C . LEU A 1 380 ? -39.040 -27.597 31.927 1.00 28.64 380 LEU A C 1
ATOM 2901 O O . LEU A 1 380 ? -38.324 -27.929 30.988 1.00 28.64 380 LEU A O 1
ATOM 2905 N N . ASP A 1 381 ? -38.411 -27.167 33.040 1.00 26.27 381 ASP A N 1
ATOM 2906 C CA . ASP A 1 381 ? -38.686 -26.209 34.150 1.00 26.27 381 ASP A CA 1
ATOM 2907 C C . ASP A 1 381 ? -37.490 -26.270 35.172 1.00 26.27 381 ASP A C 1
ATOM 2909 O O . ASP A 1 381 ? -36.551 -27.031 34.955 1.00 26.27 381 ASP A O 1
ATOM 2913 N N . ALA A 1 382 ? -37.569 -25.540 36.299 1.00 28.02 382 ALA A N 1
ATOM 2914 C CA . ALA A 1 382 ? -36.877 -25.719 37.596 1.00 28.02 382 ALA A CA 1
ATOM 2915 C C . ALA A 1 382 ? -35.411 -25.237 37.822 1.00 28.02 382 ALA A C 1
ATOM 2917 O O . ALA A 1 382 ? -34.463 -25.803 37.298 1.00 28.02 382 ALA A O 1
ATOM 2918 N N . GLN A 1 383 ? -35.285 -24.292 38.781 1.00 26.17 383 GLN A N 1
ATOM 2919 C CA . GLN A 1 383 ? -34.363 -24.266 39.954 1.00 26.17 383 GLN A CA 1
ATOM 2920 C C . GLN A 1 383 ? -32.819 -24.300 39.762 1.00 26.17 383 GLN A C 1
ATOM 2922 O O . GLN A 1 383 ? -32.297 -24.863 38.815 1.00 26.17 383 GLN A O 1
ATOM 2927 N N . ALA A 1 384 ? -31.986 -23.791 40.682 1.00 26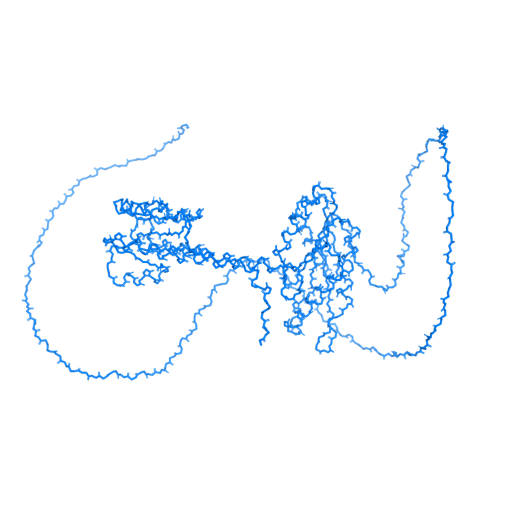.61 384 ALA A N 1
ATOM 2928 C CA . ALA A 1 384 ? -32.098 -22.721 41.691 1.00 26.61 384 ALA A CA 1
ATOM 2929 C C . ALA A 1 384 ? -30.674 -22.384 42.208 1.00 26.61 384 ALA A C 1
ATOM 2931 O O . ALA A 1 384 ? -29.814 -23.257 42.178 1.00 26.61 384 ALA A O 1
ATOM 2932 N N . ASP A 1 385 ? -30.432 -21.140 42.655 1.00 27.77 385 ASP A N 1
ATOM 2933 C CA . ASP A 1 385 ? -29.728 -20.786 43.914 1.00 27.77 385 ASP A CA 1
ATOM 2934 C C . ASP A 1 385 ? -29.071 -19.391 43.922 1.00 27.77 385 ASP A C 1
ATOM 2936 O O . ASP A 1 385 ? -28.568 -18.861 42.931 1.00 27.77 385 ASP A O 1
ATOM 2940 N N . ARG A 1 386 ? -29.055 -18.811 45.126 1.00 26.53 386 ARG A N 1
ATOM 2941 C CA . ARG A 1 386 ? -28.197 -17.707 45.577 1.00 26.53 386 ARG A CA 1
ATOM 2942 C C . ARG A 1 386 ? -27.612 -18.115 46.929 1.00 26.53 386 ARG A C 1
ATOM 2944 O O . ARG A 1 386 ? -28.293 -18.773 47.710 1.00 26.53 386 ARG A O 1
ATOM 2951 N N . PRO A 1 387 ? -26.445 -17.573 47.290 1.00 33.16 387 PRO A N 1
ATOM 2952 C CA . PRO A 1 387 ? -26.452 -16.719 48.478 1.00 33.16 387 PRO A CA 1
ATOM 2953 C C . PRO A 1 387 ? -25.777 -15.361 48.236 1.00 33.16 387 PRO A C 1
ATOM 2955 O O . PRO A 1 387 ? -25.134 -15.132 47.215 1.00 33.16 387 PRO A O 1
ATOM 2958 N N . ALA A 1 388 ? -25.956 -14.437 49.182 1.00 26.31 388 ALA A N 1
ATOM 2959 C CA . ALA A 1 388 ? -25.395 -13.088 49.135 1.00 26.31 388 ALA A CA 1
ATOM 2960 C C . ALA A 1 388 ? -24.703 -12.729 50.459 1.00 26.31 388 ALA A C 1
ATOM 2962 O O . ALA A 1 388 ? -25.276 -12.945 51.521 1.00 26.31 388 ALA A O 1
ATOM 2963 N N . LEU A 1 389 ? -23.508 -12.139 50.369 1.00 26.95 389 LEU A N 1
ATOM 2964 C CA . LEU A 1 389 ? -22.731 -11.432 51.404 1.00 26.95 389 LEU A CA 1
ATOM 2965 C C . LEU A 1 389 ? -21.678 -10.580 50.656 1.00 26.95 389 LEU A C 1
ATOM 2967 O O . LEU A 1 389 ? -21.264 -10.971 49.569 1.00 26.95 389 LEU A O 1
ATOM 2971 N N . ALA A 1 390 ? -21.165 -9.445 51.136 1.00 26.72 390 ALA A N 1
ATOM 2972 C CA . ALA A 1 390 ? -21.615 -8.505 52.170 1.00 26.72 390 ALA A CA 1
ATOM 2973 C C . ALA A 1 390 ? -20.952 -7.127 51.899 1.00 26.72 390 ALA A C 1
ATOM 2975 O O . ALA A 1 390 ? -20.113 -7.003 51.008 1.00 26.72 390 ALA A O 1
ATOM 2976 N N . ALA A 1 391 ? -21.331 -6.073 52.630 1.00 26.98 391 ALA A N 1
ATOM 2977 C CA . ALA A 1 391 ? -20.886 -4.702 52.350 1.00 26.98 391 ALA A CA 1
ATOM 2978 C C . ALA A 1 391 ? -19.553 -4.310 53.026 1.00 26.98 391 ALA A C 1
ATOM 2980 O O . ALA A 1 391 ? -19.318 -4.660 54.180 1.00 26.98 391 ALA A O 1
ATOM 2981 N N . ALA A 1 392 ? -18.748 -3.474 52.350 1.00 26.92 392 ALA A N 1
ATOM 2982 C CA . ALA A 1 392 ? -17.644 -2.723 52.961 1.00 26.92 392 ALA A CA 1
ATOM 2983 C C . ALA A 1 392 ? -17.374 -1.366 52.259 1.00 26.92 392 ALA A C 1
ATOM 2985 O O . ALA A 1 392 ? -16.856 -1.294 51.147 1.00 26.92 392 ALA A O 1
ATOM 2986 N N . ARG A 1 393 ? -17.695 -0.273 52.959 1.00 25.56 393 ARG A N 1
ATOM 2987 C CA . ARG A 1 393 ? -17.121 1.091 52.860 1.00 25.56 393 ARG A CA 1
ATOM 2988 C C . ARG A 1 393 ? -16.743 1.482 54.310 1.00 25.56 393 ARG A C 1
ATOM 2990 O O . ARG A 1 393 ? -17.293 0.846 55.211 1.00 25.56 393 ARG A O 1
ATOM 2997 N N . PRO A 1 394 ? -15.898 2.498 54.597 1.00 37.50 394 PRO A N 1
ATOM 2998 C CA . PRO A 1 394 ? -15.422 3.598 53.748 1.00 37.50 394 PRO A CA 1
ATOM 2999 C C . PRO A 1 394 ? -13.866 3.651 53.690 1.00 37.50 394 PRO A C 1
ATOM 3001 O O . PRO A 1 394 ? -13.212 2.694 54.077 1.00 37.50 394 PRO A O 1
ATOM 3004 N N . LEU A 1 395 ? -13.199 4.635 53.075 1.00 25.47 395 LEU A N 1
ATOM 3005 C CA . LEU A 1 395 ? -12.943 5.998 53.584 1.00 25.47 395 LEU A CA 1
ATOM 3006 C C . LEU A 1 395 ? -12.473 6.938 52.458 1.00 25.47 395 LEU A C 1
ATOM 3008 O O . LEU A 1 395 ? -12.094 6.490 51.379 1.00 25.47 395 LEU A O 1
ATOM 3012 N N . ALA A 1 396 ? -12.513 8.248 52.711 1.00 25.16 396 ALA A N 1
ATOM 3013 C CA . ALA A 1 396 ? -12.118 9.288 51.761 1.00 25.16 396 ALA A CA 1
ATOM 3014 C C . ALA A 1 396 ? -10.909 10.088 52.269 1.00 25.16 396 ALA A C 1
ATOM 3016 O O . ALA A 1 396 ? -10.796 10.332 53.470 1.00 25.16 396 ALA A O 1
ATOM 3017 N N . SER A 1 397 ? -10.063 10.581 51.358 1.00 26.39 397 SER A N 1
ATOM 3018 C CA . SER A 1 397 ? -9.079 11.622 51.674 1.00 26.39 397 SER A CA 1
ATOM 3019 C C . SER A 1 397 ? -8.717 12.514 50.471 1.00 26.39 397 SER A C 1
ATOM 3021 O O . SER A 1 397 ? -8.637 12.079 49.327 1.00 26.39 397 SER A O 1
ATOM 3023 N N . ALA A 1 398 ? -8.567 13.802 50.789 1.00 26.55 398 ALA A N 1
ATOM 3024 C CA . ALA A 1 398 ? -7.918 14.913 50.081 1.00 26.55 398 ALA A CA 1
ATOM 3025 C C . ALA A 1 398 ? -7.540 14.809 48.578 1.00 26.55 398 ALA A C 1
ATOM 3027 O O . ALA A 1 398 ? -6.585 14.142 48.186 1.00 26.55 398 ALA A O 1
ATOM 3028 N N . ARG A 1 399 ? -8.118 15.721 47.777 1.00 25.94 399 ARG A N 1
ATOM 3029 C CA . ARG A 1 399 ? -7.369 16.410 46.701 1.00 25.94 399 ARG A CA 1
ATOM 3030 C C . ARG A 1 399 ? -6.288 17.316 47.314 1.00 25.94 399 ARG A C 1
ATOM 3032 O O . ARG A 1 399 ? -6.503 17.866 48.393 1.00 25.94 399 ARG A O 1
ATOM 3039 N N . PRO A 1 400 ? -5.241 17.648 46.546 1.00 29.22 400 PRO A N 1
ATOM 3040 C CA . PRO A 1 400 ? -4.958 19.069 46.311 1.00 29.22 400 PRO A CA 1
ATOM 3041 C C . PRO A 1 400 ? -4.959 19.425 44.815 1.00 29.22 400 PRO A C 1
ATOM 3043 O O . PRO A 1 400 ? -4.681 1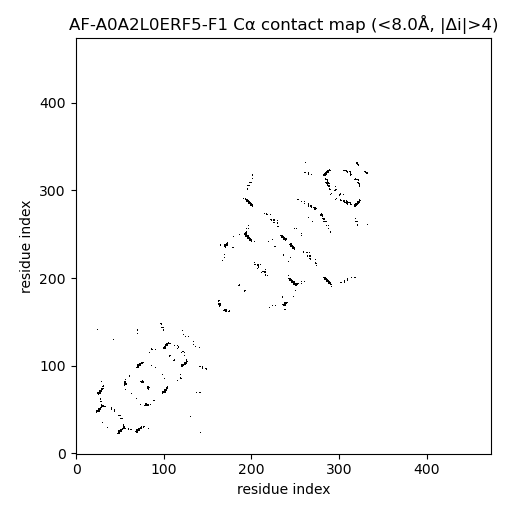8.596 43.952 1.00 29.22 400 PRO A O 1
ATOM 3046 N N . ALA A 1 401 ? -5.286 20.679 44.495 1.00 25.67 401 ALA A N 1
ATOM 3047 C CA . ALA A 1 401 ? -5.313 21.188 43.122 1.00 25.67 401 ALA A CA 1
ATOM 3048 C C . ALA A 1 401 ? -3.961 21.794 42.702 1.00 25.67 401 ALA A C 1
ATOM 3050 O O . ALA A 1 401 ? -3.247 22.351 43.537 1.00 25.67 401 ALA A O 1
ATOM 3051 N N . ARG A 1 402 ? -3.648 21.793 41.395 1.00 26.44 402 ARG A N 1
ATOM 3052 C CA . ARG A 1 402 ? -2.601 22.660 40.823 1.00 26.44 402 ARG A CA 1
ATOM 3053 C C . ARG A 1 402 ? -2.995 23.303 39.489 1.00 26.44 402 ARG A C 1
ATOM 3055 O O . ARG A 1 402 ? -3.161 22.628 38.484 1.00 26.44 402 ARG A O 1
ATOM 3062 N N . ALA A 1 403 ? -3.068 24.633 39.546 1.00 25.36 403 ALA A N 1
ATOM 3063 C CA . ALA A 1 403 ? -2.679 25.621 38.536 1.00 25.36 403 ALA A CA 1
ATOM 3064 C C . ALA A 1 403 ? -2.894 25.305 37.039 1.00 25.36 403 ALA A C 1
ATOM 3066 O O . ALA A 1 403 ? -2.069 24.674 36.380 1.00 25.36 403 ALA A O 1
ATOM 3067 N N . THR A 1 404 ? -3.916 25.938 36.462 1.00 26.27 404 THR A N 1
ATOM 3068 C CA . THR A 1 404 ? -4.080 26.108 35.013 1.00 26.27 404 THR A CA 1
ATOM 3069 C C . THR A 1 404 ? -2.990 27.025 34.440 1.00 26.27 404 THR A C 1
ATOM 3071 O O . THR A 1 404 ? -3.090 28.248 34.541 1.00 26.27 404 THR A O 1
ATOM 3074 N N . VAL A 1 405 ? -1.969 26.472 33.780 1.00 26.47 405 VAL A N 1
ATOM 3075 C CA . VAL A 1 405 ? -0.989 27.275 33.023 1.00 26.47 405 VAL A CA 1
ATOM 3076 C C . VAL A 1 405 ? -1.439 27.398 31.568 1.00 26.47 405 VAL A C 1
ATOM 3078 O O . VAL A 1 405 ? -1.174 26.530 30.739 1.00 26.47 405 VAL A O 1
ATOM 3081 N N . ARG A 1 406 ? -2.100 28.512 31.229 1.00 25.19 406 ARG A N 1
ATOM 3082 C CA . ARG A 1 406 ? -2.278 28.913 29.825 1.00 25.19 406 ARG A CA 1
ATOM 3083 C C . ARG A 1 406 ? -0.916 29.279 29.227 1.00 25.19 406 ARG A C 1
ATOM 3085 O O . ARG A 1 406 ? -0.307 30.256 29.657 1.00 25.19 406 ARG A O 1
ATOM 3092 N N . ARG A 1 407 ? -0.498 28.593 28.162 1.00 26.55 407 ARG A N 1
ATOM 3093 C CA . ARG A 1 407 ? 0.424 29.154 27.162 1.00 26.55 407 ARG A CA 1
ATOM 3094 C C . ARG A 1 407 ? -0.206 29.043 25.778 1.00 26.55 407 ARG A C 1
ATOM 3096 O O . ARG A 1 407 ? -0.771 28.011 25.432 1.00 26.55 407 ARG A O 1
ATOM 3103 N N . LYS A 1 408 ? -0.154 30.146 25.027 1.00 23.44 408 LYS A N 1
ATOM 3104 C CA . LYS A 1 408 ? -0.531 30.183 23.610 1.00 23.44 408 LYS A CA 1
ATOM 3105 C C . LYS A 1 408 ? 0.536 29.438 22.806 1.00 23.44 408 LYS A C 1
ATOM 3107 O O . LYS A 1 408 ? 1.719 29.586 23.110 1.00 2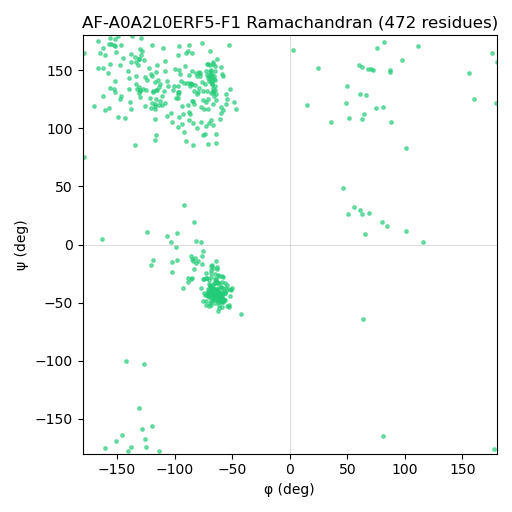3.44 408 LYS A O 1
ATOM 3112 N N . TRP A 1 409 ? 0.120 28.721 21.772 1.00 24.56 409 TRP A N 1
ATOM 3113 C CA . TRP A 1 409 ? 1.010 28.355 20.672 1.00 24.56 409 TRP A CA 1
ATOM 3114 C C . TRP A 1 409 ? 1.151 29.575 19.745 1.00 24.56 409 TRP A C 1
ATOM 3116 O O . TRP A 1 409 ? 0.134 30.221 19.481 1.00 24.56 409 TRP A O 1
ATOM 3126 N N . PRO A 1 410 ? 2.363 29.939 19.294 1.00 29.14 410 PRO A N 1
ATOM 3127 C CA . PRO A 1 410 ? 2.559 30.830 18.155 1.00 29.14 410 PRO A CA 1
ATOM 3128 C C . PRO A 1 410 ? 2.554 30.024 16.850 1.00 29.14 410 PRO A C 1
ATOM 3130 O O . PRO A 1 410 ? 3.186 28.971 16.781 1.00 29.14 410 PRO A O 1
ATOM 3133 N N . ASP A 1 411 ? 1.909 30.543 15.809 1.00 28.45 411 ASP A N 1
ATOM 3134 C CA . ASP A 1 411 ? 2.047 30.019 14.449 1.00 28.45 411 ASP A CA 1
ATOM 3135 C C . ASP A 1 411 ? 3.412 30.422 13.867 1.00 28.45 411 ASP A C 1
ATOM 3137 O O . ASP A 1 411 ? 3.678 31.611 13.680 1.00 28.45 411 ASP A O 1
ATOM 3141 N N . ALA A 1 412 ? 4.281 29.450 13.565 1.00 29.95 412 ALA A N 1
ATOM 3142 C CA . ALA A 1 412 ? 5.507 29.684 12.799 1.00 29.95 412 ALA A CA 1
ATOM 3143 C C . ALA A 1 412 ? 6.028 28.409 12.106 1.00 29.95 412 ALA A C 1
ATOM 3145 O O . ALA A 1 412 ? 6.417 27.456 12.768 1.00 29.95 412 ALA A O 1
ATOM 3146 N N . LEU A 1 413 ? 6.059 28.473 10.770 1.00 29.28 413 LEU A N 1
ATOM 3147 C CA . LEU A 1 413 ? 7.090 27.959 9.851 1.00 29.28 413 LEU A CA 1
ATOM 3148 C C . LEU A 1 413 ? 7.615 26.512 10.008 1.00 29.28 413 LEU A C 1
ATOM 3150 O O . LEU A 1 413 ? 8.283 26.150 10.971 1.00 29.28 413 LEU A O 1
ATOM 3154 N N . TYR A 1 414 ? 7.455 25.732 8.933 1.00 30.95 414 TYR A N 1
ATOM 3155 C CA . TYR A 1 414 ? 8.264 24.538 8.674 1.00 30.95 414 TYR A CA 1
ATOM 3156 C C . TYR A 1 414 ? 9.704 24.943 8.307 1.00 30.95 414 TYR A C 1
ATOM 3158 O O . TYR A 1 414 ? 9.960 25.330 7.167 1.00 30.95 414 TYR A O 1
ATOM 3166 N N . GLU A 1 415 ? 10.651 24.788 9.231 1.00 29.06 415 GLU A N 1
ATOM 3167 C CA . GLU A 1 415 ? 12.072 24.647 8.888 1.00 29.06 415 GLU A CA 1
ATOM 3168 C C . GLU A 1 415 ? 12.450 23.160 8.852 1.00 29.06 415 GLU A C 1
ATOM 3170 O O . GLU A 1 415 ? 12.132 22.396 9.766 1.00 29.06 415 GLU A O 1
ATOM 3175 N N . VAL A 1 416 ? 13.125 22.735 7.781 1.00 34.97 416 VAL A N 1
ATOM 3176 C CA . VAL A 1 416 ? 13.634 21.363 7.643 1.00 34.97 416 VAL A CA 1
ATOM 3177 C C . VAL A 1 416 ? 14.983 21.270 8.367 1.00 34.97 416 VAL A C 1
ATOM 3179 O O . VAL A 1 416 ? 15.888 22.037 8.033 1.00 34.97 416 VAL A O 1
ATOM 3182 N N . PRO A 1 417 ? 15.168 20.355 9.337 1.00 35.50 417 PRO A N 1
ATOM 3183 C CA . PRO A 1 417 ? 16.421 20.260 10.075 1.00 35.50 417 PRO A CA 1
ATOM 3184 C C . PRO A 1 417 ? 17.548 19.698 9.198 1.00 35.50 417 PRO A C 1
ATOM 3186 O O . PRO A 1 417 ? 17.443 18.599 8.651 1.00 35.50 417 PRO A O 1
ATOM 3189 N N . SER A 1 418 ? 18.655 20.437 9.109 1.00 35.84 418 SER A N 1
ATOM 3190 C CA . SER A 1 418 ? 19.891 19.987 8.459 1.00 35.84 418 SER A CA 1
ATOM 3191 C C . SER A 1 418 ? 20.446 18.703 9.099 1.00 35.84 418 SER A C 1
ATOM 3193 O O . SER A 1 418 ? 20.346 18.537 10.320 1.00 35.84 418 SER A O 1
ATOM 3195 N N . PRO A 1 419 ? 21.081 17.804 8.321 1.00 40.22 419 PRO A N 1
ATOM 3196 C CA . PRO A 1 419 ? 21.667 16.578 8.857 1.00 40.22 419 PRO A CA 1
ATOM 3197 C C . PRO A 1 419 ? 22.833 16.868 9.825 1.00 40.22 419 PRO A C 1
ATOM 3199 O O . PRO A 1 419 ? 23.552 17.857 9.649 1.00 40.22 419 PRO A O 1
ATOM 3202 N N . PRO A 1 420 ? 23.056 16.011 10.840 1.00 47.19 420 PRO A N 1
ATOM 3203 C CA . PRO A 1 420 ? 24.120 16.207 11.821 1.00 47.19 420 PRO A CA 1
ATOM 3204 C C . PRO A 1 420 ? 25.521 16.014 11.206 1.00 47.19 420 PRO A C 1
ATOM 3206 O O . PRO A 1 420 ? 25.690 15.197 10.297 1.00 47.19 420 PRO A O 1
ATOM 3209 N N . PRO A 1 421 ? 26.553 16.714 11.717 1.00 42.75 421 PRO A N 1
ATOM 3210 C CA . PRO A 1 421 ? 27.926 16.547 11.251 1.00 42.75 421 PRO A CA 1
ATOM 3211 C C . PRO A 1 421 ? 28.495 15.163 11.628 1.00 42.75 421 PRO A C 1
ATOM 3213 O O . PRO A 1 421 ? 28.132 14.608 12.671 1.00 42.75 421 PRO A O 1
ATOM 3216 N N . PRO A 1 422 ? 29.417 14.602 10.822 1.00 39.94 422 PRO A N 1
ATOM 3217 C CA . PRO A 1 422 ? 30.016 13.297 11.089 1.00 39.94 422 PRO A CA 1
ATOM 3218 C C . PRO A 1 422 ? 30.877 13.303 12.361 1.00 39.94 422 PRO A C 1
ATOM 3220 O O . PRO A 1 422 ? 31.589 14.264 12.657 1.00 39.94 422 PRO A O 1
ATOM 3223 N N . SER A 1 423 ? 30.831 12.200 13.111 1.00 42.38 423 SER A N 1
ATOM 3224 C CA . SER A 1 423 ? 31.564 12.040 14.371 1.00 42.38 423 SER A CA 1
ATOM 3225 C C . SER A 1 423 ? 33.090 12.029 14.165 1.00 42.38 423 SER A C 1
ATOM 3227 O O . SER A 1 423 ? 33.565 11.463 13.178 1.00 42.38 423 SER A O 1
ATOM 3229 N N . PRO A 1 424 ? 33.887 12.589 15.096 1.00 35.97 424 PRO A N 1
ATOM 3230 C CA . PRO A 1 424 ? 35.340 12.639 14.955 1.00 35.97 424 PRO A CA 1
ATOM 3231 C C . PRO A 1 424 ? 35.969 11.240 15.010 1.00 35.97 424 PRO A C 1
ATOM 3233 O O . PRO A 1 424 ? 35.701 10.444 15.912 1.00 35.97 424 PRO A O 1
ATOM 3236 N N . SER A 1 425 ? 36.853 10.953 14.055 1.00 35.09 425 SER A N 1
ATOM 3237 C CA . SER A 1 425 ? 37.584 9.688 13.968 1.00 35.09 425 SER A CA 1
ATOM 3238 C C . SER A 1 425 ? 38.550 9.503 15.143 1.00 35.09 425 SER A C 1
ATOM 3240 O O . SER A 1 425 ? 39.414 10.351 15.374 1.00 35.09 425 SER A O 1
ATOM 3242 N N . ARG A 1 426 ? 38.471 8.361 15.841 1.00 34.31 426 ARG A N 1
ATOM 3243 C CA . ARG A 1 426 ? 39.494 7.966 16.823 1.00 34.31 426 ARG A CA 1
ATOM 3244 C C . ARG A 1 426 ? 40.837 7.711 16.134 1.00 34.31 426 ARG A C 1
ATOM 3246 O O . ARG A 1 426 ? 40.910 6.986 15.145 1.00 34.31 426 ARG A O 1
ATOM 3253 N N . SER A 1 427 ? 41.897 8.276 16.698 1.00 35.19 427 SER A N 1
ATOM 3254 C CA . SER A 1 427 ? 43.286 8.062 16.295 1.00 35.19 427 SER A CA 1
ATOM 3255 C C . SER A 1 427 ? 43.934 6.893 17.058 1.00 35.19 427 SER A C 1
ATOM 3257 O O . SER A 1 427 ? 43.451 6.480 18.110 1.00 35.19 427 SER A O 1
ATOM 3259 N N . GLY A 1 428 ? 45.075 6.406 16.554 1.00 32.38 428 GLY A N 1
ATOM 3260 C CA . GLY A 1 428 ? 46.072 5.700 17.371 1.00 32.38 428 GLY A CA 1
ATOM 3261 C C . GLY A 1 428 ? 46.104 4.169 17.302 1.00 32.38 428 GLY A C 1
ATOM 3262 O O . GLY A 1 428 ? 45.645 3.487 18.211 1.00 32.38 428 GLY A O 1
ATOM 3263 N N . SER A 1 429 ? 46.784 3.631 16.286 1.00 34.78 429 SER A N 1
ATOM 3264 C CA . SER A 1 429 ? 47.543 2.366 16.360 1.00 34.78 429 SER A CA 1
ATOM 3265 C C . SER A 1 429 ? 48.559 2.319 15.208 1.00 34.78 429 SER A C 1
ATOM 3267 O O . SER A 1 429 ? 48.139 2.346 14.049 1.00 34.78 429 SER A O 1
ATOM 3269 N N . PRO A 1 430 ? 49.881 2.305 15.465 1.00 41.22 430 PRO A N 1
ATOM 3270 C CA . PRO A 1 430 ? 50.875 2.341 14.394 1.00 41.22 430 PRO A CA 1
ATOM 3271 C C . PRO A 1 430 ? 51.069 0.962 13.743 1.00 41.22 430 PRO A C 1
ATOM 3273 O O . PRO A 1 430 ? 51.311 -0.030 14.429 1.00 41.22 430 PRO A O 1
ATOM 3276 N N . ARG A 1 431 ? 51.030 0.898 12.405 1.00 40.50 431 ARG A N 1
ATOM 3277 C CA . ARG A 1 431 ? 51.535 -0.266 11.652 1.00 40.50 431 ARG A CA 1
ATOM 3278 C C . ARG A 1 431 ? 53.073 -0.233 11.576 1.00 40.50 431 ARG A C 1
ATOM 3280 O O . ARG A 1 431 ? 53.634 0.855 11.445 1.00 40.50 431 ARG A O 1
ATOM 3287 N N . PRO A 1 432 ? 53.758 -1.393 11.601 1.00 45.09 432 PRO A N 1
ATOM 3288 C CA . PRO A 1 432 ? 55.206 -1.459 11.415 1.00 45.09 432 PRO A CA 1
ATOM 3289 C C . PRO A 1 432 ? 55.614 -1.118 9.965 1.00 45.09 432 PRO A C 1
ATOM 3291 O O . PRO A 1 432 ? 54.816 -1.311 9.042 1.00 45.09 432 PRO A O 1
ATOM 3294 N N . PRO A 1 433 ? 56.849 -0.632 9.739 1.00 49.31 433 PRO A N 1
ATOM 3295 C CA . PRO A 1 433 ? 57.352 -0.329 8.401 1.00 49.31 433 PRO A CA 1
ATOM 3296 C C . PRO A 1 433 ? 57.672 -1.608 7.598 1.00 49.31 433 PRO A C 1
ATOM 3298 O O . PRO A 1 433 ? 58.097 -2.607 8.182 1.00 49.31 433 PRO A O 1
ATOM 3301 N N . PRO A 1 434 ? 57.529 -1.589 6.258 1.00 50.00 434 PRO A N 1
ATOM 3302 C CA . PRO A 1 434 ? 57.951 -2.695 5.400 1.00 50.00 434 PRO A CA 1
ATOM 3303 C C . PRO A 1 434 ? 59.490 -2.808 5.315 1.00 50.00 434 PRO A C 1
ATOM 3305 O O . PRO A 1 434 ? 60.195 -1.809 5.496 1.00 50.00 434 PRO A O 1
ATOM 3308 N N . PRO A 1 435 ? 60.034 -4.003 5.014 1.00 42.41 435 PRO A N 1
ATOM 3309 C CA . PRO A 1 435 ? 61.476 -4.227 4.931 1.00 42.41 435 PRO A CA 1
ATOM 3310 C C . PRO A 1 435 ? 62.120 -3.506 3.737 1.00 42.41 435 PRO A C 1
ATOM 3312 O O . PRO A 1 435 ? 61.526 -3.366 2.668 1.00 42.41 435 PRO A O 1
ATOM 3315 N N . ARG A 1 436 ? 63.378 -3.080 3.908 1.00 37.09 436 ARG A N 1
ATOM 3316 C CA . ARG A 1 436 ? 64.190 -2.468 2.844 1.00 37.09 436 ARG A CA 1
ATOM 3317 C C . ARG A 1 436 ? 64.840 -3.527 1.952 1.00 37.09 436 ARG A C 1
ATOM 3319 O O . ARG A 1 436 ? 65.454 -4.462 2.455 1.00 37.09 436 ARG A O 1
ATOM 3326 N N . THR A 1 437 ? 64.824 -3.292 0.644 1.00 35.75 437 THR A N 1
ATOM 3327 C CA . THR A 1 437 ? 65.683 -3.950 -0.360 1.00 35.75 437 THR A CA 1
ATOM 3328 C C . THR A 1 437 ? 66.411 -2.880 -1.205 1.00 35.75 437 THR A C 1
ATOM 3330 O O . THR A 1 437 ? 66.044 -1.703 -1.126 1.00 35.75 437 THR A O 1
ATOM 3333 N N . PRO A 1 438 ? 67.538 -3.209 -1.871 1.00 41.12 438 PRO A N 1
ATOM 3334 C CA . PRO A 1 438 ? 68.607 -2.234 -2.121 1.00 41.12 438 PRO A CA 1
ATOM 3335 C C . PRO A 1 438 ? 68.433 -1.351 -3.369 1.00 41.12 438 PRO A C 1
ATOM 3337 O O . PRO A 1 438 ? 67.643 -1.624 -4.268 1.00 41.12 438 PRO A O 1
ATOM 3340 N N . ALA A 1 439 ? 69.217 -0.270 -3.418 1.00 36.91 439 ALA A N 1
ATOM 3341 C CA . ALA A 1 439 ? 69.141 0.762 -4.448 1.00 36.91 439 ALA A CA 1
ATOM 3342 C C . ALA A 1 439 ? 69.764 0.353 -5.798 1.00 36.91 439 ALA A C 1
ATOM 3344 O O . ALA A 1 439 ? 70.875 -0.176 -5.850 1.00 36.91 439 ALA A O 1
ATOM 3345 N N . ALA A 1 440 ? 69.098 0.735 -6.893 1.00 34.44 440 ALA A N 1
ATOM 3346 C CA . ALA A 1 440 ? 69.659 0.760 -8.245 1.00 34.44 440 ALA A CA 1
ATOM 3347 C C . ALA A 1 440 ? 70.096 2.189 -8.640 1.00 34.44 440 ALA A C 1
ATOM 3349 O O . ALA A 1 440 ? 69.567 3.186 -8.143 1.00 34.44 440 ALA A O 1
ATOM 3350 N N . ARG A 1 441 ? 71.107 2.298 -9.510 1.00 32.44 441 ARG A N 1
ATOM 3351 C CA . ARG A 1 441 ? 71.833 3.551 -9.800 1.00 32.44 441 ARG A CA 1
ATOM 3352 C C . ARG A 1 441 ? 71.101 4.473 -10.787 1.00 32.44 441 ARG A C 1
ATOM 3354 O O . ARG A 1 441 ? 70.574 4.010 -11.792 1.00 32.44 441 ARG A O 1
ATOM 3361 N N . LYS A 1 442 ? 71.230 5.793 -10.591 1.00 38.94 442 LYS A N 1
ATOM 3362 C CA . LYS A 1 442 ? 71.145 6.785 -11.685 1.00 38.94 442 LYS A CA 1
ATOM 3363 C C . LYS A 1 442 ? 72.483 6.870 -12.429 1.00 38.94 442 LYS A C 1
ATOM 3365 O O . LYS A 1 442 ? 73.532 6.793 -11.789 1.00 38.94 442 LYS A O 1
ATOM 3370 N N . PRO A 1 443 ? 72.450 7.145 -13.739 1.00 37.16 443 PRO A N 1
ATOM 3371 C CA . PRO A 1 443 ? 73.276 8.214 -14.309 1.00 37.16 443 PRO A CA 1
ATOM 3372 C C . PRO A 1 443 ? 72.372 9.199 -15.114 1.00 37.16 443 PRO A C 1
ATOM 3374 O O . PRO A 1 443 ? 71.185 9.283 -14.799 1.00 37.16 443 PRO A O 1
ATOM 3377 N N . PRO A 1 444 ? 72.888 10.131 -15.939 1.00 44.16 444 PRO A N 1
ATOM 3378 C CA . PRO A 1 444 ? 73.104 11.490 -15.449 1.00 44.16 444 PRO A CA 1
ATOM 3379 C C . PRO A 1 444 ? 72.317 12.576 -16.211 1.00 44.16 444 PRO A C 1
ATOM 3381 O O . PRO A 1 444 ? 71.718 12.342 -17.256 1.00 44.16 444 PRO A O 1
ATOM 3384 N N . ARG A 1 445 ? 72.356 13.811 -15.690 1.00 37.97 445 ARG A N 1
ATOM 3385 C CA . ARG A 1 445 ? 71.873 15.010 -16.399 1.00 37.97 445 ARG A CA 1
ATOM 3386 C C . ARG A 1 445 ? 72.761 15.333 -17.608 1.00 37.97 445 ARG A C 1
ATOM 3388 O O . ARG A 1 445 ? 73.981 15.367 -17.469 1.00 37.97 445 ARG A O 1
ATOM 3395 N N . SER A 1 446 ? 72.143 15.756 -18.706 1.00 32.88 446 SER A N 1
ATOM 3396 C CA . SER A 1 446 ? 72.711 16.738 -19.641 1.00 32.88 446 SER A CA 1
ATOM 3397 C C . SER A 1 446 ? 71.919 18.057 -19.541 1.00 32.88 446 SER A C 1
ATOM 3399 O O . SER A 1 446 ? 70.908 18.130 -18.839 1.00 32.88 446 SER A O 1
ATOM 3401 N N . ALA A 1 447 ? 72.423 19.137 -20.142 1.00 34.31 447 ALA A N 1
ATOM 3402 C CA . ALA A 1 447 ? 71.885 20.495 -19.995 1.00 34.31 447 ALA A CA 1
ATOM 3403 C C . ALA A 1 447 ? 72.111 21.326 -21.273 1.00 34.31 447 ALA A C 1
ATOM 3405 O O . ALA A 1 447 ? 72.806 20.858 -22.173 1.00 34.31 447 ALA A O 1
ATOM 3406 N N . ARG A 1 448 ? 71.640 22.592 -21.264 1.00 32.31 448 ARG A N 1
ATOM 3407 C CA . ARG A 1 448 ? 71.628 23.603 -22.359 1.00 32.31 448 ARG A CA 1
ATOM 3408 C C . ARG A 1 448 ? 70.381 23.510 -23.275 1.00 32.31 448 ARG A C 1
ATOM 3410 O O . ARG A 1 448 ? 69.857 22.424 -23.452 1.00 32.31 448 ARG A O 1
ATOM 3417 N N . ARG A 1 449 ? 69.870 24.611 -23.860 1.00 31.22 449 ARG A N 1
ATOM 3418 C CA . ARG A 1 449 ? 70.226 26.047 -23.701 1.00 31.22 449 ARG A CA 1
ATOM 3419 C C . ARG A 1 449 ? 69.040 26.992 -23.967 1.00 31.22 449 ARG A C 1
ATOM 3421 O O . ARG A 1 449 ? 67.996 26.577 -24.444 1.00 31.22 449 ARG A O 1
ATOM 3428 N N . SER A 1 450 ? 69.262 28.266 -23.652 1.00 31.89 450 SER A N 1
ATOM 3429 C CA . SER A 1 450 ? 68.367 29.416 -23.811 1.00 31.89 450 SER A CA 1
ATOM 3430 C C . SER A 1 450 ? 68.583 30.205 -25.114 1.00 31.89 450 SER A C 1
ATOM 3432 O O . SER A 1 450 ? 69.730 30.508 -25.444 1.00 31.89 450 SER A O 1
ATOM 3434 N N . SER A 1 451 ? 67.486 30.654 -25.729 1.00 31.14 451 SER A N 1
ATOM 3435 C CA . SER A 1 451 ? 67.356 31.800 -26.662 1.00 31.14 451 SER A CA 1
ATOM 3436 C C . SER A 1 451 ? 65.845 32.020 -26.872 1.00 31.14 451 SER A C 1
ATOM 3438 O O . SER A 1 451 ? 65.143 31.042 -27.108 1.00 31.14 451 SER A O 1
ATOM 3440 N N . THR A 1 452 ? 65.239 33.169 -26.538 1.00 31.12 452 THR A N 1
ATOM 3441 C CA . THR A 1 452 ? 65.064 34.368 -27.404 1.00 31.12 452 THR A CA 1
ATOM 3442 C C . THR A 1 452 ? 64.477 34.030 -28.792 1.00 31.12 452 THR A C 1
ATOM 3444 O O . THR A 1 452 ? 64.897 33.060 -29.408 1.00 31.12 452 THR A O 1
ATOM 3447 N N . THR A 1 453 ? 63.510 34.774 -29.344 1.00 31.38 453 THR A N 1
ATOM 3448 C CA . THR A 1 453 ? 63.369 36.246 -29.291 1.00 31.38 453 THR A CA 1
ATOM 3449 C C . THR A 1 453 ? 61.905 36.696 -29.500 1.00 31.38 453 THR A C 1
ATOM 3451 O O . THR A 1 453 ? 61.127 35.999 -30.138 1.00 31.38 453 THR A O 1
ATOM 3454 N N . SER A 1 454 ? 61.548 37.884 -29.002 1.00 33.28 454 SER A N 1
ATOM 3455 C CA . SER A 1 454 ? 60.333 38.664 -29.343 1.00 33.28 454 SER A CA 1
ATOM 3456 C C . SER A 1 454 ? 60.808 39.965 -30.030 1.00 33.28 454 SER A C 1
ATOM 3458 O O . SER A 1 454 ? 61.944 40.347 -29.727 1.00 33.28 454 SER A O 1
ATOM 3460 N N . PRO A 1 455 ? 60.051 40.677 -30.904 1.00 49.91 455 PRO A N 1
ATOM 3461 C CA . PRO A 1 455 ? 58.991 41.571 -30.397 1.00 49.91 455 PRO A CA 1
ATOM 3462 C C . PRO A 1 455 ? 57.866 41.989 -31.396 1.00 49.91 455 PRO A C 1
ATOM 3464 O O . PRO A 1 455 ? 57.869 41.619 -32.561 1.00 49.91 455 PRO A O 1
ATOM 3467 N N . ALA A 1 456 ? 56.983 42.880 -30.910 1.00 33.16 456 ALA A N 1
ATOM 3468 C CA . ALA A 1 456 ? 56.341 44.014 -31.615 1.00 33.16 456 ALA A CA 1
ATOM 3469 C C . ALA A 1 456 ? 55.373 43.744 -32.809 1.00 33.16 456 ALA A C 1
ATOM 3471 O O . ALA A 1 456 ? 55.788 43.313 -33.871 1.00 33.16 456 ALA A O 1
ATOM 3472 N N . SER A 1 457 ? 54.058 44.017 -32.695 1.00 34.09 457 SER A N 1
ATOM 3473 C CA . SER A 1 457 ? 53.366 45.342 -32.808 1.00 34.09 457 SER A CA 1
ATOM 3474 C C . SER A 1 457 ? 52.754 45.576 -34.222 1.00 34.09 457 SER A C 1
ATOM 3476 O O . SER A 1 457 ? 53.203 44.930 -35.154 1.00 34.09 457 SER A O 1
ATOM 3478 N N . SER A 1 458 ? 51.757 46.439 -34.501 1.00 32.31 458 SER A N 1
ATOM 3479 C CA . SER A 1 458 ? 51.001 47.413 -33.683 1.00 32.31 458 SER A CA 1
ATOM 3480 C C . SER A 1 458 ? 49.645 47.816 -34.336 1.00 32.31 458 SER A C 1
ATOM 3482 O O . SER A 1 458 ? 49.507 47.688 -35.545 1.00 32.31 458 SER A O 1
ATOM 3484 N N . ARG A 1 459 ? 48.731 48.414 -33.543 1.00 31.28 459 ARG A N 1
ATOM 3485 C CA . ARG A 1 459 ? 47.711 49.451 -33.897 1.00 31.28 459 ARG A CA 1
ATOM 3486 C C . ARG A 1 459 ? 46.568 49.163 -34.912 1.00 31.28 459 ARG A C 1
ATOM 3488 O O . ARG A 1 459 ? 46.756 49.187 -36.119 1.00 31.28 459 ARG A O 1
ATOM 3495 N N . SER A 1 460 ? 45.355 49.046 -34.349 1.00 32.53 460 SER A N 1
ATOM 3496 C CA . SER A 1 460 ? 44.136 49.908 -34.465 1.00 32.53 460 SER A CA 1
ATOM 3497 C C . SER A 1 460 ? 44.145 51.139 -35.414 1.00 32.53 460 SER A C 1
ATOM 3499 O O . SER A 1 460 ? 45.238 51.623 -35.704 1.00 32.53 460 SER A O 1
ATOM 3501 N N . PRO A 1 461 ? 42.993 51.796 -35.751 1.00 53.78 461 PRO A N 1
ATOM 3502 C CA . PRO A 1 461 ? 41.617 51.725 -35.187 1.00 53.78 461 PRO A CA 1
ATOM 3503 C C . PRO A 1 461 ? 40.526 51.482 -36.296 1.00 53.78 461 PRO A C 1
ATOM 3505 O O . PRO A 1 461 ? 40.884 50.931 -37.326 1.00 53.78 461 PRO A O 1
ATOM 3508 N N . THR A 1 462 ? 39.200 51.745 -36.224 1.00 34.22 462 THR A N 1
ATOM 3509 C CA . THR A 1 462 ? 38.386 52.748 -35.485 1.00 34.22 462 THR A CA 1
ATOM 3510 C C . THR A 1 462 ? 36.885 52.385 -35.386 1.00 34.22 462 THR A C 1
ATOM 3512 O O . THR A 1 462 ? 36.405 51.474 -36.048 1.00 34.22 462 THR A O 1
ATOM 3515 N N . ALA A 1 463 ? 36.178 53.148 -34.543 1.00 35.00 463 ALA A N 1
ATOM 3516 C CA . ALA A 1 463 ? 34.731 53.240 -34.296 1.00 35.00 463 ALA A CA 1
ATOM 3517 C C . ALA A 1 463 ? 33.844 53.481 -35.557 1.00 35.00 463 ALA A C 1
ATOM 3519 O O . ALA A 1 463 ? 34.367 53.793 -36.621 1.00 35.00 463 ALA A O 1
ATOM 3520 N N . THR A 1 464 ? 32.498 53.425 -35.509 1.00 33.84 464 THR A N 1
ATOM 3521 C CA . THR A 1 464 ? 31.570 53.404 -34.339 1.00 33.84 464 THR A CA 1
ATOM 3522 C C . THR A 1 464 ? 30.524 52.257 -34.473 1.00 33.84 464 THR A C 1
ATOM 3524 O O . THR A 1 464 ? 30.959 51.174 -34.836 1.00 33.84 464 THR A O 1
ATOM 3527 N N . THR A 1 465 ? 29.211 52.267 -34.163 1.00 36.19 465 THR A N 1
ATOM 3528 C CA . THR A 1 465 ? 28.179 53.285 -33.821 1.00 36.19 465 THR A CA 1
ATOM 3529 C C . THR A 1 465 ? 27.097 52.659 -32.905 1.00 36.19 465 THR A C 1
ATOM 3531 O O . THR A 1 465 ? 27.024 51.441 -32.772 1.00 36.19 465 THR A O 1
ATOM 3534 N N . ARG A 1 466 ? 26.247 53.473 -32.256 1.00 35.41 466 ARG A N 1
ATOM 3535 C CA . ARG A 1 466 ? 25.037 53.058 -31.502 1.00 35.41 466 ARG A CA 1
ATOM 3536 C C . ARG A 1 466 ? 23.767 53.464 -32.267 1.00 35.41 466 ARG A C 1
ATOM 3538 O O . ARG A 1 466 ? 23.799 54.562 -32.808 1.00 35.41 466 ARG A O 1
ATOM 3545 N N . THR A 1 467 ? 22.660 52.714 -32.138 1.00 35.09 467 THR A N 1
ATOM 3546 C CA . THR A 1 467 ? 21.413 53.139 -31.428 1.00 35.09 467 THR A CA 1
ATOM 3547 C C . THR A 1 467 ? 20.314 52.055 -31.415 1.00 35.09 467 THR A C 1
ATOM 3549 O O . THR A 1 467 ? 20.381 51.058 -32.124 1.00 35.09 467 THR A O 1
ATOM 3552 N N . SER A 1 468 ? 19.316 52.247 -30.547 1.00 36.41 468 SER A N 1
ATOM 3553 C CA . SER A 1 468 ? 18.068 51.469 -30.354 1.00 36.41 468 SER A CA 1
ATOM 3554 C C . SER A 1 468 ? 16.908 52.487 -30.139 1.00 36.41 468 SER A C 1
ATOM 3556 O O . SER A 1 468 ? 17.225 53.682 -30.147 1.00 36.41 468 SER A O 1
ATOM 3558 N N . PRO A 1 469 ? 15.631 52.136 -29.817 1.00 55.09 469 PRO A N 1
ATOM 3559 C CA . PRO A 1 469 ? 14.966 50.823 -29.771 1.00 55.09 469 PRO A CA 1
ATOM 3560 C C . PRO A 1 469 ? 13.625 50.713 -30.602 1.00 55.09 469 PRO A C 1
ATOM 3562 O O . PRO A 1 469 ? 13.777 50.509 -31.802 1.00 55.09 469 PRO A O 1
ATOM 3565 N N . PRO A 1 470 ? 12.355 50.732 -30.090 1.00 64.75 470 PRO A N 1
ATOM 3566 C CA . PRO A 1 470 ? 11.218 49.920 -30.615 1.00 64.75 470 PRO A CA 1
ATOM 3567 C C . PRO A 1 470 ? 10.021 50.822 -31.109 1.00 64.75 470 PRO A C 1
ATOM 3569 O O . PRO A 1 470 ? 10.319 51.988 -31.375 1.00 64.75 470 PRO A O 1
ATOM 3572 N N . PRO A 1 471 ? 8.703 50.441 -31.213 1.00 60.72 471 PRO A N 1
ATOM 3573 C CA . PRO A 1 471 ? 8.005 49.181 -30.853 1.00 60.72 471 PRO A CA 1
ATOM 3574 C C . PRO A 1 471 ? 6.786 48.680 -31.709 1.00 60.72 471 PRO A C 1
ATOM 3576 O O . PRO A 1 471 ? 6.176 49.425 -32.462 1.00 60.72 471 PRO A O 1
ATOM 3579 N N . ALA A 1 472 ? 6.347 47.447 -31.387 1.00 45.44 472 ALA A N 1
ATOM 3580 C CA . ALA A 1 472 ? 4.956 46.933 -31.265 1.00 45.44 472 ALA A CA 1
ATOM 3581 C C . ALA A 1 472 ? 3.945 46.868 -32.448 1.00 45.44 472 ALA A C 1
ATOM 3583 O O . ALA A 1 472 ? 3.881 47.737 -33.309 1.00 45.44 472 ALA A O 1
ATOM 3584 N N . ARG A 1 473 ? 3.020 45.888 -32.311 1.00 46.19 473 ARG A N 1
ATOM 3585 C CA . ARG A 1 473 ? 1.873 45.513 -33.185 1.00 46.19 473 ARG A CA 1
ATOM 3586 C C . ARG A 1 473 ? 2.297 44.836 -34.505 1.00 46.19 473 ARG A C 1
ATOM 3588 O O . ARG A 1 473 ? 3.380 45.105 -35.006 1.00 46.19 473 ARG A O 1
ATOM 3595 N N . SER A 1 474 ? 1.501 43.942 -35.100 1.00 53.28 474 SER A N 1
ATOM 3596 C CA . SER A 1 474 ? 0.120 43.500 -34.797 1.00 53.28 474 SER A CA 1
ATOM 3597 C C . SER A 1 474 ? 0.034 42.205 -33.994 1.00 53.28 474 SER A C 1
ATOM 3599 O O . SER A 1 474 ? 0.559 41.193 -34.506 1.00 53.28 474 SER A O 1
#

Radius of gyration: 39.78 Å; Cα contacts (8 Å, |Δi|>4): 555; chains: 1; bounding box: 141×82×90 Å

InterPro domains:
  IPR000160 GGDEF domain [PF00990] (163-320)
  IPR000160 GGDEF domain [PS50887] (192-326)
  IPR000160 GGDEF domain [SM00267] (151-324)
  IPR000160 GGDEF domain [TIGR00254] (158-323)
  IPR000160 GGDEF domain [cd01949] (164-322)
  IPR001789 Signal transduction response regulator, receiver domain [PF00072] (27-138)
  IPR001789 Signal transduction response regulator, receiver domain [PS50110] (26-142)
  IPR001789 Signal transduction response regulator, receiver domain [SM00448] (25-138)
  IPR011006 CheY-like superfamily [SSF52172] (18-161)
  IPR029787 Nucleotide cyclase [SSF55073] (167-325)
  IPR043128 Reverse transcriptase/Diguanylate cyclase domain [G3DSA:3.30.70.270] (154-326)
  IPR050469 Diguanylate cyclase Dgc-like, bacteria [PTHR45138] (129-326)